Protein AF-A0A9P8IV82-F1 (afdb_monomer_lite)

InterPro domains:
  IPR000980 SH2 domain [SM00252] (577-667)
  IPR003029 S1 domain [PS50126] (457-529)
  IPR010994 RuvA domain 2-like [SSF47781] (230-328)
  IPR010994 RuvA domain 2-like [SSF47781] (337-432)
  IPR012337 Ribonuclease H-like superfamily [SSF53098] (59-225)
  IPR012340 Nucleic acid-binding, OB-fold [G3DSA:2.40.50.140] (433-534)
  IPR012340 Nucleic acid-binding, OB-fold [SSF50249] (450-535)
  IPR017072 Transcription elongation factor Spt6 [PTHR10145] (1-667)
  IPR023323 Tex-like domain superfamily [G3DSA:1.10.3500.10] (1-60)
  IPR028231 Transcription elongation factor Spt6, YqgF domain [PF14639] (56-217)
  IPR032706 Transcription elongation factor Spt6, helix-hairpin-helix motif [PF14635] (219-328)
  IPR035019 Spt6, SH2 domain, N terminus [cd09918] (576-661)
  IPR035420 Spt6, SH2 domain [PF14633] (547-667)
  IPR036860 SH2 domain superfamily [G3DSA:3.30.505.10] (563-667)
  IPR036860 SH2 domain superfamily [SSF55550] (580-663)
  IPR037027 YqgF/RNase H-like domain superfamily [G3DSA:3.30.420.140] (61-227)
  IPR041692 HHH domain 9 [PF17674] (339-377)
  IPR042066 Spt6, Death-like domain [G3DSA:1.10.10.2740] (330-430)
  IPR049540 Spt6-like, S1/OB domain [PF21710] (441-532)

Foldseek 3Di:
DVVVVVVVVVVVVVVVVVVVVVVLVVVQLVLLLLLLVLLLLLQLAWFFDFPQDATNQFFWEKEWEQAAVPQQRWIKIFTAHSLLDTPDIDTHRFLAQADVVVVGHGGPCLVVVVVVCVVRQTQAYEFEYAAPSSVVVLVSVVCSQVVVVRWHDWHADPVRDTDTHGHYYAHADQPLLVVQLPDPVLCVVCVPDHSNNSSRSLRSVCSRHVLLSCLVCQLCNLVDDSDPCSVVYDSVSSNVSNLVSSLVSLQLQFAAPLSLLVDVSSLSSQCSAFLHHPVLSVLLSVQCVVQPSDDQALVVCCCPVDVVGDRSDHPVSCQRGQLRYAHDADPVDLSHANCSLASQRPVCLVVLLVLLCVLVVHDPVRQVVQCVVRNNRRSLVCCVVVVSLVSSVVDDLVVVQVVCCVPPVDRCSVVSVRSSVCSNPGSRSPGDHHDGDDLQRSLCSNQVDHCVRDDALAWFKWFFADFDLAWTWIAGPSGFIEIEGQVQEEPQEHDPHPDPPVVDDGRDIDIWGWHDADSNRSYTYTHPYPVSVVDHDDDDDDDDPPPDDPVVVVVVVVVVVVVVCVVVPDPQQDDPDPQEDQDDPVRQLVVCLPPDALDWHKHPDPPDLQWIWIWGHNDNSDIDTWIWGAPCDPDSSGGHCWIDTPNPDIDRDDVRCSVVPRVVSSD

Organism: Aureobasidium melanogenum (NCBI:txid46634)

Secondary structure (DSSP, 8-state):
-HHHHHHHHHHHHHHHHHHHHHHHHHHHHHHHHHHHHHHHHHHS-PPP--TTSPTTPPPPEEEEE-TT--TT--EEEEEE-TTS-EEEEEEES--PPP-GGGTPPPPTTHHHHHHHHHHH--SEEEE--SSTTHHHHHHHHHHHHHHHT-B---EE-TTS-EE-PBPEEEE---HHHHHHTTSHHHHHH-TTS-HHHHHHHHHHHHHH-HHHHHHTTGGGGGGS-SSTTGGGS-HHHHHHHHHHHHHHHHHHH-EEHHHHHH-HHHHTTGGGSTT--HHHHHHHHHHHHHHTS--SSGGGGGT-S-TTSPPSS-HHHHHHHGGGEE----TT-TT--GGGGSS--TTSHHHHHHHHHHHTT--HHHHHHHHHHH-TTHHHHHHHHTT-GGGGGGS-HHHHHHHHHHHH----HHHHHHHHHHHHSTT---SPPPPPPPHHHHHHHHH---TTTS-TT-EEEEEEEEE-SSEEEEEETTS-EEEEEGGGSPTTBSTTSB-HHHH--TT-EEEEEEEEEETTTTEEEEE--HHHHHS---PPP-PPTTTS-HHHHHHHHHHHHHHHHHHTT--------TTB----HHHHHHHHHTSPTT-EEEEE-TT-TTEEEEEEEEETTEEEEEEEEEES-SSTTSPPSEEEETTTEEESSHHHHIIIIIHHHH-

Structure (mmCIF, N/CA/C/O backbone):
data_AF-A0A9P8IV82-F1
#
_entry.id   AF-A0A9P8IV82-F1
#
loop_
_atom_site.group_PDB
_atom_site.id
_atom_site.type_symbol
_atom_site.label_atom_id
_atom_site.label_alt_id
_atom_site.label_comp_id
_atom_site.label_asym_id
_atom_site.label_entity_id
_atom_site.label_seq_id
_atom_site.pdbx_PDB_ins_code
_atom_site.Cartn_x
_atom_site.Cartn_y
_atom_site.Cartn_z
_atom_site.occupancy
_atom_site.B_iso_or_equiv
_atom_site.auth_seq_id
_atom_site.auth_comp_id
_atom_site.auth_asym_id
_atom_site.auth_atom_id
_atom_site.pdbx_PDB_model_num
ATOM 1 N N . ARG A 1 1 ? -17.111 50.371 -35.876 1.00 85.12 1 ARG A N 1
ATOM 2 C CA . ARG A 1 1 ? -16.672 49.055 -36.387 1.00 85.12 1 ARG A CA 1
ATOM 3 C C . ARG A 1 1 ? -15.254 48.761 -35.920 1.00 85.12 1 ARG A C 1
ATOM 5 O O . ARG A 1 1 ? -15.137 47.950 -35.029 1.00 85.12 1 ARG A O 1
ATOM 12 N N . GLU A 1 2 ? -14.244 49.533 -36.319 1.00 91.75 2 GLU A N 1
ATOM 13 C CA . GLU A 1 2 ? -12.848 49.349 -35.859 1.00 91.75 2 GLU A CA 1
ATOM 14 C C . GLU A 1 2 ? -12.677 49.323 -34.329 1.00 91.75 2 GLU A C 1
ATOM 16 O O . GLU A 1 2 ? -12.001 48.455 -33.792 1.00 91.75 2 GLU A O 1
ATOM 21 N N . VAL A 1 3 ? -13.353 50.217 -33.596 1.00 91.62 3 VAL A N 1
ATOM 22 C CA . VAL A 1 3 ? -13.350 50.194 -32.117 1.00 91.62 3 VAL A CA 1
ATOM 23 C C . VAL A 1 3 ? -13.961 48.904 -31.560 1.00 91.62 3 VAL A C 1
ATOM 25 O O . VAL A 1 3 ? -13.479 48.380 -30.560 1.00 91.62 3 VAL A O 1
ATOM 28 N N . LEU A 1 4 ? -15.002 48.386 -32.215 1.00 92.88 4 LEU A N 1
ATOM 29 C CA . LEU A 1 4 ? -15.649 47.132 -31.836 1.00 92.88 4 LEU A CA 1
ATOM 30 C C . LEU A 1 4 ? -14.727 45.945 -32.138 1.00 92.88 4 LEU A C 1
ATOM 32 O O . LEU A 1 4 ? -14.581 45.084 -31.285 1.00 92.88 4 LEU A O 1
ATOM 36 N N . ASP A 1 5 ? -14.058 45.941 -33.292 1.00 93.44 5 ASP A N 1
ATOM 37 C CA . ASP A 1 5 ? -13.120 44.887 -33.690 1.00 93.44 5 ASP A CA 1
ATOM 38 C C . ASP A 1 5 ? -11.917 44.834 -32.730 1.00 93.44 5 ASP A C 1
ATOM 40 O O . ASP A 1 5 ? -11.575 43.768 -32.221 1.00 93.44 5 ASP A O 1
ATOM 44 N N . MET A 1 6 ? -11.350 45.990 -32.361 1.00 93.25 6 MET A N 1
ATOM 45 C CA . MET A 1 6 ? -10.286 46.074 -31.348 1.00 93.25 6 MET A CA 1
ATOM 46 C C . MET A 1 6 ? -10.752 45.633 -29.953 1.00 93.25 6 MET A C 1
ATOM 48 O O . MET A 1 6 ? -9.991 45.017 -29.202 1.00 93.25 6 MET A O 1
ATOM 52 N N . ALA A 1 7 ? -11.982 45.983 -29.564 1.00 93.31 7 ALA A N 1
ATOM 53 C CA . ALA A 1 7 ? -12.544 45.581 -28.277 1.00 93.31 7 ALA A CA 1
ATOM 54 C C . ALA A 1 7 ? -12.826 44.073 -28.237 1.00 93.31 7 ALA A C 1
ATOM 56 O O . ALA A 1 7 ? -12.497 43.423 -27.245 1.00 93.31 7 ALA A O 1
ATOM 57 N N . LEU A 1 8 ? -13.372 43.514 -29.320 1.00 94.69 8 LEU A N 1
ATOM 58 C CA . LEU A 1 8 ? -13.622 42.085 -29.474 1.00 94.69 8 LEU A CA 1
ATOM 59 C C . LEU A 1 8 ? -12.321 41.293 -29.444 1.00 94.69 8 LEU A C 1
ATOM 61 O O . LEU A 1 8 ? -12.251 40.310 -28.724 1.00 94.69 8 LEU A O 1
ATOM 65 N N . GLU A 1 9 ? -11.263 41.744 -30.117 1.00 94.06 9 GLU A N 1
ATOM 66 C CA . GLU A 1 9 ? -9.971 41.054 -30.075 1.00 94.06 9 GLU A CA 1
ATOM 67 C C . GLU A 1 9 ? -9.413 40.963 -28.641 1.00 94.06 9 GLU A C 1
ATOM 69 O O . GLU A 1 9 ? -8.973 39.900 -28.192 1.00 94.06 9 GLU A O 1
ATOM 74 N N . LYS A 1 10 ? -9.483 42.059 -27.874 1.00 93.88 10 LYS A N 1
ATOM 75 C CA . LYS A 1 10 ? -9.062 42.081 -26.462 1.00 93.88 10 LYS A CA 1
ATOM 76 C C . LYS A 1 10 ? -9.957 41.215 -25.575 1.00 93.88 10 LYS A C 1
ATOM 78 O O . LYS A 1 10 ? -9.450 40.511 -24.694 1.00 93.88 10 LYS A O 1
ATOM 83 N N . LEU A 1 11 ? -11.268 41.248 -25.812 1.00 95.25 11 LEU A N 1
ATOM 84 C CA . LEU A 1 11 ? -12.240 40.441 -25.084 1.00 95.25 11 LEU A CA 1
ATOM 85 C C . LEU A 1 11 ? -12.011 38.952 -25.355 1.00 95.25 11 LEU A C 1
ATOM 87 O O . LEU A 1 11 ? -11.892 38.184 -24.407 1.00 95.25 11 LEU A O 1
ATOM 91 N N . THR A 1 12 ? -11.841 38.555 -26.616 1.00 95.44 12 THR A N 1
ATOM 92 C CA . THR A 1 12 ? -11.540 37.178 -27.016 1.00 95.44 12 THR A CA 1
ATOM 93 C C . THR A 1 12 ? -10.263 36.681 -26.357 1.00 95.44 12 THR A C 1
ATOM 95 O O . THR A 1 12 ? -10.275 35.598 -25.785 1.00 95.44 12 THR A O 1
ATOM 98 N N . ARG A 1 13 ? -9.180 37.471 -26.330 1.00 94.81 13 ARG A N 1
ATOM 99 C CA . ARG A 1 13 ? -7.949 37.076 -25.615 1.00 94.81 13 ARG A CA 1
ATOM 100 C C . ARG A 1 13 ? -8.193 36.843 -24.121 1.00 94.81 13 ARG A C 1
ATOM 102 O O . ARG A 1 13 ? -7.666 35.887 -23.557 1.00 94.81 13 ARG A O 1
ATOM 109 N N . THR A 1 14 ? -9.002 37.692 -23.491 1.00 95.38 14 THR A N 1
ATOM 110 C CA . THR A 1 14 ? -9.356 37.555 -22.068 1.00 95.38 14 THR A CA 1
ATOM 111 C C . THR A 1 14 ? -10.207 36.312 -21.817 1.00 95.38 14 THR A C 1
ATOM 113 O O . THR A 1 14 ? -9.912 35.545 -20.904 1.00 95.38 14 THR A O 1
ATOM 116 N N . ILE A 1 15 ? -11.217 36.077 -22.659 1.00 96.00 15 ILE A N 1
ATOM 117 C CA . ILE A 1 15 ? -12.091 34.903 -22.582 1.00 96.00 15 ILE A CA 1
ATOM 118 C C . ILE A 1 15 ? -11.282 33.626 -22.803 1.00 96.00 15 ILE A C 1
ATOM 120 O O . ILE A 1 15 ? -11.375 32.712 -21.994 1.00 96.00 15 ILE A O 1
ATOM 124 N N . VAL A 1 16 ? -10.444 33.568 -23.842 1.00 96.38 16 VAL A N 1
ATOM 125 C CA . VAL A 1 16 ? -9.589 32.405 -24.132 1.00 96.38 16 VAL A CA 1
ATOM 126 C C . VAL A 1 16 ? -8.672 32.102 -22.952 1.00 96.38 16 VAL A C 1
ATOM 128 O O . VAL A 1 16 ? -8.533 30.941 -22.573 1.00 96.38 16 VAL A O 1
ATOM 131 N N . LYS A 1 17 ? -8.086 33.131 -22.326 1.00 96.25 17 LYS A N 1
ATOM 132 C CA . LYS A 1 17 ? -7.276 32.948 -21.119 1.00 96.25 17 LYS A CA 1
ATOM 133 C C . LYS A 1 17 ? -8.101 32.357 -19.969 1.00 96.25 17 LYS A C 1
ATOM 135 O O . LYS A 1 17 ? -7.672 31.365 -19.392 1.00 96.25 17 LYS A O 1
ATOM 140 N N . GLY A 1 18 ? -9.281 32.911 -19.687 1.00 97.12 18 GLY A N 1
ATOM 141 C CA . GLY A 1 18 ? -10.159 32.412 -18.623 1.00 97.12 18 GLY A CA 1
ATOM 142 C C . GLY A 1 18 ? -10.650 30.981 -18.868 1.00 97.12 18 GLY A C 1
ATOM 143 O O . GLY A 1 18 ? -10.599 30.149 -17.969 1.00 97.12 18 GLY A O 1
ATOM 144 N N . VAL A 1 19 ? -11.051 30.656 -20.100 1.00 97.12 19 VAL A N 1
ATOM 145 C CA . VAL A 1 19 ? -11.453 29.293 -20.488 1.00 97.12 19 VAL A CA 1
ATOM 146 C C . VAL A 1 19 ? -10.284 28.322 -20.333 1.00 97.12 19 VAL A C 1
ATOM 148 O O . VAL A 1 19 ? -10.466 27.244 -19.776 1.00 97.12 19 VAL A O 1
ATOM 151 N N . LYS A 1 20 ? -9.073 28.706 -20.756 1.00 96.88 20 LYS A N 1
ATOM 152 C CA . LYS A 1 20 ? -7.871 27.877 -20.604 1.00 96.88 20 LYS A CA 1
ATOM 153 C C . LYS A 1 20 ? -7.519 27.631 -19.135 1.00 96.88 20 LYS A C 1
ATOM 155 O O . LYS A 1 20 ? -7.152 26.514 -18.787 1.00 96.88 20 LYS A O 1
ATOM 160 N N . GLU A 1 21 ? -7.619 28.648 -18.280 1.00 96.12 21 GLU A N 1
ATOM 161 C CA . GLU A 1 21 ? -7.355 28.524 -16.839 1.00 96.12 21 GLU A CA 1
ATOM 162 C C . GLU A 1 21 ? -8.399 27.642 -16.139 1.00 96.12 21 GLU A C 1
ATOM 164 O O . GLU A 1 21 ? -8.030 26.775 -15.343 1.00 96.12 21 GLU A O 1
ATOM 169 N N . ASN A 1 22 ? -9.679 27.793 -16.486 1.00 96.81 22 ASN A N 1
ATOM 170 C CA . ASN A 1 22 ? -10.749 26.939 -15.968 1.00 96.81 22 ASN A CA 1
ATOM 171 C C . ASN A 1 22 ? -10.570 25.484 -16.413 1.00 96.81 22 ASN A C 1
ATOM 173 O O . ASN A 1 22 ? -10.600 24.586 -15.577 1.00 96.81 22 ASN A O 1
ATOM 177 N N . LEU A 1 23 ? -10.314 25.256 -17.707 1.00 97.00 23 LEU A N 1
ATOM 178 C CA . LEU A 1 23 ? -10.081 23.917 -18.247 1.00 97.00 23 LEU A CA 1
ATOM 179 C C . LEU A 1 23 ? -8.860 23.266 -17.594 1.00 97.00 23 LEU A C 1
ATOM 181 O O . LEU A 1 23 ? -8.934 22.122 -17.164 1.00 97.00 23 LEU A O 1
ATOM 185 N N . LYS A 1 24 ? -7.758 24.012 -17.445 1.00 95.62 24 LYS A N 1
ATOM 186 C CA . LYS A 1 24 ? -6.573 23.537 -16.726 1.00 95.62 24 LYS A CA 1
ATOM 187 C C . LYS A 1 24 ? -6.924 23.131 -15.293 1.00 95.62 24 LYS A C 1
ATOM 189 O O . LYS A 1 24 ? -6.536 22.052 -14.865 1.00 95.62 24 LYS A O 1
ATOM 194 N N . THR A 1 25 ? -7.653 23.973 -14.562 1.00 95.12 25 THR A N 1
ATOM 195 C CA . THR A 1 25 ? -8.019 23.707 -13.161 1.00 95.12 25 THR A CA 1
ATOM 196 C C . THR A 1 25 ? -8.866 22.443 -13.028 1.00 95.12 25 THR A C 1
ATOM 198 O O . THR A 1 25 ? -8.622 21.654 -12.112 1.00 95.12 25 THR A O 1
ATOM 201 N N . GLU A 1 26 ? -9.805 22.240 -13.955 1.00 96.19 26 GLU A N 1
ATOM 202 C CA . GLU A 1 26 ? -10.642 21.042 -14.033 1.00 96.19 26 GLU A CA 1
ATOM 203 C C . GLU A 1 26 ? -9.802 19.800 -14.354 1.00 96.19 26 GLU A C 1
ATOM 205 O O . GLU A 1 26 ? -9.849 18.828 -13.608 1.00 96.19 26 GLU A O 1
ATOM 210 N N . CYS A 1 27 ? -8.947 19.844 -15.383 1.00 96.19 27 CYS A N 1
ATOM 211 C CA . CYS A 1 27 ? -8.042 18.737 -15.710 1.00 96.19 27 CYS A CA 1
ATOM 212 C C . CYS A 1 27 ? -7.135 18.372 -14.526 1.00 96.19 27 CYS A C 1
ATOM 214 O O . CYS A 1 27 ? -6.974 17.199 -14.201 1.00 96.19 27 CYS A O 1
ATOM 216 N N . GLU A 1 28 ? -6.573 19.369 -13.840 1.00 95.94 28 GLU A N 1
ATOM 217 C CA . GLU A 1 28 ? -5.763 19.125 -12.650 1.00 95.94 28 GLU A CA 1
ATOM 218 C C . GLU A 1 28 ? -6.573 18.489 -11.508 1.00 95.94 28 GLU A C 1
ATOM 220 O O . GLU A 1 28 ? -6.034 17.690 -10.745 1.00 95.94 28 GLU A O 1
ATOM 225 N N . ALA A 1 29 ? -7.847 18.865 -11.348 1.00 94.62 29 ALA A N 1
ATOM 226 C CA . ALA A 1 29 ? -8.731 18.279 -10.343 1.00 94.62 29 ALA A CA 1
ATOM 227 C C . ALA A 1 29 ? -9.073 16.819 -10.676 1.00 94.62 29 ALA A C 1
ATOM 229 O O . ALA A 1 29 ? -9.069 15.982 -9.776 1.00 94.62 29 ALA A O 1
ATOM 230 N N . GLN A 1 30 ? -9.291 16.501 -11.956 1.00 96.19 30 GLN A N 1
ATOM 231 C CA . GLN A 1 30 ? -9.511 15.130 -12.423 1.00 96.19 30 GLN A CA 1
ATOM 232 C C . GLN A 1 30 ? -8.277 14.248 -12.191 1.00 96.19 30 GLN A C 1
ATOM 234 O O . GLN A 1 30 ? -8.407 13.151 -11.657 1.00 96.19 30 GLN A O 1
ATOM 239 N N . ILE A 1 31 ? -7.069 14.745 -12.490 1.00 96.62 31 ILE A N 1
ATOM 240 C CA . ILE A 1 31 ? -5.820 14.014 -12.201 1.00 96.62 31 ILE A CA 1
ATOM 241 C C . ILE A 1 31 ? -5.668 13.783 -10.691 1.00 96.62 31 ILE A C 1
ATOM 243 O O . ILE A 1 31 ? -5.391 12.666 -10.263 1.00 96.62 31 ILE A O 1
ATOM 247 N N . ALA A 1 32 ? -5.893 14.812 -9.866 1.00 96.25 32 ALA A N 1
ATOM 248 C CA . ALA A 1 32 ? -5.801 14.679 -8.412 1.00 96.25 32 ALA A CA 1
ATOM 249 C C . ALA A 1 32 ? -6.840 13.693 -7.845 1.00 96.25 32 ALA A C 1
ATOM 251 O O . ALA A 1 32 ? -6.549 12.960 -6.899 1.00 96.25 32 ALA A O 1
ATOM 252 N N . ARG A 1 33 ? -8.041 13.647 -8.435 1.00 96.31 33 ARG A N 1
ATOM 253 C CA . ARG A 1 33 ? -9.079 12.667 -8.102 1.00 96.31 33 ARG A CA 1
ATOM 254 C C . ARG A 1 33 ? -8.660 11.247 -8.477 1.00 96.31 33 ARG A C 1
ATOM 256 O O . ARG A 1 33 ? -8.795 10.369 -7.636 1.00 96.31 33 ARG A O 1
ATOM 263 N N . ALA A 1 34 ? -8.096 11.038 -9.663 1.00 97.12 34 ALA A N 1
ATOM 264 C CA . ALA A 1 34 ? -7.589 9.729 -10.070 1.00 97.12 34 ALA A CA 1
ATOM 265 C C . ALA A 1 34 ? -6.472 9.234 -9.131 1.00 97.12 34 ALA A C 1
ATOM 267 O O . ALA A 1 34 ? -6.507 8.090 -8.690 1.00 97.12 34 ALA A O 1
ATOM 268 N N . CYS A 1 35 ? -5.537 10.110 -8.730 1.00 96.94 35 CYS A N 1
ATOM 269 C CA . CYS A 1 35 ? -4.528 9.760 -7.722 1.00 96.94 35 CYS A CA 1
ATOM 270 C C . CYS A 1 35 ? -5.157 9.374 -6.375 1.00 96.94 35 CYS A C 1
ATOM 272 O O . CYS A 1 35 ? -4.689 8.446 -5.724 1.00 96.94 35 CYS A O 1
ATOM 274 N N . ARG A 1 36 ? -6.212 10.082 -5.949 1.00 96.94 36 ARG A N 1
ATOM 275 C CA . ARG A 1 36 ? -6.944 9.763 -4.717 1.00 96.94 36 ARG A CA 1
ATOM 276 C C . ARG A 1 36 ? -7.631 8.404 -4.794 1.00 96.94 36 ARG A C 1
ATOM 278 O O . ARG A 1 36 ? -7.564 7.665 -3.823 1.00 96.94 36 ARG A O 1
ATOM 285 N N . GLU A 1 37 ? -8.317 8.109 -5.894 1.00 96.81 37 GLU A N 1
ATOM 286 C CA . GLU A 1 37 ? -9.048 6.850 -6.080 1.00 96.81 37 GLU A CA 1
ATOM 287 C C . GLU A 1 37 ? -8.087 5.656 -6.074 1.00 96.81 37 GLU A C 1
ATOM 289 O O . GLU A 1 37 ? -8.311 4.692 -5.346 1.00 96.81 37 GLU A O 1
ATOM 294 N N . GLU A 1 38 ? -6.962 5.762 -6.783 1.00 96.31 38 GLU A N 1
ATOM 295 C CA . GLU A 1 38 ? -5.936 4.716 -6.780 1.00 96.31 38 GLU A CA 1
ATOM 296 C C . GLU A 1 38 ? -5.287 4.543 -5.401 1.00 96.31 38 GLU A C 1
ATOM 298 O O . GLU A 1 38 ? -5.072 3.425 -4.931 1.00 96.31 38 GLU A O 1
ATOM 303 N N . TYR A 1 39 ? -5.016 5.646 -4.700 1.00 97.00 39 TYR A N 1
ATOM 304 C CA . TYR A 1 39 ? -4.499 5.568 -3.341 1.00 97.00 39 TYR A CA 1
ATOM 305 C C . TYR A 1 39 ? -5.511 4.962 -2.365 1.00 97.00 39 TYR A C 1
ATOM 307 O O . TYR A 1 39 ? -5.132 4.144 -1.535 1.00 97.00 39 TYR A O 1
ATOM 315 N N . ALA A 1 40 ? -6.797 5.297 -2.488 1.00 96.94 40 ALA A N 1
ATOM 316 C CA . ALA A 1 40 ? -7.854 4.705 -1.674 1.00 96.94 40 ALA A CA 1
ATOM 317 C C . ALA A 1 40 ? -7.925 3.183 -1.864 1.00 96.94 40 ALA A C 1
ATOM 319 O O . ALA A 1 40 ? -8.020 2.468 -0.875 1.00 96.94 40 ALA A O 1
ATOM 320 N N . ASN A 1 41 ? -7.773 2.678 -3.095 1.00 95.62 41 ASN A N 1
ATOM 321 C CA . ASN A 1 41 ? -7.698 1.234 -3.351 1.00 95.62 41 ASN A CA 1
ATOM 322 C C . ASN A 1 41 ? -6.499 0.579 -2.646 1.00 95.62 41 ASN A C 1
ATOM 324 O O . ASN A 1 41 ? -6.612 -0.527 -2.125 1.00 95.62 41 ASN A O 1
ATOM 328 N N . LYS A 1 42 ? -5.351 1.264 -2.601 1.00 95.94 42 LYS A N 1
ATOM 329 C CA . LYS A 1 42 ? -4.160 0.786 -1.882 1.00 95.94 42 LYS A CA 1
ATOM 330 C C . LYS A 1 42 ? -4.335 0.824 -0.359 1.00 95.94 42 LYS A C 1
ATOM 332 O O . LYS A 1 42 ? -3.743 -0.006 0.326 1.00 95.94 42 LYS A O 1
ATOM 337 N N . LEU A 1 43 ? -5.118 1.761 0.170 1.00 96.50 43 LEU A N 1
ATOM 338 C CA . LEU A 1 43 ? -5.410 1.873 1.603 1.00 96.50 43 LEU A CA 1
ATOM 339 C C . LEU A 1 43 ? -6.505 0.900 2.070 1.00 96.50 43 LEU A C 1
ATOM 341 O O . LEU A 1 43 ? -6.434 0.414 3.200 1.00 96.50 43 LEU A O 1
ATOM 345 N N . ASP A 1 44 ? -7.487 0.608 1.211 1.00 95.88 44 ASP A N 1
ATOM 346 C CA . ASP A 1 44 ? -8.604 -0.321 1.440 1.00 95.88 44 ASP A CA 1
ATOM 347 C C . ASP A 1 44 ? -8.140 -1.783 1.359 1.00 95.88 44 ASP A C 1
ATOM 349 O O . ASP A 1 44 ? -8.528 -2.559 0.486 1.00 95.88 44 ASP A O 1
ATOM 353 N N . GLN A 1 45 ? -7.234 -2.131 2.268 1.00 96.12 45 GLN A N 1
ATOM 354 C CA . GLN A 1 45 ? -6.670 -3.460 2.424 1.00 96.12 45 GLN A CA 1
ATOM 355 C C . GLN A 1 45 ? -6.571 -3.802 3.910 1.00 96.12 45 GLN A C 1
ATOM 357 O O . GLN A 1 45 ? -5.912 -3.101 4.688 1.00 96.12 45 GLN A O 1
ATOM 362 N N . ALA A 1 46 ? -7.224 -4.893 4.287 1.00 96.38 46 ALA A N 1
ATOM 363 C CA . ALA A 1 46 ? -7.061 -5.568 5.561 1.00 96.38 46 ALA A CA 1
ATOM 364 C C . ALA A 1 46 ? -5.661 -6.214 5.660 1.00 96.38 46 ALA A C 1
ATOM 366 O O . ALA A 1 46 ? -5.007 -6.425 4.630 1.00 96.38 46 ALA A O 1
ATOM 367 N N . PRO A 1 47 ? -5.201 -6.565 6.875 1.00 96.19 47 PRO A N 1
ATOM 368 C CA . PRO A 1 47 ? -4.032 -7.424 7.064 1.00 96.19 47 PRO A CA 1
ATOM 369 C C . PRO A 1 47 ? -4.112 -8.694 6.204 1.00 96.19 47 PRO A C 1
ATOM 371 O O . PRO A 1 47 ? -5.206 -9.204 5.929 1.00 96.19 47 PRO A O 1
ATOM 374 N N . TYR A 1 48 ? -2.962 -9.223 5.774 1.00 95.88 48 TYR A N 1
ATOM 375 C CA . TYR A 1 48 ? -2.942 -10.498 5.059 1.00 95.88 48 TYR A CA 1
ATOM 376 C C . TYR A 1 48 ? -3.564 -11.590 5.928 1.00 95.88 48 TYR A C 1
ATOM 378 O O . TYR A 1 48 ? -3.162 -11.785 7.072 1.00 95.88 48 TYR A O 1
ATOM 386 N N . LYS A 1 49 ? -4.532 -12.309 5.356 1.00 92.69 49 LYS A N 1
ATOM 387 C CA . LYS A 1 49 ? -5.302 -13.336 6.049 1.00 92.69 49 LYS A CA 1
ATOM 388 C C . LYS A 1 49 ? -4.964 -14.720 5.486 1.00 92.69 49 LYS A C 1
ATOM 390 O O . LYS A 1 49 ? -5.496 -15.074 4.430 1.00 92.69 49 LYS A O 1
ATOM 395 N N . PRO A 1 50 ? -4.129 -15.512 6.178 1.00 88.06 50 PRO A N 1
ATOM 396 C CA . PRO A 1 50 ? -3.971 -16.932 5.889 1.00 88.06 50 PRO A CA 1
ATOM 397 C C . PRO A 1 50 ? -5.307 -17.678 5.999 1.00 88.06 50 PRO A C 1
ATOM 399 O O . PRO A 1 50 ? -6.239 -17.240 6.686 1.00 88.06 50 PRO A O 1
ATOM 402 N N . ARG A 1 51 ? -5.412 -18.833 5.339 1.00 85.62 51 ARG A N 1
ATOM 403 C CA . ARG A 1 51 ? -6.604 -19.682 5.455 1.00 85.62 51 ARG A CA 1
ATOM 404 C C . ARG A 1 51 ? -6.788 -20.136 6.910 1.00 85.62 51 ARG A C 1
ATOM 406 O O . ARG A 1 51 ? -5.824 -20.509 7.566 1.00 85.62 51 ARG A O 1
ATOM 413 N N . GLY A 1 52 ? -8.023 -20.048 7.406 1.00 81.19 52 GLY A N 1
ATOM 414 C CA . GLY A 1 52 ? -8.373 -20.386 8.790 1.00 81.19 52 GLY A CA 1
ATOM 415 C C . GLY A 1 52 ? -8.307 -19.231 9.795 1.00 81.19 52 GLY A C 1
ATOM 416 O O . GLY A 1 52 ? -8.861 -19.353 10.880 1.00 81.19 52 GLY A O 1
ATOM 417 N N . MET A 1 53 ? -7.695 -18.094 9.446 1.00 86.50 53 MET A N 1
ATOM 418 C CA . MET A 1 53 ? -7.710 -16.904 10.305 1.00 86.50 53 MET A CA 1
ATOM 419 C C . MET A 1 53 ? -8.946 -16.031 10.070 1.00 86.50 53 MET A C 1
ATOM 421 O O . MET A 1 53 ? -9.516 -15.994 8.971 1.00 86.50 53 MET A O 1
ATOM 425 N N . VAL A 1 54 ? -9.328 -15.283 11.108 1.00 88.38 54 VAL A N 1
ATOM 426 C CA . VAL A 1 54 ? -10.370 -14.254 11.036 1.00 88.38 54 VAL A CA 1
ATOM 427 C C . VAL A 1 54 ? -9.825 -13.036 10.285 1.00 88.38 54 VAL A C 1
ATOM 429 O O . VAL A 1 54 ? -8.653 -12.674 10.399 1.00 88.38 54 VAL A O 1
ATOM 432 N N . LEU A 1 55 ? -10.662 -12.419 9.450 1.00 90.75 55 LEU A N 1
ATOM 433 C CA . LEU A 1 55 ? -10.277 -11.212 8.719 1.00 90.75 55 LEU A CA 1
ATOM 434 C C . LEU A 1 55 ? -10.012 -10.076 9.719 1.00 90.75 55 LEU A C 1
ATOM 436 O O . LEU A 1 55 ? -10.822 -9.848 10.610 1.00 90.75 55 LEU A O 1
ATOM 440 N N . GLY A 1 56 ? -8.882 -9.381 9.571 1.00 88.69 56 GLY A N 1
ATOM 441 C CA . GLY A 1 56 ? -8.447 -8.334 10.504 1.00 88.69 56 GLY A CA 1
ATOM 442 C C . GLY A 1 56 ? -7.406 -8.794 11.527 1.00 88.69 56 GLY A C 1
ATOM 443 O O . GLY A 1 56 ? -6.710 -7.954 12.090 1.00 88.69 56 GLY A O 1
ATOM 444 N N . THR A 1 57 ? -7.222 -10.104 11.733 1.00 91.06 57 THR A N 1
ATOM 445 C CA . THR A 1 57 ? -6.138 -10.614 12.586 1.00 91.06 57 THR A CA 1
ATOM 446 C C . THR A 1 57 ? -4.775 -10.326 11.953 1.00 91.06 57 THR A C 1
ATOM 448 O O . THR A 1 57 ? -4.541 -10.642 10.787 1.00 91.06 57 THR A O 1
ATOM 451 N N . THR A 1 58 ? -3.858 -9.742 12.726 1.00 93.00 58 THR A N 1
ATOM 452 C CA . THR A 1 58 ? -2.500 -9.439 12.263 1.00 93.00 58 THR A CA 1
ATOM 453 C C . THR A 1 58 ? -1.658 -10.719 12.165 1.00 93.00 58 THR A C 1
ATOM 455 O O . THR A 1 58 ? -1.460 -11.383 13.183 1.00 93.00 58 THR A O 1
ATOM 458 N N . PRO A 1 59 ? -1.109 -11.071 10.986 1.00 94.88 59 PRO A N 1
ATOM 459 C CA . PRO A 1 59 ? -0.289 -12.270 10.834 1.00 94.88 59 PRO A CA 1
ATOM 460 C C . PRO A 1 59 ? 1.131 -12.074 11.386 1.00 94.88 59 PRO A C 1
ATOM 462 O O . PRO A 1 59 ? 1.697 -10.975 11.342 1.00 94.88 59 PRO A O 1
ATOM 465 N N . ARG A 1 60 ? 1.764 -13.170 11.813 1.00 95.81 60 ARG A N 1
ATOM 466 C CA . ARG A 1 60 ? 3.214 -13.241 12.049 1.00 95.81 60 ARG A CA 1
ATOM 467 C C . ARG A 1 60 ? 3.918 -13.465 10.719 1.00 95.81 60 ARG A C 1
ATOM 469 O O . ARG A 1 60 ? 3.646 -14.444 10.021 1.00 95.81 60 ARG A O 1
ATOM 476 N N . VAL A 1 61 ? 4.841 -12.580 10.361 1.00 97.38 61 VAL A N 1
ATOM 477 C CA . VAL A 1 61 ? 5.404 -12.539 9.005 1.00 97.38 61 VAL A CA 1
ATOM 478 C C . VAL A 1 61 ? 6.903 -12.799 9.030 1.00 97.38 61 VAL A C 1
ATOM 480 O O . VAL A 1 61 ? 7.659 -12.126 9.734 1.00 97.38 61 VAL A O 1
ATOM 483 N N . LEU A 1 62 ? 7.352 -13.751 8.209 1.00 97.88 62 LEU A N 1
ATOM 484 C CA . LEU A 1 62 ? 8.764 -13.932 7.881 1.00 97.88 62 LEU A CA 1
ATOM 485 C C . LEU A 1 62 ? 9.039 -13.310 6.509 1.00 97.88 62 LEU A C 1
ATOM 487 O O . LEU A 1 62 ? 8.615 -13.843 5.491 1.00 97.88 62 LEU A O 1
ATOM 491 N N . ALA A 1 63 ? 9.762 -12.196 6.464 1.00 98.12 63 ALA A N 1
ATOM 492 C CA . ALA A 1 63 ? 10.090 -11.518 5.214 1.00 98.12 63 ALA A CA 1
ATOM 493 C C . ALA A 1 63 ? 11.520 -11.814 4.760 1.00 98.12 63 ALA A C 1
ATOM 495 O O . ALA A 1 63 ? 12.442 -11.760 5.576 1.00 98.12 63 ALA A O 1
ATOM 496 N N . LEU A 1 64 ? 11.715 -12.066 3.462 1.00 97.44 64 LEU A N 1
ATOM 497 C CA . LEU A 1 64 ? 13.016 -12.317 2.841 1.00 97.44 64 LEU A CA 1
ATOM 498 C C . LEU A 1 64 ? 13.240 -11.454 1.595 1.00 97.44 64 LEU A C 1
ATOM 500 O O . LEU A 1 64 ? 12.327 -11.191 0.811 1.00 97.44 64 LEU A O 1
ATOM 504 N N . SER A 1 65 ? 14.498 -11.074 1.368 1.00 96.62 65 SER A N 1
ATOM 505 C CA . SER A 1 65 ? 14.921 -10.411 0.136 1.00 96.62 65 SER A CA 1
ATOM 506 C C . SER A 1 65 ? 16.366 -10.729 -0.234 1.00 96.62 65 SER A C 1
ATOM 508 O O . SER A 1 65 ? 17.265 -10.696 0.607 1.00 96.62 65 SER A O 1
ATOM 510 N N . ASN A 1 66 ? 16.605 -10.962 -1.526 1.00 93.88 66 ASN A N 1
ATOM 511 C CA . ASN A 1 66 ? 17.942 -11.045 -2.123 1.00 93.88 66 ASN A CA 1
ATOM 512 C C . ASN A 1 66 ? 18.428 -9.708 -2.717 1.00 93.88 66 ASN A C 1
ATOM 514 O O . ASN A 1 66 ? 19.460 -9.674 -3.388 1.00 93.88 66 ASN A O 1
ATOM 518 N N . GLY A 1 67 ? 17.699 -8.605 -2.509 1.00 91.19 67 GLY A N 1
ATOM 519 C CA . GLY A 1 67 ? 18.049 -7.294 -3.056 1.00 91.19 67 GLY A CA 1
ATOM 520 C C . GLY A 1 67 ? 18.158 -7.317 -4.583 1.00 91.19 67 GLY A C 1
ATOM 521 O O . GLY A 1 67 ? 17.201 -7.645 -5.279 1.00 91.19 67 GLY A O 1
ATOM 522 N N . ALA A 1 68 ? 19.331 -6.967 -5.119 1.00 87.81 68 ALA A N 1
ATOM 523 C CA . ALA A 1 68 ? 19.589 -6.986 -6.562 1.00 87.81 68 ALA A CA 1
ATOM 524 C C . ALA A 1 68 ? 19.882 -8.392 -7.121 1.00 87.81 68 ALA A C 1
ATOM 526 O O . ALA A 1 68 ? 20.008 -8.538 -8.335 1.00 87.81 68 ALA A O 1
ATOM 527 N N . GLY A 1 69 ? 20.022 -9.409 -6.263 1.00 83.38 69 GLY A N 1
ATOM 528 C CA . GLY A 1 69 ? 20.251 -10.793 -6.672 1.00 83.38 69 GLY A CA 1
ATOM 529 C C . GLY A 1 69 ? 21.579 -11.021 -7.395 1.00 83.38 69 GLY A C 1
ATOM 530 O O . GLY A 1 69 ? 21.667 -11.893 -8.263 1.00 83.38 69 GLY A O 1
ATOM 531 N N . LYS A 1 70 ? 22.626 -10.240 -7.091 1.00 84.69 70 LYS A N 1
ATOM 532 C CA . LYS A 1 70 ? 23.945 -10.481 -7.687 1.00 84.69 70 LYS A CA 1
ATOM 533 C C . LYS A 1 70 ? 24.545 -11.760 -7.114 1.00 84.69 70 LYS A C 1
ATOM 535 O O . LYS A 1 70 ? 24.198 -12.236 -6.035 1.00 84.69 70 LYS A O 1
ATOM 540 N N . ARG A 1 71 ? 25.496 -12.329 -7.852 1.00 74.75 71 ARG A N 1
ATOM 541 C CA . ARG A 1 71 ? 26.215 -13.526 -7.417 1.00 74.75 71 ARG A CA 1
ATOM 542 C C . ARG A 1 71 ? 26.929 -13.243 -6.087 1.00 74.75 71 ARG A C 1
ATOM 544 O O . ARG A 1 71 ? 27.766 -12.347 -6.041 1.00 74.75 71 ARG A O 1
ATOM 551 N N . ASN A 1 72 ? 26.635 -14.055 -5.069 1.00 78.75 72 ASN A N 1
ATOM 552 C CA . ASN A 1 72 ? 27.104 -13.947 -3.677 1.00 78.75 72 ASN A CA 1
ATOM 553 C C . ASN A 1 72 ? 26.418 -12.868 -2.817 1.00 78.75 72 ASN A C 1
ATOM 555 O O . ASN A 1 72 ? 26.861 -12.649 -1.688 1.00 78.75 72 ASN A O 1
ATOM 559 N N . ASP A 1 73 ? 25.365 -12.204 -3.305 1.00 86.56 73 ASP A N 1
ATOM 560 C CA . ASP A 1 73 ? 24.543 -11.363 -2.432 1.00 86.56 73 ASP A CA 1
ATOM 561 C C . ASP A 1 73 ? 23.845 -12.252 -1.397 1.00 86.56 73 ASP A C 1
ATOM 563 O O . ASP A 1 73 ? 23.233 -13.266 -1.733 1.00 86.56 73 ASP A O 1
ATOM 567 N N . ALA A 1 74 ? 23.952 -11.870 -0.126 1.00 91.31 74 ALA A N 1
ATOM 568 C CA . ALA A 1 74 ? 23.271 -12.574 0.949 1.00 91.31 74 ALA A CA 1
ATOM 569 C C . ALA A 1 74 ? 21.764 -12.286 0.911 1.00 91.31 74 ALA A C 1
ATOM 571 O O . ALA A 1 74 ? 21.338 -11.145 0.713 1.00 91.31 74 ALA A O 1
ATOM 572 N N . ILE A 1 75 ? 20.967 -13.312 1.180 1.00 95.06 75 ILE A N 1
ATOM 573 C CA . ILE A 1 75 ? 19.518 -13.218 1.324 1.00 95.06 75 ILE A CA 1
ATOM 574 C C . ILE A 1 75 ? 19.241 -12.761 2.750 1.00 95.06 75 ILE A C 1
ATOM 576 O O . ILE A 1 75 ? 19.484 -13.494 3.705 1.00 95.06 75 ILE A O 1
ATOM 580 N N . CYS A 1 76 ? 18.785 -11.527 2.915 1.00 96.56 76 CYS A N 1
ATOM 581 C CA . CYS A 1 76 ? 18.433 -11.002 4.229 1.00 96.56 76 CYS A CA 1
ATOM 582 C C . CYS A 1 76 ? 17.014 -11.428 4.595 1.00 96.56 76 CYS A C 1
ATOM 584 O O . CYS A 1 76 ? 16.163 -11.560 3.716 1.00 96.56 76 CYS A O 1
ATOM 586 N N . TRP A 1 77 ? 16.762 -11.606 5.889 1.00 97.25 77 TRP A N 1
ATOM 587 C CA . TRP A 1 77 ? 15.433 -11.923 6.392 1.00 97.25 77 TRP A CA 1
ATOM 588 C C . TRP A 1 77 ? 15.149 -11.250 7.734 1.00 97.25 77 TRP A C 1
ATOM 590 O O . TRP A 1 77 ? 16.074 -10.913 8.482 1.00 97.25 77 TRP A O 1
ATOM 600 N N . ALA A 1 78 ? 13.867 -11.054 8.034 1.00 97.81 78 ALA A N 1
ATOM 601 C CA . ALA A 1 78 ? 13.379 -10.551 9.313 1.00 97.81 78 ALA A CA 1
ATOM 602 C C . ALA A 1 78 ? 12.057 -11.233 9.684 1.00 97.81 78 ALA A C 1
ATOM 604 O O . ALA A 1 78 ? 11.184 -11.393 8.833 1.00 97.81 78 ALA A O 1
ATOM 605 N N . TYR A 1 79 ? 11.921 -11.618 10.950 1.00 97.69 79 TYR A N 1
ATOM 606 C CA . TYR A 1 79 ? 10.687 -12.145 11.521 1.00 97.69 79 TYR A CA 1
ATOM 607 C C . TYR A 1 79 ? 10.021 -11.078 12.394 1.00 97.69 79 TYR A C 1
ATOM 609 O O . TYR A 1 79 ? 10.651 -10.534 13.312 1.00 97.69 79 TYR A O 1
ATOM 617 N N . VAL A 1 80 ? 8.756 -10.795 12.091 1.00 96.69 80 VAL A N 1
ATOM 618 C CA . VAL A 1 80 ? 7.921 -9.808 12.779 1.00 96.69 80 VAL A CA 1
ATOM 619 C C . VAL A 1 80 ? 6.720 -10.523 13.396 1.00 96.69 80 VAL A C 1
ATOM 621 O O . VAL A 1 80 ? 6.032 -11.280 12.710 1.00 96.69 80 VAL A O 1
ATOM 624 N N . ASP A 1 81 ? 6.508 -10.319 14.696 1.00 94.75 81 ASP A N 1
ATOM 625 C CA . ASP A 1 81 ? 5.385 -10.907 15.441 1.00 94.75 81 ASP A CA 1
ATOM 626 C C . ASP A 1 81 ? 4.061 -10.166 15.192 1.00 94.75 81 ASP A C 1
ATOM 628 O O . ASP A 1 81 ? 4.055 -9.120 14.547 1.00 94.75 81 ASP A O 1
ATOM 632 N N . GLU A 1 82 ? 2.940 -10.670 15.722 1.00 91.62 82 GLU A N 1
ATOM 633 C CA . GLU A 1 82 ? 1.615 -10.045 15.555 1.00 91.62 82 GLU A CA 1
ATOM 634 C C . GLU A 1 82 ? 1.519 -8.591 16.065 1.00 91.62 82 GLU A C 1
ATOM 636 O O . GLU A 1 82 ? 0.643 -7.848 15.635 1.00 91.62 82 GLU A O 1
ATOM 641 N N . ASN A 1 83 ? 2.447 -8.157 16.926 1.00 89.00 83 ASN A N 1
ATOM 642 C CA . ASN A 1 83 ? 2.504 -6.802 17.482 1.00 89.00 83 ASN A CA 1
ATOM 643 C C . ASN A 1 83 ? 3.401 -5.857 16.659 1.00 89.00 83 ASN A C 1
ATOM 645 O O . ASN A 1 83 ? 3.719 -4.752 17.102 1.00 89.00 83 ASN A O 1
ATOM 649 N N . GLY A 1 84 ? 3.899 -6.299 15.500 1.00 87.62 84 GLY A N 1
ATOM 650 C CA . GLY A 1 84 ? 4.786 -5.505 14.647 1.00 87.62 84 GLY A CA 1
ATOM 651 C C . GLY A 1 84 ? 6.226 -5.383 15.164 1.00 87.62 84 GLY A C 1
ATOM 652 O O . GLY A 1 84 ? 7.009 -4.567 14.651 1.00 87.62 84 GLY A O 1
ATOM 653 N N . ARG A 1 85 ? 6.613 -6.181 16.171 1.00 90.81 85 ARG A N 1
ATOM 654 C CA . ARG A 1 85 ? 7.955 -6.172 16.764 1.00 90.81 85 ARG A CA 1
ATOM 655 C C . ARG A 1 85 ? 8.872 -7.134 16.026 1.00 90.81 85 ARG A C 1
ATOM 657 O O . ARG A 1 85 ? 8.544 -8.284 15.746 1.00 90.81 85 ARG A O 1
ATOM 664 N N . VAL A 1 86 ? 10.087 -6.666 15.758 1.00 93.69 86 VAL A N 1
ATOM 665 C CA . VAL A 1 86 ? 11.131 -7.471 15.117 1.00 93.69 86 VAL A CA 1
ATOM 666 C C . VAL A 1 86 ? 11.810 -8.324 16.184 1.00 93.69 86 VAL A C 1
ATOM 668 O O . VAL A 1 86 ? 12.640 -7.818 16.941 1.00 93.69 86 VAL A O 1
ATOM 671 N N . LEU A 1 87 ? 11.463 -9.610 16.258 1.00 93.56 87 LEU A N 1
ATOM 672 C CA . LEU A 1 87 ? 12.030 -10.516 17.265 1.00 93.56 87 LEU A CA 1
ATOM 673 C C . LEU A 1 87 ? 13.355 -11.136 16.822 1.00 93.56 87 LEU A C 1
ATOM 675 O O . LEU A 1 87 ? 14.216 -11.423 17.652 1.00 93.56 87 LEU A O 1
ATOM 679 N N . GLU A 1 88 ? 13.524 -11.366 15.520 1.00 94.88 88 GLU A N 1
ATOM 680 C CA . GLU A 1 88 ? 14.727 -11.990 14.982 1.00 94.88 88 GLU A CA 1
ATOM 681 C C . GLU A 1 88 ? 14.992 -11.539 13.545 1.00 94.88 88 GLU A C 1
ATOM 683 O O . GLU A 1 88 ? 14.067 -11.275 12.779 1.00 94.88 88 GLU A O 1
ATOM 688 N N . ASN A 1 89 ? 16.262 -11.445 13.167 1.00 96.06 89 ASN A N 1
ATOM 689 C CA . ASN A 1 89 ? 16.675 -11.181 11.798 1.00 96.06 89 ASN A CA 1
ATOM 690 C C . ASN A 1 89 ? 18.014 -11.855 11.501 1.00 96.06 89 ASN A C 1
ATOM 692 O O . ASN A 1 89 ? 18.755 -12.229 12.413 1.00 96.06 89 ASN A O 1
ATOM 696 N N . GLY A 1 90 ? 18.331 -12.000 10.219 1.00 95.12 90 GLY A N 1
ATOM 697 C CA . GLY A 1 90 ? 19.556 -12.665 9.816 1.00 95.12 90 GLY A CA 1
ATOM 698 C C . GLY A 1 90 ? 19.821 -12.598 8.323 1.00 95.12 90 GLY A C 1
ATOM 699 O O . GLY A 1 90 ? 19.255 -11.781 7.587 1.00 95.12 90 GLY A O 1
ATOM 700 N N . LYS A 1 91 ? 20.757 -13.444 7.896 1.00 95.62 91 LYS A N 1
ATOM 701 C CA . LYS A 1 91 ? 21.184 -13.576 6.508 1.00 95.62 91 LYS A CA 1
ATOM 702 C C . LYS A 1 91 ? 21.414 -15.041 6.177 1.00 95.62 91 LYS A C 1
ATOM 704 O O . LYS A 1 91 ? 21.997 -15.755 6.986 1.00 95.62 91 LYS A O 1
ATOM 709 N N . PHE A 1 92 ? 21.024 -15.430 4.977 1.00 94.19 92 PHE A N 1
ATOM 710 C CA . PHE A 1 92 ? 21.395 -16.684 4.342 1.00 94.19 92 PHE A CA 1
ATOM 711 C C . PHE A 1 92 ? 22.308 -16.403 3.148 1.00 94.19 92 PHE A C 1
ATOM 713 O O . PHE A 1 92 ? 22.312 -15.301 2.593 1.00 94.19 92 PHE A O 1
ATOM 720 N N . VAL A 1 93 ? 23.097 -17.391 2.756 1.00 88.88 93 VAL A N 1
ATOM 721 C CA . VAL A 1 93 ? 23.999 -17.344 1.604 1.00 88.88 93 VAL A CA 1
ATOM 722 C C . VAL A 1 93 ? 23.478 -18.245 0.489 1.00 88.88 93 VAL A C 1
ATOM 724 O O . VAL A 1 93 ? 23.484 -17.829 -0.668 1.00 88.88 93 VAL A O 1
ATOM 727 N N . ASP A 1 94 ? 23.009 -19.452 0.819 1.00 86.75 94 ASP A N 1
ATOM 728 C CA . ASP A 1 94 ? 22.517 -20.412 -0.172 1.00 86.75 94 ASP A CA 1
ATOM 729 C C . ASP A 1 94 ? 21.328 -21.231 0.344 1.00 86.75 94 ASP A C 1
ATOM 731 O O . ASP A 1 94 ? 21.497 -22.166 1.130 1.00 86.75 94 ASP A O 1
ATOM 735 N N . ILE A 1 95 ? 20.131 -20.893 -0.144 1.00 87.19 95 ILE A N 1
ATOM 736 C CA . ILE A 1 95 ? 18.872 -21.596 0.158 1.00 87.19 95 ILE A CA 1
ATOM 737 C C . ILE A 1 95 ? 18.314 -22.345 -1.058 1.00 87.19 95 ILE A C 1
ATOM 739 O O . ILE A 1 95 ? 17.109 -22.512 -1.200 1.00 87.19 95 ILE A O 1
ATOM 743 N N . ARG A 1 96 ? 19.175 -22.782 -1.978 1.00 86.06 96 ARG A N 1
ATOM 744 C CA . ARG A 1 96 ? 18.730 -23.575 -3.129 1.00 86.06 96 ARG A CA 1
ATOM 745 C C . ARG A 1 96 ? 18.602 -25.040 -2.743 1.00 86.06 96 ARG A C 1
ATOM 747 O O . ARG A 1 96 ? 19.516 -25.605 -2.139 1.00 86.06 96 ARG A O 1
ATOM 754 N N . MET A 1 97 ? 17.504 -25.666 -3.152 1.00 83.50 97 MET A N 1
ATOM 755 C CA . MET A 1 97 ? 17.368 -27.113 -3.041 1.00 83.50 97 MET A CA 1
ATOM 756 C C . MET A 1 97 ? 18.362 -27.810 -3.972 1.00 83.50 97 MET A C 1
ATOM 758 O O . MET A 1 97 ? 18.576 -27.415 -5.124 1.00 83.50 97 MET A O 1
ATOM 762 N N . GLY A 1 98 ? 18.997 -28.854 -3.453 1.00 79.06 98 GLY A N 1
ATOM 763 C CA . GLY A 1 98 ? 19.851 -29.736 -4.221 1.00 79.06 98 GLY A CA 1
ATOM 764 C C . GLY A 1 98 ? 19.025 -30.627 -5.140 1.00 79.06 98 GLY A C 1
ATOM 765 O O . GLY A 1 98 ? 17.803 -30.736 -5.044 1.00 79.06 98 GLY A O 1
ATOM 766 N N . ASN A 1 99 ? 19.704 -31.321 -6.048 1.00 78.56 99 ASN A N 1
ATOM 767 C CA . ASN A 1 99 ? 19.068 -32.324 -6.891 1.00 78.56 99 ASN A CA 1
ATOM 768 C C . ASN A 1 99 ? 19.665 -33.695 -6.572 1.00 78.56 99 ASN A C 1
ATOM 770 O O . ASN A 1 99 ? 20.783 -34.012 -6.989 1.00 78.56 99 ASN A O 1
ATOM 774 N N . LYS A 1 100 ? 18.885 -34.515 -5.858 1.00 74.56 100 LYS A N 1
ATOM 775 C CA . LYS A 1 100 ? 19.282 -35.862 -5.425 1.00 74.56 100 LYS A CA 1
ATOM 776 C C . LYS A 1 100 ? 19.586 -36.794 -6.602 1.00 74.56 100 LYS A C 1
ATOM 778 O O . LYS A 1 100 ? 20.518 -37.586 -6.506 1.00 74.56 100 LYS A O 1
ATOM 783 N N . GLU A 1 101 ? 18.886 -36.660 -7.731 1.00 76.12 101 GLU A N 1
ATOM 784 C CA . GLU A 1 101 ? 19.139 -37.459 -8.944 1.00 76.12 101 GLU A CA 1
ATOM 785 C C . GLU A 1 101 ? 20.473 -37.099 -9.613 1.00 76.12 101 GLU A C 1
ATOM 787 O O . GLU A 1 101 ? 21.115 -37.941 -10.239 1.00 76.12 101 GLU A O 1
ATOM 792 N N . LYS A 1 102 ? 20.914 -35.846 -9.458 1.00 77.00 102 LYS A N 1
ATOM 793 C CA . LYS A 1 102 ? 22.191 -35.338 -9.979 1.00 77.00 102 LYS A CA 1
ATOM 794 C C . LYS A 1 102 ? 23.312 -35.328 -8.933 1.00 77.00 102 LYS A C 1
ATOM 796 O O . LYS A 1 102 ? 24.369 -34.766 -9.209 1.00 77.00 102 LYS A O 1
ATOM 801 N N . PHE A 1 103 ? 23.094 -35.927 -7.757 1.00 77.50 103 PHE A N 1
ATOM 802 C CA . PHE A 1 103 ? 24.021 -35.907 -6.614 1.00 77.50 103 PHE A CA 1
ATOM 803 C C . PHE A 1 103 ? 24.457 -34.491 -6.191 1.00 77.50 103 PHE A C 1
ATOM 805 O O . PHE A 1 103 ? 25.564 -34.291 -5.692 1.00 77.50 103 PHE A O 1
ATOM 812 N N . LEU A 1 104 ? 23.592 -33.497 -6.402 1.00 79.50 104 LEU A N 1
ATOM 813 C CA . LEU A 1 104 ? 23.811 -32.123 -5.964 1.00 79.50 104 LEU A CA 1
ATOM 814 C C . LEU A 1 104 ? 23.284 -31.977 -4.528 1.00 79.50 104 LEU A C 1
ATOM 816 O O . LEU A 1 104 ? 22.093 -32.225 -4.326 1.00 79.50 104 LEU A O 1
ATOM 820 N N . PRO A 1 105 ? 24.134 -31.609 -3.550 1.00 82.94 105 PRO A N 1
ATOM 821 C CA . PRO A 1 105 ? 23.697 -31.393 -2.176 1.00 82.94 105 PRO A CA 1
ATOM 822 C C . PRO A 1 105 ? 22.810 -30.149 -2.070 1.00 82.94 105 PRO A C 1
ATOM 824 O O . PRO A 1 105 ? 22.884 -29.255 -2.917 1.00 82.94 105 PRO A O 1
ATOM 827 N N . ASP A 1 106 ? 22.002 -30.104 -1.014 1.00 86.50 106 ASP A N 1
ATOM 828 C CA . ASP A 1 106 ? 21.216 -28.923 -0.664 1.00 86.50 106 ASP A CA 1
ATOM 829 C C . ASP A 1 106 ? 22.132 -27.752 -0.278 1.00 86.50 106 ASP A C 1
ATOM 831 O O . ASP A 1 106 ? 23.271 -27.944 0.168 1.00 86.50 106 ASP A O 1
ATOM 835 N N . GLY A 1 107 ? 21.634 -26.530 -0.470 1.00 84.44 107 GLY A N 1
ATOM 836 C CA . GLY A 1 107 ? 22.302 -25.311 -0.031 1.00 84.44 107 GLY A CA 1
ATOM 837 C C . GLY A 1 107 ? 22.587 -25.331 1.472 1.00 84.44 107 GLY A C 1
ATOM 838 O O . GLY A 1 107 ? 21.857 -25.936 2.260 1.00 84.44 107 GLY A O 1
ATOM 839 N N . ALA A 1 108 ? 23.661 -24.655 1.880 1.00 87.25 108 ALA A N 1
ATOM 840 C CA . ALA A 1 108 ? 24.142 -24.686 3.261 1.00 87.25 108 ALA A CA 1
ATOM 841 C C . ALA A 1 108 ? 23.112 -24.174 4.286 1.00 87.25 108 ALA A C 1
ATOM 843 O O . ALA A 1 108 ? 23.150 -24.591 5.442 1.00 87.25 108 ALA A O 1
ATOM 844 N N . ASP A 1 109 ? 22.196 -23.297 3.867 1.00 91.25 109 ASP A N 1
ATOM 845 C CA . ASP A 1 109 ? 21.256 -22.611 4.753 1.00 91.25 109 ASP A CA 1
ATOM 846 C C . ASP A 1 109 ? 19.823 -23.165 4.685 1.00 91.25 109 ASP A C 1
ATOM 848 O O . ASP A 1 109 ? 18.946 -22.661 5.385 1.00 91.25 109 ASP A O 1
ATOM 852 N N . VAL A 1 110 ? 19.567 -24.215 3.891 1.00 91.88 110 VAL A N 1
ATOM 853 C CA . VAL A 1 110 ? 18.230 -24.837 3.794 1.00 91.88 110 VAL A CA 1
ATOM 854 C C . VAL A 1 110 ? 17.767 -25.346 5.163 1.00 91.88 110 VAL A C 1
ATOM 856 O O . VAL A 1 110 ? 16.662 -25.027 5.594 1.00 91.88 110 VAL A O 1
ATOM 859 N N . GLY A 1 111 ? 18.637 -26.057 5.890 1.00 92.06 111 GLY A N 1
ATOM 860 C CA . GLY A 1 111 ? 18.328 -26.530 7.245 1.00 92.06 111 GLY A CA 1
ATOM 861 C C . GLY A 1 111 ? 18.082 -25.382 8.229 1.00 92.06 111 GLY A C 1
ATOM 862 O O . GLY A 1 111 ? 17.130 -25.424 8.996 1.00 92.06 111 GLY A O 1
ATOM 863 N N . ALA A 1 112 ? 18.868 -24.304 8.143 1.00 94.00 112 ALA A N 1
ATOM 864 C CA . ALA A 1 112 ? 18.692 -23.135 9.005 1.00 94.00 112 ALA A CA 1
ATOM 865 C C . ALA A 1 112 ? 17.365 -22.398 8.741 1.00 94.00 112 ALA A C 1
ATOM 867 O O . ALA A 1 112 ? 16.770 -21.853 9.671 1.00 94.00 112 ALA A O 1
ATOM 868 N N . PHE A 1 113 ? 16.895 -22.377 7.489 1.00 95.06 113 PHE A N 1
ATOM 869 C CA . PHE A 1 113 ? 15.580 -21.843 7.139 1.00 95.06 113 PHE A CA 1
ATOM 870 C C . PHE A 1 113 ? 14.445 -22.714 7.695 1.00 95.06 113 PHE A C 1
ATOM 872 O O . PHE A 1 113 ? 13.517 -22.179 8.299 1.00 95.06 113 PHE A O 1
ATOM 879 N N . VAL A 1 114 ? 14.538 -24.038 7.546 1.00 95.12 114 VAL A N 1
ATOM 880 C CA . VAL A 1 114 ? 13.563 -24.994 8.102 1.00 95.12 114 VAL A CA 1
ATOM 881 C C . VAL A 1 114 ? 13.478 -24.851 9.625 1.00 95.12 114 VAL A C 1
ATOM 883 O O . VAL A 1 114 ? 12.394 -24.603 10.151 1.00 95.12 114 VAL A O 1
ATOM 886 N N . ASP A 1 115 ? 14.622 -24.860 10.317 1.00 95.00 115 ASP A N 1
ATOM 887 C CA . ASP A 1 115 ? 14.705 -24.672 11.771 1.00 95.00 115 ASP A CA 1
ATOM 888 C C . ASP A 1 115 ? 14.079 -23.338 12.220 1.00 95.00 115 ASP A C 1
ATOM 890 O O . ASP A 1 115 ? 13.442 -23.248 13.273 1.00 95.00 115 ASP A O 1
ATOM 894 N N . LEU A 1 116 ? 14.263 -22.271 11.433 1.00 94.81 116 LEU A N 1
ATOM 895 C CA . LEU A 1 116 ? 13.679 -20.959 11.709 1.00 94.81 116 LEU A CA 1
ATOM 896 C C . LEU A 1 116 ? 12.150 -20.990 11.601 1.00 94.81 116 LEU A C 1
ATOM 898 O O . LEU A 1 116 ? 11.474 -20.466 12.492 1.00 94.81 116 LEU A O 1
ATOM 902 N N . VAL A 1 117 ? 11.613 -21.590 10.534 1.00 95.00 117 VAL A N 1
ATOM 903 C CA . VAL A 1 117 ? 10.166 -21.700 10.303 1.00 95.00 117 VAL A CA 1
ATOM 904 C C . VAL A 1 117 ? 9.515 -22.556 11.387 1.00 95.00 117 VAL A C 1
ATOM 906 O O . VAL A 1 117 ? 8.524 -22.130 11.972 1.00 95.00 117 VAL A O 1
ATOM 909 N N . GLU A 1 118 ? 10.099 -23.698 11.743 1.00 93.50 118 GLU A N 1
ATOM 910 C CA . GLU A 1 118 ? 9.564 -24.566 12.799 1.00 93.50 118 GLU A CA 1
ATOM 911 C C . GLU A 1 118 ? 9.610 -23.907 14.186 1.00 93.50 118 GLU A C 1
ATOM 913 O O . GLU A 1 118 ? 8.681 -24.056 14.988 1.00 93.50 118 GLU A O 1
ATOM 918 N N . ARG A 1 119 ? 10.668 -23.135 14.473 1.00 94.31 119 ARG A N 1
ATOM 919 C CA . ARG A 1 119 ? 10.832 -22.440 15.757 1.00 94.31 119 ARG A CA 1
ATOM 920 C C . ARG A 1 119 ? 9.902 -21.241 15.906 1.00 94.31 119 ARG A C 1
ATOM 922 O O . ARG A 1 119 ? 9.382 -21.013 16.997 1.00 94.31 119 ARG A O 1
ATOM 929 N N . ARG A 1 120 ? 9.766 -20.417 14.862 1.00 93.81 120 ARG A N 1
ATOM 930 C CA . ARG A 1 120 ? 8.995 -19.162 14.918 1.00 93.81 120 ARG A CA 1
ATOM 931 C C . ARG A 1 120 ? 7.544 -19.326 14.494 1.00 93.81 120 ARG A C 1
ATOM 933 O O . ARG A 1 120 ? 6.732 -18.518 14.925 1.00 93.81 120 ARG A O 1
ATOM 940 N N . LYS A 1 121 ? 7.230 -20.369 13.720 1.00 93.62 121 LYS A N 1
ATOM 941 C CA . LYS A 1 121 ? 5.897 -20.659 13.177 1.00 93.62 121 LYS A CA 1
ATOM 942 C C . LYS A 1 121 ? 5.255 -19.415 12.545 1.00 93.62 121 LYS A C 1
ATOM 944 O O . LYS A 1 121 ? 4.225 -18.965 13.038 1.00 93.62 121 LYS A O 1
ATOM 949 N N . PRO A 1 122 ? 5.886 -18.807 11.521 1.00 95.19 122 PRO A N 1
ATOM 950 C CA . PRO A 1 122 ? 5.272 -17.691 10.812 1.00 95.19 122 PRO A CA 1
ATOM 951 C C . PRO A 1 122 ? 3.958 -18.135 10.165 1.00 95.19 122 PRO A C 1
ATOM 953 O O . PRO A 1 122 ? 3.826 -19.282 9.743 1.00 95.19 122 PRO A O 1
ATOM 956 N N . ASP A 1 123 ? 3.012 -17.211 10.051 1.00 94.62 123 ASP A N 1
ATOM 957 C CA . ASP A 1 123 ? 1.736 -17.457 9.384 1.00 94.62 123 ASP A CA 1
ATOM 958 C C . ASP A 1 123 ? 1.850 -17.289 7.863 1.00 94.62 123 ASP A C 1
ATOM 960 O O . ASP A 1 123 ? 1.103 -17.903 7.105 1.00 94.62 123 ASP A O 1
ATOM 964 N N . VAL A 1 124 ? 2.807 -16.472 7.410 1.00 95.50 124 VAL A N 1
ATOM 965 C CA . VAL A 1 124 ? 3.085 -16.229 5.991 1.00 95.50 124 VAL A CA 1
ATOM 966 C C . VAL A 1 124 ? 4.543 -15.829 5.758 1.00 95.50 124 VAL A C 1
ATOM 968 O O . VAL A 1 124 ? 5.185 -15.191 6.603 1.00 95.50 124 VAL A O 1
ATOM 971 N N . VAL A 1 125 ? 5.067 -16.184 4.583 1.00 97.31 125 VAL A N 1
ATOM 972 C CA . VAL A 1 125 ? 6.386 -15.769 4.101 1.00 97.31 125 VAL A CA 1
ATOM 973 C C . VAL A 1 125 ? 6.244 -14.669 3.046 1.00 97.31 125 VAL A C 1
ATOM 975 O O . VAL A 1 125 ? 5.691 -14.888 1.969 1.00 97.31 125 VAL A O 1
ATOM 978 N N . ALA A 1 126 ? 6.791 -13.489 3.332 1.00 97.62 126 ALA A N 1
ATOM 979 C CA . ALA A 1 126 ? 6.842 -12.361 2.405 1.00 97.62 126 ALA A CA 1
ATOM 980 C C . ALA A 1 126 ? 8.147 -12.385 1.602 1.00 97.62 126 ALA A C 1
ATOM 982 O O . ALA A 1 126 ? 9.230 -12.490 2.181 1.00 97.62 126 ALA A O 1
ATOM 983 N N . VAL A 1 127 ? 8.086 -12.224 0.282 1.00 97.19 127 VAL A N 1
ATOM 984 C CA . VAL A 1 127 ? 9.282 -12.175 -0.572 1.00 97.19 127 VAL A CA 1
ATOM 985 C C . VAL A 1 127 ? 9.200 -10.987 -1.514 1.00 97.19 127 VAL A C 1
ATOM 987 O O . VAL A 1 127 ? 8.219 -10.817 -2.225 1.00 97.19 127 VAL A O 1
ATOM 990 N N . SER A 1 128 ? 10.245 -10.168 -1.573 1.00 96.81 128 SER A N 1
ATOM 991 C CA . SER A 1 128 ? 10.366 -9.155 -2.627 1.00 96.81 128 SER A CA 1
ATOM 992 C C . SER A 1 128 ? 11.826 -8.757 -2.851 1.00 96.81 128 SER A C 1
ATOM 994 O O . SER A 1 128 ? 12.728 -9.206 -2.134 1.00 96.81 128 SER A O 1
ATOM 996 N N . GLY A 1 129 ? 12.099 -7.958 -3.877 1.00 94.38 129 GLY A N 1
ATOM 997 C CA . GLY A 1 129 ? 13.453 -7.523 -4.200 1.00 94.38 129 GLY A CA 1
ATOM 998 C C . GLY A 1 129 ? 13.524 -6.617 -5.420 1.00 94.38 129 GLY A C 1
ATOM 999 O O . GLY A 1 129 ? 12.521 -6.151 -5.949 1.00 94.38 129 GLY A O 1
ATOM 1000 N N . PHE A 1 130 ? 14.746 -6.324 -5.859 1.00 93.44 130 PHE A N 1
ATOM 1001 C CA . PHE A 1 130 ? 15.021 -5.245 -6.812 1.00 93.44 130 PHE A CA 1
ATOM 1002 C C . PHE A 1 130 ? 15.193 -5.721 -8.253 1.00 93.44 130 PHE A C 1
ATOM 1004 O O . PHE A 1 130 ? 15.529 -4.913 -9.115 1.00 93.44 130 PHE A O 1
ATOM 1011 N N . SER A 1 131 ? 15.046 -7.021 -8.512 1.00 93.50 131 SER A N 1
ATOM 1012 C CA . SER A 1 131 ? 15.283 -7.590 -9.836 1.00 93.50 131 SER A CA 1
ATOM 1013 C C . SER A 1 131 ? 14.505 -8.882 -10.063 1.00 93.50 131 SER A C 1
ATOM 1015 O O . SER A 1 131 ? 14.001 -9.511 -9.133 1.00 93.50 131 SER A O 1
ATOM 1017 N N . VAL A 1 132 ? 14.515 -9.352 -11.309 1.00 92.31 132 VAL A N 1
ATOM 1018 C CA . VAL A 1 132 ? 13.936 -10.644 -11.708 1.00 92.31 132 VAL A CA 1
ATOM 1019 C C . VAL A 1 132 ? 14.508 -11.853 -10.953 1.00 92.31 132 VAL A C 1
ATOM 1021 O O . VAL A 1 132 ? 13.864 -12.898 -10.891 1.00 92.31 132 VAL A O 1
ATOM 1024 N N . GLU A 1 133 ? 15.696 -11.740 -10.348 1.00 91.19 133 GLU A N 1
ATOM 1025 C CA . GLU A 1 133 ? 16.315 -12.821 -9.567 1.00 91.19 133 GLU A CA 1
ATOM 1026 C C . GLU A 1 133 ? 15.492 -13.168 -8.316 1.00 91.19 133 GLU A C 1
ATOM 1028 O O . GLU A 1 133 ? 15.533 -14.299 -7.833 1.00 91.19 133 GLU A O 1
ATOM 1033 N N . THR A 1 134 ? 14.675 -12.240 -7.814 1.00 93.25 134 THR A N 1
ATOM 1034 C CA . THR A 1 134 ? 13.708 -12.497 -6.736 1.00 93.25 134 THR A CA 1
ATOM 1035 C C . THR A 1 134 ? 12.686 -13.572 -7.123 1.00 93.25 134 THR A C 1
ATOM 1037 O O . THR A 1 134 ? 12.245 -14.345 -6.274 1.00 93.25 134 THR A O 1
ATOM 1040 N N . ARG A 1 135 ? 12.363 -13.724 -8.417 1.00 91.69 135 ARG A N 1
ATOM 1041 C CA . ARG A 1 135 ? 11.488 -14.810 -8.885 1.00 91.69 135 ARG A CA 1
ATOM 1042 C C . ARG A 1 135 ? 12.123 -16.188 -8.695 1.00 91.69 135 ARG A C 1
ATOM 1044 O O . ARG A 1 135 ? 11.390 -17.154 -8.493 1.00 91.69 135 ARG A O 1
ATOM 1051 N N . ARG A 1 136 ? 13.457 -16.289 -8.773 1.00 89.75 136 ARG A N 1
ATOM 1052 C CA . ARG A 1 136 ? 14.183 -17.536 -8.483 1.00 89.75 136 ARG A CA 1
ATOM 1053 C C . ARG A 1 136 ? 14.130 -17.842 -6.990 1.00 89.75 136 ARG A C 1
ATOM 1055 O O . ARG A 1 136 ? 13.690 -18.926 -6.642 1.00 89.75 136 ARG A O 1
ATOM 1062 N N . LEU A 1 137 ? 14.398 -16.843 -6.145 1.00 92.31 137 LEU A N 1
ATOM 1063 C CA . LEU A 1 137 ? 14.254 -16.954 -4.689 1.00 92.31 137 LEU A CA 1
ATOM 1064 C C . LEU A 1 137 ? 12.861 -17.459 -4.275 1.00 92.31 137 LEU A C 1
ATOM 1066 O O . LEU A 1 137 ? 12.753 -18.363 -3.456 1.00 92.31 137 LEU A O 1
ATOM 1070 N N . TYR A 1 138 ? 11.796 -16.910 -4.868 1.00 94.12 138 TYR A N 1
ATOM 1071 C CA . TYR A 1 138 ? 10.429 -17.375 -4.618 1.00 94.12 138 TYR A CA 1
ATOM 1072 C C . TYR A 1 138 ? 10.254 -18.869 -4.928 1.00 94.12 138 TYR A C 1
ATOM 1074 O O . TYR A 1 138 ? 9.624 -19.586 -4.159 1.00 94.12 138 TYR A O 1
ATOM 1082 N N . LYS A 1 139 ? 10.800 -19.343 -6.058 1.00 93.00 139 LYS A N 1
ATOM 1083 C CA . LYS A 1 139 ? 10.713 -20.759 -6.446 1.00 93.00 139 LYS A CA 1
ATOM 1084 C C . LYS A 1 139 ? 11.525 -21.649 -5.513 1.00 93.00 139 LYS A C 1
ATOM 1086 O O . LYS A 1 139 ? 11.011 -22.676 -5.097 1.00 93.00 139 LYS A O 1
ATOM 1091 N N . ASP A 1 140 ? 12.738 -21.229 -5.160 1.00 92.38 140 ASP A N 1
ATOM 1092 C CA . ASP A 1 140 ? 13.598 -21.970 -4.235 1.00 92.38 140 ASP A CA 1
ATOM 1093 C C . ASP A 1 140 ? 12.890 -22.157 -2.879 1.00 92.38 140 ASP A C 1
ATOM 1095 O O . ASP A 1 140 ? 12.824 -23.266 -2.356 1.00 92.38 140 ASP A O 1
ATOM 1099 N N . LEU A 1 141 ? 12.269 -21.097 -2.349 1.00 94.31 141 LEU A N 1
ATOM 1100 C CA . LEU A 1 141 ? 11.476 -21.162 -1.117 1.00 94.31 141 LEU A CA 1
ATOM 1101 C C . LEU A 1 141 ? 10.250 -22.072 -1.259 1.00 94.31 141 LEU A C 1
ATOM 1103 O O . LEU A 1 141 ? 9.963 -22.852 -0.353 1.00 94.31 141 LEU A O 1
ATOM 1107 N N . GLN A 1 142 ? 9.547 -22.002 -2.392 1.00 94.31 142 GLN A N 1
ATOM 1108 C CA . GLN A 1 142 ? 8.400 -22.865 -2.666 1.00 94.31 142 GLN A CA 1
ATOM 1109 C C . GLN A 1 142 ? 8.808 -24.347 -2.676 1.00 94.31 142 GLN A C 1
ATOM 1111 O O . GLN A 1 142 ? 8.148 -25.171 -2.047 1.00 94.31 142 GLN A O 1
ATOM 1116 N N . GLU A 1 143 ? 9.930 -24.682 -3.316 1.00 93.06 143 GLU A N 1
ATOM 1117 C CA . GLU A 1 143 ? 10.479 -26.042 -3.333 1.00 93.06 143 GLU A CA 1
ATOM 1118 C C . GLU A 1 143 ? 10.903 -26.515 -1.930 1.00 93.06 143 GLU A C 1
ATOM 1120 O O . GLU A 1 143 ? 10.675 -27.676 -1.577 1.00 93.06 143 GLU A O 1
ATOM 1125 N N . ILE A 1 144 ? 11.473 -25.637 -1.093 1.00 92.81 144 ILE A N 1
ATOM 1126 C CA . ILE A 1 144 ? 11.814 -25.974 0.301 1.00 92.81 144 ILE A CA 1
ATOM 1127 C C . ILE A 1 144 ? 10.551 -26.292 1.110 1.00 92.81 144 ILE A C 1
ATOM 1129 O O . ILE A 1 144 ? 10.498 -27.337 1.760 1.00 92.81 144 ILE A O 1
ATOM 1133 N N . ILE A 1 145 ? 9.532 -25.428 1.047 1.00 93.56 145 ILE A N 1
ATOM 1134 C CA . ILE A 1 145 ? 8.264 -25.618 1.769 1.00 93.56 145 ILE A CA 1
ATOM 1135 C C . ILE A 1 145 ? 7.576 -26.910 1.326 1.00 93.56 145 ILE A C 1
ATOM 1137 O O . ILE A 1 145 ? 7.099 -27.674 2.163 1.00 93.56 145 ILE A O 1
ATOM 1141 N N . GLU A 1 146 ? 7.560 -27.192 0.022 1.00 93.00 146 GLU A N 1
ATOM 1142 C CA . GLU A 1 146 ? 6.956 -28.410 -0.512 1.00 93.00 146 GLU A CA 1
ATOM 1143 C C . GLU A 1 146 ? 7.723 -29.680 -0.122 1.00 93.00 146 GLU A C 1
ATOM 1145 O O . GLU A 1 146 ? 7.093 -30.699 0.156 1.00 93.00 146 GLU A O 1
ATOM 1150 N N . SER A 1 147 ? 9.058 -29.633 -0.099 1.00 90.88 147 SER A N 1
ATOM 1151 C CA . SER A 1 147 ? 9.904 -30.798 0.198 1.00 90.88 147 SER A CA 1
ATOM 1152 C C . SER A 1 147 ? 9.990 -31.143 1.685 1.00 90.88 147 SER A C 1
ATOM 1154 O O . SER A 1 147 ? 10.127 -32.322 2.014 1.00 90.88 147 SER A O 1
ATOM 1156 N N . HIS A 1 148 ? 9.900 -30.144 2.566 1.00 90.50 148 HIS A N 1
ATOM 1157 C CA . HIS A 1 148 ? 9.946 -30.319 4.022 1.00 90.50 148 HIS A CA 1
ATOM 1158 C C . HIS A 1 148 ? 8.553 -30.321 4.672 1.00 90.50 148 HIS A C 1
ATOM 1160 O O . HIS A 1 148 ? 8.459 -30.456 5.886 1.00 90.50 148 HIS A O 1
ATOM 1166 N N . ASP A 1 149 ? 7.485 -30.195 3.874 1.00 92.12 149 ASP A N 1
ATOM 1167 C CA . ASP A 1 149 ? 6.088 -30.107 4.325 1.00 92.12 149 ASP A CA 1
ATOM 1168 C C . ASP A 1 149 ? 5.890 -29.057 5.431 1.00 92.12 149 ASP A C 1
ATOM 1170 O O . ASP A 1 149 ? 5.272 -29.313 6.462 1.00 92.12 149 ASP A O 1
ATOM 1174 N N . LEU A 1 150 ? 6.447 -27.860 5.218 1.00 91.62 150 LEU A N 1
ATOM 1175 C CA . LEU A 1 150 ? 6.298 -26.745 6.151 1.00 91.62 150 LEU A CA 1
ATOM 1176 C C . LEU A 1 150 ? 4.868 -26.207 6.077 1.00 91.62 150 LEU A C 1
ATOM 1178 O O . LEU A 1 150 ? 4.399 -25.790 5.013 1.00 91.62 150 LEU A O 1
ATOM 1182 N N . ARG A 1 151 ? 4.173 -26.210 7.213 1.00 89.69 151 ARG A N 1
ATOM 1183 C CA . ARG A 1 151 ? 2.758 -25.840 7.297 1.00 89.69 151 ARG A CA 1
ATOM 1184 C C . ARG A 1 151 ? 2.527 -24.593 8.139 1.00 89.69 151 ARG A C 1
ATOM 1186 O O . ARG A 1 151 ? 3.315 -24.285 9.034 1.00 89.69 151 ARG A O 1
ATOM 1193 N N . GLY A 1 152 ? 1.455 -23.879 7.811 1.00 84.81 152 GLY A N 1
ATOM 1194 C CA . GLY A 1 152 ? 0.984 -22.721 8.558 1.00 84.81 152 GLY A CA 1
ATOM 1195 C C . GLY A 1 152 ? 0.236 -23.111 9.833 1.00 84.81 152 GLY A C 1
ATOM 1196 O O . GLY A 1 152 ? 0.196 -24.273 10.248 1.00 84.81 152 GLY A O 1
ATOM 1197 N N . THR A 1 153 ? -0.380 -22.120 10.464 1.00 83.06 153 THR A N 1
ATOM 1198 C CA . THR A 1 153 ? -1.179 -22.318 11.678 1.00 83.06 153 THR A CA 1
ATOM 1199 C C . THR A 1 153 ? -2.375 -23.243 11.394 1.00 83.06 153 THR A C 1
ATOM 1201 O O . THR A 1 153 ? -3.050 -23.052 10.381 1.00 83.06 153 THR A O 1
ATOM 1204 N N . PRO A 1 154 ? -2.616 -24.278 12.226 1.00 84.38 154 PRO A N 1
ATOM 1205 C CA . PRO A 1 154 ? -3.762 -25.162 12.054 1.00 84.38 154 PRO A CA 1
ATOM 1206 C C . PRO A 1 154 ? -5.071 -24.408 12.304 1.00 84.38 154 PRO A C 1
ATOM 1208 O O . PRO A 1 154 ? -5.113 -23.480 13.113 1.00 84.38 154 PRO A O 1
ATOM 1211 N N . TYR A 1 155 ? -6.128 -24.828 11.621 1.00 84.62 155 TYR A N 1
ATOM 1212 C CA . TYR A 1 155 ? -7.482 -24.319 11.787 1.00 84.62 155 TYR A CA 1
ATOM 1213 C C . TYR A 1 155 ? -8.488 -25.471 11.779 1.00 84.62 155 TYR A C 1
ATOM 1215 O O . TYR A 1 155 ? -8.225 -26.534 11.214 1.00 84.62 155 TYR A O 1
ATOM 1223 N N . GLU A 1 156 ? -9.636 -25.255 12.414 1.00 83.75 156 GLU A N 1
ATOM 1224 C CA . GLU A 1 156 ? -10.747 -26.209 12.422 1.00 83.75 156 GLU A CA 1
ATOM 1225 C C . GLU A 1 156 ? -11.660 -25.953 11.213 1.00 83.75 156 GLU A C 1
ATOM 1227 O O . GLU A 1 156 ? -12.044 -24.811 10.948 1.00 83.75 156 GLU A O 1
ATOM 1232 N N . GLU A 1 157 ? -11.985 -27.000 10.451 1.00 82.00 157 GLU A N 1
ATOM 1233 C CA . GLU A 1 157 ? -13.031 -26.932 9.421 1.00 82.00 157 GLU A CA 1
ATOM 1234 C C . GLU A 1 157 ? -14.437 -27.084 10.037 1.00 82.00 157 GLU A C 1
ATOM 1236 O O . GLU A 1 157 ? -14.598 -27.417 11.211 1.00 82.00 157 GLU A O 1
ATOM 1241 N N . GLU A 1 158 ? -15.487 -26.849 9.239 1.00 79.06 158 GLU A N 1
ATOM 1242 C CA . GLU A 1 158 ? -16.893 -26.928 9.682 1.00 79.06 158 GLU A CA 1
ATOM 1243 C C . GLU A 1 158 ? -17.285 -28.306 10.255 1.00 79.06 158 GLU A C 1
ATOM 1245 O O . GLU A 1 158 ? -18.264 -28.420 10.991 1.00 79.06 158 GLU A O 1
ATOM 1250 N N . ASP A 1 159 ? -16.532 -29.359 9.926 1.00 82.69 159 ASP A N 1
ATOM 1251 C CA . ASP A 1 159 ? -16.732 -30.719 10.429 1.00 82.69 159 ASP A CA 1
ATOM 1252 C C . ASP A 1 159 ? -15.991 -31.017 11.750 1.00 82.69 159 ASP A C 1
ATOM 1254 O O . ASP A 1 159 ? -16.113 -32.123 12.287 1.00 82.69 159 ASP A O 1
ATOM 1258 N N . GLY A 1 160 ? -15.254 -30.038 12.287 1.00 79.31 160 GLY A N 1
ATOM 1259 C CA . GLY A 1 160 ? -14.461 -30.148 13.512 1.00 79.31 160 GLY A CA 1
ATOM 1260 C C . GLY A 1 160 ? -13.111 -30.848 13.334 1.00 79.31 160 GLY A C 1
ATOM 1261 O O . GLY A 1 160 ? -12.484 -31.218 14.328 1.00 79.31 160 GLY A O 1
ATOM 1262 N N . SER A 1 161 ? -12.658 -31.082 12.097 1.00 85.06 161 SER A N 1
ATOM 1263 C CA . SER A 1 161 ? -11.319 -31.613 11.835 1.00 85.06 161 SER A CA 1
ATOM 1264 C C . SER A 1 161 ? -10.258 -30.505 11.835 1.00 85.06 161 SER A C 1
ATOM 1266 O O . SER A 1 161 ? -10.452 -29.434 11.263 1.00 85.06 161 SER A O 1
ATOM 1268 N N . GLU A 1 162 ? -9.115 -30.763 12.481 1.00 85.25 162 GLU A N 1
ATOM 1269 C CA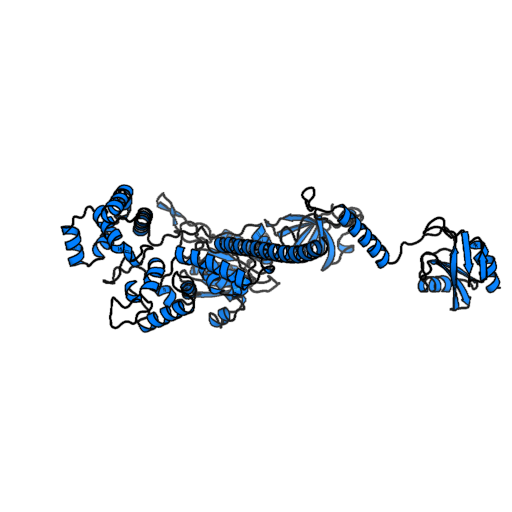 . GLU A 1 162 ? -7.953 -29.872 12.413 1.00 85.25 162 GLU A CA 1
ATOM 1270 C C . GLU A 1 162 ? -7.206 -30.092 11.092 1.00 85.25 162 GLU A C 1
ATOM 1272 O O . GLU A 1 162 ? -6.623 -31.157 10.850 1.00 85.25 162 GLU A O 1
ATOM 1277 N N . GLN A 1 163 ? -7.177 -29.060 10.253 1.00 86.00 163 GLN A N 1
ATOM 1278 C CA . GLN A 1 163 ? -6.381 -29.020 9.036 1.00 86.00 163 GLN A CA 1
ATOM 1279 C C . GLN A 1 163 ? -5.295 -27.950 9.152 1.00 86.00 163 GLN A C 1
ATOM 1281 O O . GLN A 1 163 ? -5.436 -26.925 9.809 1.00 86.00 163 GLN A O 1
ATOM 1286 N N . SER A 1 164 ? -4.164 -28.193 8.499 1.00 85.94 164 SER A N 1
ATOM 1287 C CA . SER A 1 164 ? -3.082 -27.223 8.392 1.00 85.94 164 SER A CA 1
ATOM 1288 C C . SER A 1 164 ? -2.593 -27.221 6.954 1.00 85.94 164 SER A C 1
ATOM 1290 O O . SER A 1 164 ? -2.148 -28.250 6.438 1.00 85.94 164 SER A O 1
ATOM 1292 N N . ASP A 1 165 ? -2.728 -26.081 6.286 1.00 88.62 165 ASP A N 1
ATOM 1293 C CA . ASP A 1 165 ? -2.279 -25.918 4.908 1.00 88.62 165 ASP A CA 1
ATOM 1294 C C . ASP A 1 165 ? -0.774 -25.631 4.856 1.00 88.62 165 ASP A C 1
ATOM 1296 O O . ASP A 1 165 ? -0.141 -25.266 5.850 1.00 88.62 165 ASP A O 1
ATOM 1300 N N . LYS A 1 166 ? -0.176 -25.826 3.677 1.00 92.25 166 LYS A N 1
ATOM 1301 C CA . LYS A 1 166 ? 1.227 -25.462 3.456 1.00 92.25 166 LYS A CA 1
ATOM 1302 C C . LYS A 1 166 ? 1.414 -23.968 3.692 1.00 92.25 166 LYS A C 1
ATOM 1304 O O . LYS A 1 166 ? 0.527 -23.177 3.393 1.00 92.25 166 LYS A O 1
ATOM 1309 N N . LEU A 1 167 ? 2.576 -23.602 4.218 1.00 93.75 167 LEU A N 1
ATOM 1310 C CA . LEU A 1 167 ? 2.894 -22.213 4.513 1.00 93.75 167 LEU A CA 1
ATOM 1311 C C . LEU A 1 167 ? 2.892 -21.367 3.229 1.00 93.75 167 LEU A C 1
ATOM 1313 O O . LEU A 1 167 ? 3.592 -21.682 2.264 1.00 93.75 167 LEU A O 1
ATOM 1317 N N . ASP A 1 168 ? 2.118 -20.284 3.239 1.00 93.88 168 ASP A N 1
ATOM 1318 C CA . ASP A 1 168 ? 1.976 -19.395 2.090 1.00 93.88 168 ASP A CA 1
ATOM 1319 C C . ASP A 1 168 ? 3.257 -18.590 1.834 1.00 93.88 168 ASP A C 1
ATOM 1321 O O . ASP A 1 168 ? 3.869 -18.044 2.757 1.00 93.88 168 ASP A O 1
ATOM 1325 N N . ILE A 1 169 ? 3.621 -18.451 0.555 1.00 95.38 169 ILE A N 1
ATOM 1326 C CA . ILE A 1 169 ? 4.658 -17.520 0.097 1.00 95.38 169 ILE A CA 1
ATOM 1327 C C . ILE A 1 169 ? 4.020 -16.493 -0.828 1.00 95.38 169 ILE A C 1
ATOM 1329 O O . ILE A 1 169 ? 3.479 -16.835 -1.886 1.00 95.38 169 ILE A O 1
ATOM 1333 N N . VAL A 1 170 ? 4.160 -15.221 -0.469 1.00 96.25 170 VAL A N 1
ATOM 1334 C CA . VAL A 1 170 ? 3.571 -14.095 -1.193 1.00 96.25 170 VAL A CA 1
ATOM 1335 C C . VAL A 1 170 ? 4.665 -13.163 -1.697 1.00 96.25 170 VAL A C 1
ATOM 1337 O O . VAL A 1 170 ? 5.577 -12.795 -0.957 1.00 96.25 170 VAL A O 1
ATOM 1340 N N . ILE A 1 171 ? 4.565 -12.762 -2.970 1.00 96.56 171 ILE A N 1
ATOM 1341 C CA . ILE A 1 171 ? 5.361 -11.645 -3.482 1.00 96.56 171 ILE A CA 1
ATOM 1342 C C . ILE A 1 171 ? 4.662 -10.345 -3.095 1.00 96.56 171 ILE A C 1
ATOM 1344 O O . ILE A 1 171 ? 3.596 -10.032 -3.625 1.00 96.56 171 ILE A O 1
ATOM 1348 N N . THR A 1 172 ? 5.257 -9.607 -2.164 1.00 96.00 172 THR A N 1
ATOM 1349 C CA . THR A 1 172 ? 4.639 -8.419 -1.558 1.00 96.00 172 THR A CA 1
ATOM 1350 C C . THR A 1 172 ? 5.022 -7.149 -2.317 1.00 96.00 172 THR A C 1
ATOM 1352 O O . THR A 1 172 ? 6.165 -7.003 -2.763 1.00 96.00 172 THR A O 1
ATOM 1355 N N . ASN A 1 173 ? 4.072 -6.213 -2.428 1.00 95.81 173 ASN A N 1
ATOM 1356 C CA . ASN A 1 173 ? 4.319 -4.867 -2.945 1.00 95.81 173 ASN A CA 1
ATOM 1357 C C . ASN A 1 173 ? 5.381 -4.156 -2.095 1.00 95.81 173 ASN A C 1
ATOM 1359 O O . ASN A 1 173 ? 5.245 -4.045 -0.877 1.00 95.81 173 ASN A O 1
ATOM 1363 N N . ASP A 1 174 ? 6.442 -3.683 -2.742 1.00 95.75 174 ASP A N 1
ATOM 1364 C CA . ASP A 1 174 ? 7.614 -3.136 -2.072 1.00 95.75 174 ASP A CA 1
ATOM 1365 C C . ASP A 1 174 ? 7.789 -1.622 -2.225 1.00 95.75 174 ASP A C 1
ATOM 1367 O O . ASP A 1 174 ? 8.808 -1.083 -1.794 1.00 95.75 174 ASP A O 1
ATOM 1371 N N . GLU A 1 175 ? 6.807 -0.915 -2.790 1.00 95.25 175 GLU A N 1
ATOM 1372 C CA . GLU A 1 175 ? 6.913 0.525 -3.058 1.00 95.25 175 GLU A CA 1
ATOM 1373 C C . GLU A 1 175 ? 7.195 1.345 -1.787 1.00 95.25 175 GLU A C 1
ATOM 1375 O O . GLU A 1 175 ? 8.047 2.236 -1.796 1.00 95.25 175 GLU A O 1
ATOM 1380 N N . VAL A 1 176 ? 6.561 0.990 -0.661 1.00 95.56 176 VAL A N 1
ATOM 1381 C CA . VAL A 1 176 ? 6.815 1.629 0.640 1.00 95.56 176 VAL A CA 1
ATOM 1382 C C . VAL A 1 176 ? 8.172 1.202 1.198 1.00 95.56 176 VAL A C 1
ATOM 1384 O O . VAL A 1 176 ? 8.957 2.036 1.657 1.00 95.56 176 VAL A O 1
ATOM 1387 N N . ALA A 1 177 ? 8.500 -0.088 1.092 1.00 96.25 177 ALA A N 1
ATOM 1388 C CA . ALA A 1 177 ? 9.758 -0.639 1.583 1.00 96.25 177 ALA A CA 1
ATOM 1389 C C . ALA A 1 177 ? 10.978 -0.009 0.887 1.00 96.25 177 ALA A C 1
ATOM 1391 O O . ALA A 1 177 ? 11.995 0.244 1.540 1.00 96.25 177 ALA A O 1
ATOM 1392 N N . ARG A 1 178 ? 10.867 0.313 -0.411 1.00 95.25 178 ARG A N 1
ATOM 1393 C CA . ARG A 1 178 ? 11.888 1.026 -1.201 1.00 95.25 178 ARG A CA 1
ATOM 1394 C C . ARG A 1 178 ? 12.144 2.450 -0.717 1.00 95.25 178 ARG A C 1
ATOM 1396 O O . ARG A 1 178 ? 13.274 2.916 -0.819 1.00 95.25 178 ARG A O 1
ATOM 1403 N N . LEU A 1 179 ? 11.139 3.133 -0.180 1.00 95.44 179 LEU A N 1
ATOM 1404 C CA . LEU A 1 179 ? 11.318 4.459 0.418 1.00 95.44 179 LEU A CA 1
ATOM 1405 C C . LEU A 1 179 ? 11.839 4.354 1.858 1.00 95.44 179 LEU A C 1
ATOM 1407 O O . LEU A 1 179 ? 12.677 5.149 2.281 1.00 95.44 179 LEU A O 1
ATOM 1411 N N . TYR A 1 180 ? 11.399 3.336 2.599 1.00 95.25 180 TYR A N 1
ATOM 1412 C CA . TYR A 1 180 ? 11.755 3.159 4.002 1.00 95.25 180 TYR A CA 1
ATOM 1413 C C . TYR A 1 180 ? 13.218 2.748 4.213 1.00 95.25 180 TYR A C 1
ATOM 1415 O O . TYR A 1 180 ? 13.897 3.346 5.044 1.00 95.25 180 TYR A O 1
ATOM 1423 N N . TYR A 1 181 ? 13.739 1.749 3.494 1.00 94.38 181 TYR A N 1
ATOM 1424 C CA . TYR A 1 181 ? 14.945 1.016 3.920 1.00 94.38 181 TYR A CA 1
ATOM 1425 C C . TYR A 1 181 ? 16.241 1.846 4.051 1.00 94.38 181 TYR A C 1
ATOM 1427 O O . TYR A 1 181 ? 17.121 1.497 4.846 1.00 94.38 181 TYR A O 1
ATOM 1435 N N . THR A 1 182 ? 16.354 2.952 3.309 1.00 93.56 182 THR A N 1
ATOM 1436 C CA . THR A 1 182 ? 17.465 3.925 3.381 1.00 93.56 182 THR A CA 1
ATOM 1437 C C . THR A 1 182 ? 17.091 5.242 4.056 1.00 93.56 182 THR A C 1
ATOM 1439 O O . THR A 1 182 ? 17.919 6.147 4.105 1.00 93.56 182 THR A O 1
ATOM 1442 N N . SER A 1 183 ? 15.865 5.374 4.559 1.00 94.56 183 SER A N 1
ATOM 1443 C CA . SER A 1 183 ? 15.394 6.599 5.203 1.00 94.56 183 SER A CA 1
ATOM 1444 C C . SER A 1 183 ? 16.065 6.845 6.560 1.00 94.56 183 SER A C 1
ATOM 1446 O O . SER A 1 183 ? 16.503 5.921 7.262 1.00 94.56 183 SER A O 1
ATOM 1448 N N . ASP A 1 184 ? 16.077 8.112 6.974 1.00 93.50 184 ASP A N 1
ATOM 1449 C CA . ASP A 1 184 ? 16.509 8.510 8.317 1.00 93.50 184 ASP A CA 1
ATOM 1450 C C . ASP A 1 184 ? 15.619 7.877 9.393 1.00 93.50 184 ASP A C 1
ATOM 1452 O O . ASP A 1 184 ? 16.116 7.436 10.430 1.00 93.50 184 ASP A O 1
ATOM 1456 N N . ARG A 1 185 ? 14.316 7.739 9.112 1.00 92.00 185 ARG A N 1
ATOM 1457 C CA . ARG A 1 185 ? 13.350 7.062 9.986 1.00 92.00 185 ARG A CA 1
ATOM 1458 C C . ARG A 1 1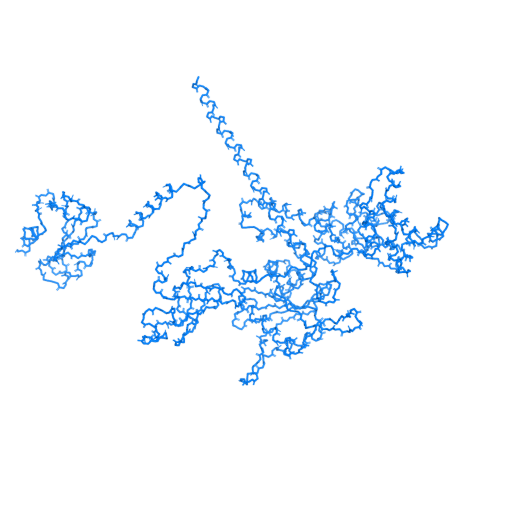85 ? 13.746 5.609 10.241 1.00 92.00 185 ARG A C 1
ATOM 1460 O O . ARG A 1 185 ? 13.835 5.202 11.394 1.00 92.00 185 ARG A O 1
ATOM 1467 N N . ALA A 1 186 ? 14.048 4.843 9.196 1.00 93.00 186 ALA A N 1
ATOM 1468 C CA . ALA A 1 186 ? 14.468 3.451 9.348 1.00 93.00 186 ALA A CA 1
ATOM 1469 C C . ALA A 1 186 ? 15.802 3.327 10.100 1.00 93.00 186 ALA A C 1
ATOM 1471 O O . ALA A 1 186 ? 16.025 2.370 10.843 1.00 93.00 186 ALA A O 1
ATOM 1472 N N . THR A 1 187 ? 16.687 4.315 9.943 1.00 94.56 187 THR A N 1
ATOM 1473 C CA . THR A 1 187 ? 17.939 4.399 10.706 1.00 94.56 187 THR A CA 1
ATOM 1474 C C . THR A 1 187 ? 17.707 4.725 12.177 1.00 94.56 187 THR A C 1
ATOM 1476 O O . THR A 1 187 ? 18.413 4.178 13.019 1.00 94.56 187 THR A O 1
ATOM 1479 N N . ALA A 1 188 ? 16.720 5.559 12.500 1.00 93.12 188 ALA A N 1
ATOM 1480 C CA . ALA A 1 188 ? 16.348 5.873 13.874 1.00 93.12 188 ALA A CA 1
ATOM 1481 C C . ALA A 1 188 ? 15.631 4.701 14.570 1.00 93.12 188 ALA A C 1
ATOM 1483 O O . ALA A 1 188 ? 15.949 4.397 15.716 1.00 93.12 188 ALA A O 1
ATOM 1484 N N . GLU A 1 189 ? 14.709 4.023 13.876 1.00 90.88 189 GLU A N 1
ATOM 1485 C CA . GLU A 1 189 ? 13.961 2.874 14.410 1.00 90.88 189 GLU A CA 1
ATOM 1486 C C . GLU A 1 189 ? 14.853 1.637 14.597 1.00 90.88 189 GLU A C 1
ATOM 1488 O O . GLU A 1 189 ? 14.769 0.951 15.616 1.00 90.88 189 GLU A O 1
ATOM 1493 N N . HIS A 1 190 ? 15.744 1.360 13.637 1.00 92.62 190 HIS A N 1
ATOM 1494 C CA . HIS A 1 190 ? 16.598 0.171 13.654 1.00 92.62 190 HIS A CA 1
ATOM 1495 C C . HIS A 1 190 ? 18.079 0.493 13.361 1.00 92.62 190 HIS A C 1
ATOM 1497 O O . HIS A 1 190 ? 18.619 0.059 12.332 1.00 92.62 190 HIS A O 1
ATOM 1503 N N . PRO A 1 191 ? 18.793 1.196 14.267 1.00 92.94 191 PRO A N 1
ATOM 1504 C CA . PRO A 1 191 ? 20.144 1.707 14.004 1.00 92.94 191 PRO A CA 1
ATOM 1505 C C . PRO A 1 191 ? 21.174 0.629 13.654 1.00 92.94 191 PRO A C 1
ATOM 1507 O O . PRO A 1 191 ? 22.028 0.842 12.797 1.00 92.94 191 PRO A O 1
ATOM 1510 N N . THR A 1 192 ? 21.081 -0.542 14.285 1.00 93.56 192 THR A N 1
ATOM 1511 C CA . THR A 1 192 ? 22.038 -1.651 14.136 1.00 93.56 192 THR A CA 1
ATOM 1512 C C . THR A 1 192 ? 21.698 -2.611 12.995 1.00 93.56 192 THR A C 1
ATOM 1514 O O . THR A 1 192 ? 22.508 -3.474 12.655 1.00 93.56 192 THR A O 1
ATOM 1517 N N . VAL A 1 193 ? 20.515 -2.475 12.392 1.00 94.56 193 VAL A N 1
ATOM 1518 C CA . VAL A 1 193 ? 20.018 -3.384 11.354 1.00 94.56 193 VAL A CA 1
ATOM 1519 C C . VAL A 1 193 ? 20.482 -2.906 9.970 1.00 94.56 193 VAL A C 1
ATOM 1521 O O . VAL A 1 193 ? 20.316 -1.726 9.659 1.00 94.56 193 VAL A O 1
ATOM 1524 N N . PRO A 1 194 ? 21.040 -3.779 9.108 1.00 94.25 194 PRO A N 1
ATOM 1525 C CA . PRO A 1 194 ? 21.455 -3.403 7.756 1.00 94.25 194 PRO A CA 1
ATOM 1526 C C . PRO A 1 194 ? 20.284 -2.950 6.864 1.00 94.25 194 PRO A C 1
ATOM 1528 O O . PRO A 1 194 ? 19.172 -3.455 7.034 1.00 94.25 194 PRO A O 1
ATOM 1531 N N . PRO A 1 195 ? 20.519 -2.103 5.839 1.00 95.56 195 PRO A N 1
ATOM 1532 C CA . PRO A 1 195 ? 19.451 -1.571 4.987 1.00 95.56 195 PRO A CA 1
ATOM 1533 C C . PRO A 1 195 ? 18.551 -2.642 4.353 1.00 95.56 195 PRO A C 1
ATOM 1535 O O . PRO A 1 195 ? 17.335 -2.532 4.420 1.00 95.56 195 PRO A O 1
ATOM 1538 N N . LEU A 1 196 ? 19.113 -3.723 3.800 1.00 95.56 196 LEU A N 1
ATOM 1539 C CA . LEU A 1 196 ? 18.301 -4.776 3.170 1.00 95.56 196 LEU A CA 1
ATOM 1540 C C . LEU A 1 196 ? 17.446 -5.563 4.185 1.00 95.56 196 LEU A C 1
ATOM 1542 O O . LEU A 1 196 ? 16.357 -6.024 3.863 1.00 95.56 196 LEU A O 1
ATOM 1546 N N . THR A 1 197 ? 17.892 -5.675 5.436 1.00 96.56 197 THR A N 1
ATOM 1547 C CA . THR A 1 197 ? 17.077 -6.259 6.509 1.00 96.56 197 THR A CA 1
ATOM 1548 C C . THR A 1 197 ? 15.966 -5.294 6.942 1.00 96.56 197 THR A C 1
ATOM 1550 O O . THR A 1 197 ? 14.853 -5.739 7.198 1.00 96.56 197 THR A O 1
ATOM 1553 N N . ARG A 1 198 ? 16.208 -3.972 6.943 1.00 96.75 198 ARG A N 1
ATOM 1554 C CA . ARG A 1 198 ? 15.149 -2.958 7.148 1.00 96.75 198 ARG A CA 1
ATOM 1555 C C . ARG A 1 198 ? 14.097 -2.988 6.044 1.00 96.75 198 ARG A C 1
ATOM 1557 O O . ARG A 1 198 ? 12.918 -2.824 6.330 1.00 96.75 198 ARG A O 1
ATOM 1564 N N . TYR A 1 199 ? 14.513 -3.254 4.807 1.00 97.62 199 TYR A N 1
ATOM 1565 C CA . TYR A 1 199 ? 13.593 -3.513 3.702 1.00 97.62 199 TYR A CA 1
ATOM 1566 C C . TYR A 1 199 ? 12.690 -4.723 4.000 1.00 97.62 199 TYR A C 1
ATOM 1568 O O . TYR A 1 199 ? 11.477 -4.616 3.861 1.00 97.62 199 TYR A O 1
ATOM 1576 N N . CYS A 1 200 ? 13.243 -5.829 4.515 1.00 97.81 200 CYS A N 1
ATOM 1577 C CA . CYS A 1 200 ? 12.444 -6.993 4.925 1.00 97.81 200 CYS A CA 1
ATOM 1578 C C . CYS A 1 200 ? 11.455 -6.651 6.057 1.00 97.81 200 CYS A C 1
ATOM 1580 O O . CYS A 1 200 ? 10.305 -7.072 6.006 1.00 97.81 200 CYS A O 1
ATOM 1582 N N . ILE A 1 201 ? 11.869 -5.847 7.045 1.00 97.00 201 ILE A N 1
ATOM 1583 C CA . ILE A 1 201 ? 10.976 -5.379 8.122 1.00 97.00 201 ILE A CA 1
ATOM 1584 C C . ILE A 1 201 ? 9.785 -4.599 7.543 1.00 97.00 201 ILE A C 1
ATOM 1586 O O . ILE A 1 201 ? 8.651 -4.838 7.947 1.00 97.00 201 ILE A O 1
ATOM 1590 N N . ALA A 1 202 ? 10.020 -3.711 6.572 1.00 96.69 202 ALA A N 1
ATOM 1591 C CA . ALA A 1 202 ? 8.945 -2.962 5.921 1.00 96.69 202 ALA A CA 1
ATOM 1592 C C . ALA A 1 202 ? 8.007 -3.857 5.095 1.00 96.69 202 ALA A C 1
ATOM 1594 O O . ALA A 1 202 ? 6.799 -3.651 5.130 1.00 96.69 202 ALA A O 1
ATOM 1595 N N . LEU A 1 203 ? 8.522 -4.886 4.409 1.00 97.56 203 LEU A N 1
ATOM 1596 C CA . LEU A 1 203 ? 7.669 -5.870 3.724 1.00 97.56 203 LEU A CA 1
ATOM 1597 C C . LEU A 1 203 ? 6.755 -6.611 4.705 1.00 97.56 203 LEU A C 1
ATOM 1599 O O . LEU A 1 203 ? 5.569 -6.785 4.434 1.00 97.56 203 LEU A O 1
ATOM 1603 N N . ALA A 1 204 ? 7.306 -7.028 5.847 1.00 97.50 204 ALA A N 1
ATOM 1604 C CA . ALA A 1 204 ? 6.539 -7.696 6.888 1.00 97.50 204 ALA A CA 1
ATOM 1605 C C . ALA A 1 204 ? 5.446 -6.781 7.457 1.00 97.50 204 ALA A C 1
ATOM 1607 O O . ALA A 1 204 ? 4.283 -7.174 7.504 1.00 97.50 204 ALA A O 1
ATOM 1608 N N . ARG A 1 205 ? 5.790 -5.533 7.801 1.00 95.94 205 ARG A N 1
ATOM 1609 C CA . ARG A 1 205 ? 4.819 -4.541 8.284 1.00 95.94 205 ARG A CA 1
ATOM 1610 C C . ARG A 1 205 ? 3.758 -4.192 7.244 1.00 95.94 205 ARG A C 1
ATOM 1612 O O . ARG A 1 205 ? 2.604 -4.023 7.612 1.00 95.94 205 ARG A O 1
ATOM 1619 N N . TYR A 1 206 ? 4.105 -4.156 5.955 1.00 97.38 206 TYR A N 1
ATOM 1620 C CA . TYR A 1 206 ? 3.125 -3.945 4.887 1.00 97.38 206 TYR A CA 1
ATOM 1621 C C . TYR A 1 206 ? 2.091 -5.073 4.843 1.00 97.38 206 TYR A C 1
ATOM 1623 O O . TYR A 1 206 ? 0.907 -4.800 4.697 1.00 97.38 206 TYR A O 1
ATOM 1631 N N . MET A 1 207 ? 2.504 -6.333 5.025 1.00 96.31 207 MET A N 1
ATOM 1632 C CA . MET A 1 207 ? 1.560 -7.457 5.113 1.00 96.31 207 MET A CA 1
ATOM 1633 C C . MET A 1 207 ? 0.674 -7.402 6.360 1.00 96.31 207 MET A C 1
ATOM 1635 O O . MET A 1 207 ? -0.461 -7.872 6.321 1.00 96.31 207 MET A O 1
ATOM 1639 N N . GLN A 1 208 ? 1.176 -6.824 7.451 1.00 95.81 208 GLN A N 1
ATOM 1640 C CA . GLN A 1 208 ? 0.412 -6.626 8.682 1.00 95.81 208 GLN A CA 1
ATOM 1641 C C . GLN A 1 208 ? -0.576 -5.467 8.574 1.00 95.81 208 GLN A C 1
ATOM 1643 O O . GLN A 1 208 ? -1.711 -5.590 9.010 1.00 95.81 208 GLN A O 1
ATOM 1648 N N . SER A 1 209 ? -0.167 -4.334 8.005 1.00 95.88 209 SER A N 1
ATOM 1649 C CA . SER A 1 209 ? -1.045 -3.185 7.802 1.00 95.88 209 SER A CA 1
ATOM 1650 C C . SER A 1 209 ? -0.505 -2.259 6.709 1.00 95.88 209 SER A C 1
ATOM 1652 O O . SER A 1 209 ? 0.326 -1.387 6.991 1.00 95.88 209 SER A O 1
ATOM 1654 N N . PRO A 1 210 ? -1.029 -2.357 5.470 1.00 96.19 210 PRO A N 1
ATOM 1655 C CA . PRO A 1 210 ? -0.704 -1.401 4.412 1.00 96.19 210 PRO A CA 1
ATOM 1656 C C . PRO A 1 210 ? -1.014 0.040 4.836 1.00 96.19 210 PRO A C 1
ATOM 1658 O O . PRO A 1 210 ? -0.229 0.953 4.586 1.00 96.19 210 PRO A O 1
ATOM 1661 N N . LEU A 1 211 ? -2.130 0.239 5.549 1.00 96.31 211 LEU A N 1
ATOM 1662 C CA . LEU A 1 211 ? -2.582 1.541 6.040 1.00 96.31 211 LEU A CA 1
ATOM 1663 C C . LEU A 1 211 ? -1.529 2.238 6.912 1.00 96.31 211 LEU A C 1
ATOM 1665 O O . LEU A 1 211 ? -1.185 3.394 6.651 1.00 96.31 211 LEU A O 1
ATOM 1669 N N . LYS A 1 212 ? -1.008 1.544 7.935 1.00 95.38 212 LYS A N 1
ATOM 1670 C CA . LYS A 1 212 ? 0.008 2.116 8.827 1.00 95.38 212 LYS A CA 1
ATOM 1671 C C . LYS A 1 212 ? 1.312 2.400 8.051 1.00 95.38 212 LYS A C 1
ATOM 1673 O O . LYS A 1 212 ? 1.934 3.440 8.280 1.00 95.38 212 LYS A O 1
ATOM 1678 N N . GLU A 1 213 ? 1.678 1.562 7.074 1.00 95.38 213 GLU A N 1
ATOM 1679 C CA . GLU A 1 213 ? 2.891 1.736 6.256 1.00 95.38 213 GLU A CA 1
ATOM 1680 C C . GLU A 1 213 ? 2.802 3.003 5.394 1.00 95.38 213 GLU A C 1
ATOM 1682 O O . GLU A 1 213 ? 3.712 3.838 5.417 1.00 95.38 213 GLU A O 1
ATOM 1687 N N . TYR A 1 214 ? 1.679 3.206 4.697 1.00 96.88 214 TYR A N 1
ATOM 1688 C CA . TYR A 1 214 ? 1.457 4.413 3.900 1.00 96.88 214 TYR A CA 1
ATOM 1689 C C . TYR A 1 214 ? 1.365 5.678 4.761 1.00 96.88 214 TYR A C 1
ATOM 1691 O O . TYR A 1 214 ? 1.952 6.704 4.409 1.00 96.88 214 TYR A O 1
ATOM 1699 N N . ALA A 1 215 ? 0.677 5.624 5.907 1.00 96.19 215 ALA A N 1
ATOM 1700 C CA . ALA A 1 215 ? 0.569 6.766 6.817 1.00 96.19 215 ALA A CA 1
ATOM 1701 C C . ALA A 1 215 ? 1.940 7.230 7.327 1.00 96.19 215 ALA A C 1
ATOM 1703 O O . ALA A 1 215 ? 2.190 8.426 7.500 1.00 96.19 215 ALA A O 1
ATOM 1704 N N . ALA A 1 216 ? 2.852 6.286 7.529 1.00 94.31 216 ALA A N 1
ATOM 1705 C CA . ALA A 1 216 ? 4.158 6.555 8.093 1.00 94.31 216 ALA A CA 1
ATOM 1706 C C . ALA A 1 216 ? 5.186 7.090 7.062 1.00 94.31 216 ALA A C 1
ATOM 1708 O O . ALA A 1 216 ? 6.283 7.498 7.456 1.00 94.31 216 ALA A O 1
ATOM 1709 N N . LEU A 1 217 ? 4.845 7.144 5.764 1.00 93.44 217 LEU A N 1
ATOM 1710 C CA . LEU A 1 217 ? 5.614 7.873 4.737 1.00 93.44 217 LEU A CA 1
ATOM 1711 C C . LEU A 1 217 ? 5.423 9.396 4.819 1.00 93.44 217 LEU A C 1
ATOM 1713 O O . LEU A 1 217 ? 6.274 10.162 4.363 1.00 93.44 217 LEU A O 1
ATOM 1717 N N . GLY A 1 218 ? 4.302 9.867 5.370 1.00 90.69 218 GLY A N 1
ATOM 1718 C CA . GLY A 1 218 ? 3.996 11.293 5.445 1.00 90.69 218 GLY A CA 1
ATOM 1719 C C . GLY A 1 218 ? 4.018 11.968 4.068 1.00 90.69 218 GLY A C 1
ATOM 1720 O O . GLY A 1 218 ? 3.212 11.654 3.200 1.00 90.69 218 GLY A O 1
ATOM 1721 N N . ARG A 1 219 ? 4.937 12.921 3.853 1.00 90.69 219 ARG A N 1
ATOM 1722 C CA . ARG A 1 219 ? 5.043 13.676 2.585 1.00 90.69 219 ARG A CA 1
ATOM 1723 C C . ARG A 1 219 ? 5.682 12.880 1.449 1.00 90.69 219 ARG A C 1
ATOM 1725 O O . ARG A 1 219 ? 5.411 13.172 0.280 1.00 90.69 219 ARG A O 1
ATOM 1732 N N . ASP A 1 220 ? 6.472 11.865 1.789 1.00 92.81 220 ASP A N 1
ATOM 1733 C CA . ASP A 1 220 ? 7.180 11.041 0.811 1.00 92.81 220 ASP A CA 1
ATOM 1734 C C . ASP A 1 220 ? 6.216 10.172 -0.007 1.00 92.81 220 ASP A C 1
ATOM 1736 O O . ASP A 1 220 ? 6.597 9.675 -1.064 1.00 92.81 220 ASP A O 1
ATOM 1740 N N . ILE A 1 221 ? 4.939 10.093 0.399 1.00 94.44 221 ILE A N 1
ATOM 1741 C CA . ILE A 1 221 ? 3.855 9.460 -0.361 1.00 94.44 221 ILE A CA 1
ATOM 1742 C C . ILE A 1 221 ? 3.729 10.004 -1.789 1.00 94.44 221 ILE A C 1
ATOM 1744 O O . ILE A 1 221 ? 3.377 9.273 -2.707 1.00 94.44 221 ILE A O 1
ATOM 1748 N N . THR A 1 222 ? 4.072 11.277 -2.006 1.00 93.69 222 THR A N 1
ATOM 1749 C CA . THR A 1 222 ? 4.042 11.906 -3.338 1.00 93.69 222 THR A CA 1
ATOM 1750 C C . THR A 1 222 ? 5.126 11.388 -4.288 1.00 93.69 222 THR A C 1
ATOM 1752 O O . THR A 1 222 ? 5.044 11.644 -5.491 1.00 93.69 222 THR A O 1
ATOM 1755 N N . SER A 1 223 ? 6.113 10.652 -3.765 1.00 92.88 223 SER A N 1
ATOM 1756 C CA . SER A 1 223 ? 7.142 9.961 -4.551 1.00 92.88 223 SER A CA 1
ATOM 1757 C C . SER A 1 223 ? 6.619 8.669 -5.179 1.00 92.88 223 SER A C 1
ATOM 1759 O O . SER A 1 223 ? 7.190 8.199 -6.160 1.00 92.88 223 SER A O 1
ATOM 1761 N N . ILE A 1 224 ? 5.534 8.104 -4.638 1.00 93.69 224 ILE A N 1
ATOM 1762 C CA . ILE A 1 224 ? 4.821 6.988 -5.258 1.00 93.69 224 ILE A CA 1
ATOM 1763 C C . ILE A 1 224 ? 3.962 7.556 -6.392 1.00 93.69 224 ILE A C 1
ATOM 1765 O O . ILE A 1 224 ? 3.256 8.555 -6.229 1.00 93.69 224 ILE A O 1
ATOM 1769 N N . SER A 1 225 ? 4.059 6.938 -7.570 1.00 91.19 225 SER A N 1
ATOM 1770 C CA . SER A 1 225 ? 3.261 7.312 -8.736 1.00 91.19 225 SER A CA 1
ATOM 1771 C C . SER A 1 225 ? 1.959 6.518 -8.728 1.00 91.19 225 SER A C 1
ATOM 1773 O O . SER A 1 225 ? 1.966 5.310 -8.936 1.00 91.19 225 SER A O 1
ATOM 1775 N N . PHE A 1 226 ? 0.846 7.209 -8.485 1.00 93.75 226 PHE A N 1
ATOM 1776 C CA . PHE A 1 226 ? -0.501 6.629 -8.550 1.00 93.75 226 PHE A CA 1
ATOM 1777 C C . PHE A 1 226 ? -1.076 6.704 -9.964 1.00 93.75 226 PHE A C 1
ATOM 1779 O O . PHE A 1 226 ? -1.847 5.852 -10.384 1.00 93.75 226 PHE A O 1
ATOM 1786 N N . THR A 1 227 ? -0.694 7.736 -10.719 1.00 92.19 227 THR A N 1
ATOM 1787 C CA . THR A 1 227 ? -1.067 7.876 -12.127 1.00 92.19 227 THR A CA 1
ATOM 1788 C C . THR A 1 227 ? 0.125 8.359 -12.955 1.00 92.19 227 THR A C 1
ATOM 1790 O O . THR A 1 227 ? 0.947 9.131 -12.443 1.00 92.19 227 THR A O 1
ATOM 1793 N N . PRO A 1 228 ? 0.208 8.000 -14.254 1.00 89.56 228 PRO A N 1
ATOM 1794 C CA . PRO A 1 228 ? 1.282 8.470 -15.137 1.00 89.56 228 PRO A CA 1
ATOM 1795 C C . PRO A 1 228 ? 1.366 10.002 -15.234 1.00 89.56 228 PRO A C 1
ATOM 1797 O O . PRO A 1 228 ? 2.441 10.574 -15.389 1.00 89.56 228 PRO A O 1
ATOM 1800 N N . ASN A 1 229 ? 0.221 10.676 -15.094 1.00 92.62 229 ASN A N 1
ATOM 1801 C CA . ASN A 1 229 ? 0.079 12.122 -15.266 1.00 92.62 229 ASN A CA 1
ATOM 1802 C C . ASN A 1 229 ? 0.207 12.918 -13.956 1.00 92.62 229 ASN A C 1
ATOM 1804 O O . ASN A 1 229 ? 0.037 14.137 -13.961 1.00 92.62 229 ASN A O 1
ATOM 1808 N N . GLN A 1 230 ? 0.523 12.265 -12.834 1.00 93.75 230 GLN A N 1
ATOM 1809 C CA . GLN A 1 230 ? 0.658 12.904 -11.520 1.00 93.75 230 GLN A CA 1
ATOM 1810 C C . GLN A 1 230 ? 1.651 14.077 -11.521 1.00 93.75 230 GLN A C 1
ATOM 1812 O O . GLN A 1 230 ? 1.437 15.073 -10.834 1.00 93.75 230 GLN A O 1
ATOM 1817 N N . THR A 1 231 ? 2.720 13.990 -12.315 1.00 93.88 231 THR A N 1
ATOM 1818 C CA . THR A 1 231 ? 3.762 15.027 -12.414 1.00 93.88 231 THR A CA 1
ATOM 1819 C C . THR A 1 231 ? 3.298 16.296 -13.132 1.00 93.88 231 THR A C 1
ATOM 1821 O O . THR A 1 231 ? 3.964 17.327 -13.039 1.00 93.88 231 THR A O 1
ATOM 1824 N N . LEU A 1 232 ? 2.150 16.256 -13.819 1.00 94.62 232 LEU A N 1
ATOM 1825 C CA . LEU A 1 232 ? 1.579 17.408 -14.520 1.00 94.62 232 LEU A CA 1
ATOM 1826 C C . LEU A 1 232 ? 0.904 18.410 -13.572 1.00 94.62 232 LEU A C 1
ATOM 1828 O O . LEU A 1 232 ? 0.561 19.514 -14.004 1.00 94.62 232 LEU A O 1
ATOM 1832 N N . ILE A 1 233 ? 0.699 18.044 -12.302 1.00 94.75 233 ILE A N 1
ATOM 1833 C CA . ILE A 1 233 ? -0.000 18.869 -11.312 1.00 94.75 233 ILE A CA 1
ATOM 1834 C C . ILE A 1 233 ? 0.891 19.192 -10.100 1.00 94.75 233 ILE A C 1
ATOM 1836 O O . ILE A 1 233 ? 1.813 18.436 -9.790 1.00 94.75 233 ILE A O 1
ATOM 1840 N N . PRO A 1 234 ? 0.647 20.307 -9.381 1.00 94.62 234 PRO A N 1
ATOM 1841 C CA . PRO A 1 234 ? 1.435 20.651 -8.198 1.00 94.62 234 PRO A CA 1
ATOM 1842 C C . PRO A 1 234 ? 1.339 19.583 -7.097 1.00 94.62 234 PRO A C 1
ATOM 1844 O O . PRO A 1 234 ? 0.239 19.146 -6.752 1.00 94.62 234 PRO A O 1
ATOM 1847 N N . GLN A 1 235 ? 2.473 19.234 -6.477 1.00 93.94 235 GLN A N 1
ATOM 1848 C CA . GLN A 1 235 ? 2.540 18.208 -5.422 1.00 93.94 235 GLN A CA 1
ATOM 1849 C C . GLN A 1 235 ? 1.623 18.503 -4.227 1.00 93.94 235 GLN A C 1
ATOM 1851 O O . GLN A 1 235 ? 1.023 17.585 -3.681 1.00 93.94 235 GLN A O 1
ATOM 1856 N N . GLU A 1 236 ? 1.446 19.772 -3.847 1.00 94.38 236 GLU A N 1
ATOM 1857 C CA . GLU A 1 236 ? 0.536 20.153 -2.755 1.00 94.38 236 GLU A CA 1
ATOM 1858 C C . GLU A 1 236 ? -0.926 19.789 -3.054 1.00 94.38 236 GLU A C 1
ATOM 1860 O O . GLU A 1 236 ? -1.671 19.395 -2.156 1.00 94.38 236 GLU A O 1
ATOM 1865 N N . LYS A 1 237 ? -1.338 19.884 -4.326 1.00 94.19 237 LYS A N 1
ATOM 1866 C CA . LYS A 1 237 ? -2.689 19.512 -4.762 1.00 94.19 237 LYS A CA 1
ATOM 1867 C C . LYS A 1 237 ? -2.868 17.997 -4.706 1.00 94.19 237 LYS A C 1
ATOM 1869 O O . LYS A 1 237 ? -3.902 17.544 -4.229 1.00 94.19 237 LYS A O 1
ATOM 1874 N N . VAL A 1 238 ? -1.852 17.229 -5.112 1.00 95.81 238 VAL A N 1
ATOM 1875 C CA . VAL A 1 238 ? -1.832 15.764 -4.952 1.00 95.81 238 VAL A CA 1
ATOM 1876 C C . VAL A 1 238 ? -1.943 15.401 -3.474 1.00 95.81 238 VAL A C 1
ATOM 1878 O O . VAL A 1 238 ? -2.876 14.705 -3.092 1.00 95.81 238 VAL A O 1
ATOM 1881 N N . LEU A 1 239 ? -1.047 15.931 -2.636 1.00 95.75 239 LEU A N 1
ATOM 1882 C CA . LEU A 1 239 ? -0.976 15.613 -1.211 1.00 95.75 239 LEU A CA 1
ATOM 1883 C C . LEU A 1 239 ? -2.315 15.849 -0.510 1.00 95.75 239 LEU A C 1
ATOM 1885 O O . LEU A 1 239 ? -2.793 14.961 0.183 1.00 95.75 239 LEU A O 1
ATOM 1889 N N . LYS A 1 240 ? -2.970 16.988 -0.761 1.00 95.19 240 LYS A N 1
ATOM 1890 C CA . LYS A 1 240 ? -4.289 17.284 -0.186 1.00 95.19 240 LYS A CA 1
ATOM 1891 C C . LYS A 1 240 ? -5.335 16.221 -0.538 1.00 95.19 240 LYS A C 1
ATOM 1893 O O . LYS A 1 240 ? -6.148 15.855 0.302 1.00 95.19 240 LYS A O 1
ATOM 1898 N N . HIS A 1 241 ? -5.343 15.744 -1.780 1.00 95.75 241 HIS A N 1
ATOM 1899 C CA . HIS A 1 241 ? -6.276 14.710 -2.226 1.00 95.75 241 HIS A CA 1
ATOM 1900 C C . HIS A 1 241 ? -5.939 13.330 -1.637 1.00 95.75 241 HIS A C 1
ATOM 1902 O O . HIS A 1 241 ? -6.855 12.596 -1.273 1.00 95.75 241 HIS A O 1
ATOM 1908 N N . LEU A 1 242 ? -4.652 13.005 -1.485 1.00 97.00 242 LEU A N 1
ATOM 1909 C CA . LEU A 1 242 ? -4.201 11.780 -0.817 1.00 97.00 242 LEU A CA 1
ATOM 1910 C C . LEU A 1 242 ? -4.544 11.790 0.683 1.00 97.00 242 LEU A C 1
ATOM 1912 O O . LEU A 1 242 ? -5.021 10.789 1.211 1.00 97.00 242 LEU A O 1
ATOM 1916 N N . GLU A 1 243 ? -4.378 12.932 1.358 1.00 96.06 243 GLU A N 1
ATOM 1917 C CA . GLU A 1 243 ? -4.779 13.120 2.759 1.00 96.06 243 GLU A CA 1
ATOM 1918 C C . GLU A 1 243 ? -6.276 12.849 2.958 1.00 96.06 243 GLU A C 1
ATOM 1920 O O . GLU A 1 243 ? -6.648 12.242 3.956 1.00 96.06 243 GLU A O 1
ATOM 1925 N N . MET A 1 244 ? -7.138 13.226 2.004 1.00 95.88 244 MET A N 1
ATOM 1926 C CA . MET A 1 244 ? -8.574 12.920 2.083 1.00 95.88 244 MET A CA 1
ATOM 1927 C C . MET A 1 244 ? -8.853 11.410 2.086 1.00 95.88 244 MET A C 1
ATOM 1929 O O . MET A 1 244 ? -9.652 10.960 2.901 1.00 95.88 244 MET A O 1
ATOM 1933 N N . ALA A 1 245 ? -8.185 10.627 1.229 1.00 97.31 245 ALA A N 1
ATOM 1934 C CA . ALA A 1 245 ? -8.338 9.165 1.222 1.00 97.31 245 ALA A CA 1
ATOM 1935 C C . ALA A 1 245 ? -7.786 8.513 2.502 1.00 97.31 245 ALA A C 1
ATOM 1937 O O . ALA A 1 245 ? -8.390 7.581 3.035 1.00 97.31 245 ALA A O 1
ATOM 1938 N N . MET A 1 246 ? -6.671 9.032 3.027 1.00 97.19 246 MET A N 1
ATOM 1939 C CA . MET A 1 246 ? -6.113 8.580 4.303 1.00 97.19 246 MET A CA 1
ATOM 1940 C C . MET A 1 246 ? -7.081 8.847 5.461 1.00 97.19 246 MET A C 1
ATOM 1942 O O . MET A 1 246 ? -7.325 7.954 6.262 1.00 97.19 246 MET A O 1
ATOM 1946 N N . ILE A 1 247 ? -7.682 10.040 5.524 1.00 97.06 247 ILE A N 1
ATOM 1947 C CA . ILE A 1 247 ? -8.705 10.372 6.526 1.00 97.06 247 ILE A CA 1
ATOM 1948 C C . ILE A 1 247 ? -9.881 9.397 6.412 1.00 97.06 247 ILE A C 1
ATOM 1950 O O . ILE A 1 247 ? -10.254 8.787 7.407 1.00 97.06 247 ILE A O 1
ATOM 1954 N N . GLU A 1 248 ? -10.443 9.193 5.221 1.00 96.38 248 GLU A N 1
ATOM 1955 C CA . GLU A 1 248 ? -11.580 8.278 5.034 1.00 96.38 248 GLU A CA 1
ATOM 1956 C C . GLU A 1 248 ? -11.269 6.859 5.529 1.00 96.38 248 GLU A C 1
ATOM 1958 O O . GLU A 1 248 ? -12.050 6.291 6.290 1.00 96.38 248 GLU A O 1
ATOM 1963 N N . THR A 1 249 ? -10.094 6.328 5.188 1.00 96.94 249 THR A N 1
ATOM 1964 C CA . THR A 1 249 ? -9.712 4.962 5.576 1.00 96.94 249 THR A CA 1
ATOM 1965 C C . THR A 1 249 ? -9.378 4.848 7.067 1.00 96.94 249 THR A C 1
ATOM 1967 O O . THR A 1 249 ? -9.814 3.906 7.720 1.00 96.94 249 THR A O 1
ATOM 1970 N N . VAL A 1 250 ? -8.655 5.814 7.649 1.00 97.38 250 VAL A N 1
ATOM 1971 C CA . VAL A 1 250 ? -8.318 5.797 9.086 1.00 97.38 250 VAL A CA 1
ATOM 1972 C C . VAL A 1 250 ? -9.570 5.884 9.954 1.00 97.38 250 VAL A C 1
ATOM 1974 O O . VAL A 1 250 ? -9.650 5.205 10.970 1.00 97.38 250 VAL A O 1
ATOM 1977 N N . ASN A 1 251 ? -10.563 6.684 9.559 1.00 96.56 251 ASN A N 1
ATOM 1978 C CA . ASN A 1 251 ? -11.815 6.785 10.312 1.00 96.56 251 ASN A CA 1
ATOM 1979 C C . ASN A 1 251 ? -12.728 5.560 10.100 1.00 96.56 251 ASN A C 1
ATOM 1981 O O . ASN A 1 251 ? -13.535 5.265 10.973 1.00 96.56 251 ASN A O 1
ATOM 1985 N N . LEU A 1 252 ? -12.593 4.823 8.992 1.00 95.06 252 LEU A N 1
ATOM 1986 C CA . LEU A 1 252 ? -13.269 3.531 8.808 1.00 95.06 252 LEU A CA 1
ATOM 1987 C C . LEU A 1 252 ? -12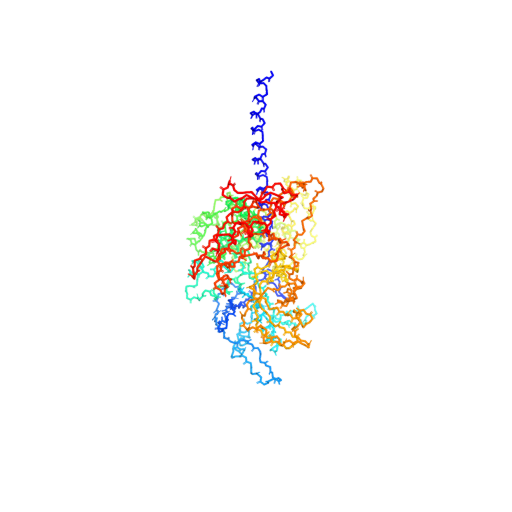.703 2.457 9.753 1.00 95.06 252 LEU A C 1
ATOM 1989 O O . LEU A 1 252 ? -13.456 1.737 10.410 1.00 95.06 252 LEU A O 1
ATOM 1993 N N . VAL A 1 253 ? -11.372 2.358 9.819 1.00 95.31 253 VAL A N 1
ATOM 1994 C CA . VAL A 1 253 ? -10.670 1.347 10.627 1.00 95.31 253 VAL A CA 1
ATOM 1995 C C . VAL A 1 253 ? -10.724 1.679 12.117 1.00 95.31 253 VAL A C 1
ATOM 1997 O O . VAL A 1 253 ? -10.944 0.787 12.924 1.00 95.31 253 VAL A O 1
ATOM 2000 N N . GLY A 1 254 ? -10.577 2.955 12.475 1.00 95.75 254 GLY A N 1
ATOM 2001 C CA . GLY A 1 254 ? -10.390 3.397 13.853 1.00 95.75 254 GLY A CA 1
ATOM 2002 C C . GLY A 1 254 ? -8.938 3.295 14.314 1.00 95.75 254 GLY A C 1
ATOM 2003 O O . GLY A 1 254 ? -8.076 2.730 13.638 1.00 95.75 254 GLY A O 1
ATOM 2004 N N . VAL A 1 255 ? -8.651 3.898 15.465 1.00 96.88 255 VAL A N 1
ATOM 2005 C CA . VAL A 1 255 ? -7.321 3.888 16.082 1.00 96.88 255 VAL A CA 1
ATOM 2006 C C . VAL A 1 255 ? -7.446 3.538 17.558 1.00 96.88 255 VAL A C 1
ATOM 2008 O O . VAL A 1 255 ? -8.141 4.238 18.298 1.00 96.88 255 VAL A O 1
ATOM 2011 N N . ASP A 1 256 ? -6.721 2.506 17.984 1.00 95.50 256 ASP A N 1
ATOM 2012 C CA . ASP A 1 256 ? -6.514 2.206 19.398 1.00 95.50 256 ASP A CA 1
ATOM 2013 C C . ASP A 1 256 ? -5.634 3.299 20.013 1.00 95.50 256 ASP A C 1
ATOM 2015 O O . ASP A 1 256 ? -4.488 3.523 19.600 1.00 95.50 256 ASP A O 1
ATOM 2019 N N . VAL A 1 257 ? -6.182 4.024 20.987 1.00 94.19 257 VAL A N 1
ATOM 2020 C CA . VAL A 1 257 ? -5.478 5.153 21.602 1.00 94.19 257 VAL A CA 1
ATOM 2021 C C . VAL A 1 257 ? -4.294 4.689 22.446 1.00 94.19 257 VAL A C 1
ATOM 2023 O O . VAL A 1 257 ? -3.257 5.354 22.430 1.00 94.19 257 VAL A O 1
ATOM 2026 N N . ASN A 1 258 ? -4.419 3.568 23.155 1.00 93.88 258 ASN A N 1
ATOM 2027 C CA . ASN A 1 258 ? -3.364 3.050 24.027 1.00 93.88 258 ASN A CA 1
ATOM 2028 C C . ASN A 1 258 ? -2.235 2.427 23.185 1.00 93.88 258 ASN A C 1
ATOM 2030 O O . ASN A 1 258 ? -1.049 2.667 23.449 1.00 93.88 258 ASN A O 1
ATOM 2034 N N . GLU A 1 259 ? -2.578 1.732 22.090 1.00 92.81 259 GLU A N 1
ATOM 2035 C CA . GLU A 1 259 ? -1.585 1.298 21.095 1.00 92.81 259 GLU A CA 1
ATOM 2036 C C . GLU A 1 259 ? -0.861 2.516 20.503 1.00 92.81 259 GLU A C 1
ATOM 2038 O O . GLU A 1 259 ? 0.365 2.556 20.487 1.00 92.81 259 GLU A O 1
ATOM 2043 N N . ALA A 1 260 ? -1.580 3.570 20.106 1.00 94.44 260 ALA A N 1
ATOM 2044 C CA . ALA A 1 260 ? -0.971 4.775 19.543 1.00 94.44 260 ALA A CA 1
ATOM 2045 C C . ALA A 1 260 ? -0.048 5.534 20.519 1.00 94.44 260 ALA A C 1
ATOM 2047 O O . ALA A 1 260 ? 0.830 6.279 20.080 1.00 94.44 260 ALA A O 1
ATOM 2048 N N . VAL A 1 261 ? -0.234 5.386 21.834 1.00 92.25 261 VAL A N 1
ATOM 2049 C CA . VAL A 1 261 ? 0.647 5.992 22.848 1.00 92.25 261 VAL A CA 1
ATOM 2050 C C . VAL A 1 261 ? 1.964 5.230 22.980 1.00 92.25 261 VAL A C 1
ATOM 2052 O O . VAL A 1 261 ? 3.015 5.859 23.143 1.00 92.25 261 VAL A O 1
ATOM 2055 N N . SER A 1 262 ? 1.917 3.901 22.896 1.00 89.88 262 SER A N 1
ATOM 2056 C CA . SER A 1 262 ? 3.079 3.024 23.076 1.00 89.88 262 SER A CA 1
ATOM 2057 C C . SER A 1 262 ? 3.836 2.738 21.773 1.00 89.88 262 SER A C 1
ATOM 2059 O O . SER A 1 262 ? 5.063 2.608 21.785 1.00 89.88 262 SER A O 1
ATOM 2061 N N . ASP A 1 263 ? 3.128 2.695 20.647 1.00 89.50 263 ASP A N 1
ATOM 2062 C CA . ASP A 1 263 ? 3.656 2.425 19.319 1.00 89.50 263 ASP A CA 1
ATOM 2063 C C . ASP A 1 263 ? 3.639 3.680 18.430 1.00 89.50 263 ASP A C 1
ATOM 2065 O O . ASP A 1 263 ? 2.607 4.172 17.966 1.00 89.50 263 ASP A O 1
ATOM 2069 N N . SER A 1 264 ? 4.846 4.160 18.119 1.00 87.50 264 SER A N 1
ATOM 2070 C CA . SER A 1 264 ? 5.088 5.296 17.221 1.00 87.50 264 SER A CA 1
ATOM 2071 C C . SER A 1 264 ? 4.517 5.073 15.818 1.00 87.50 264 SER A C 1
ATOM 2073 O O . SER A 1 264 ? 4.250 6.034 15.097 1.00 87.50 264 SER A O 1
ATOM 2075 N N . TYR A 1 265 ? 4.367 3.822 15.392 1.00 88.00 265 TYR A N 1
ATOM 2076 C CA . TYR A 1 265 ? 3.862 3.504 14.069 1.00 88.00 265 TYR A CA 1
ATOM 2077 C C . TYR A 1 265 ? 2.347 3.727 13.978 1.00 88.00 265 TYR A C 1
ATOM 2079 O O . TYR A 1 265 ? 1.896 4.468 13.100 1.00 88.00 265 TYR A O 1
ATOM 2087 N N . THR A 1 266 ? 1.591 3.226 14.954 1.00 92.94 266 THR A N 1
ATOM 2088 C CA . THR A 1 266 ? 0.156 3.499 15.136 1.00 92.94 266 THR A CA 1
ATOM 2089 C C . THR A 1 266 ? -0.118 4.978 15.423 1.00 92.94 266 THR A C 1
ATOM 2091 O O . THR A 1 266 ? -1.068 5.554 14.886 1.00 92.94 266 THR A O 1
ATOM 2094 N N . ALA A 1 267 ? 0.774 5.655 16.153 1.00 94.44 267 ALA A N 1
ATOM 2095 C CA . ALA A 1 267 ? 0.692 7.094 16.409 1.00 94.44 267 ALA A CA 1
ATOM 2096 C C . ALA A 1 267 ? 0.590 7.953 15.130 1.00 94.44 267 ALA A C 1
ATOM 2098 O O . ALA A 1 267 ? -0.036 9.018 15.148 1.00 94.44 267 ALA A O 1
ATOM 2099 N N . ASN A 1 268 ? 1.164 7.499 14.004 1.00 94.88 268 ASN A N 1
ATOM 2100 C CA . ASN A 1 268 ? 1.108 8.222 12.726 1.00 94.88 268 ASN A CA 1
ATOM 2101 C C . ASN A 1 268 ? -0.313 8.330 12.157 1.00 94.88 268 ASN A C 1
ATOM 2103 O O . ASN A 1 268 ? -0.572 9.245 11.369 1.00 94.88 268 ASN A O 1
ATOM 2107 N N . LEU A 1 269 ? -1.230 7.446 12.568 1.00 96.94 269 LEU A N 1
ATOM 2108 C CA . LEU A 1 269 ? -2.632 7.468 12.149 1.00 96.94 269 LEU A CA 1
ATOM 2109 C C . LEU A 1 269 ? -3.418 8.609 12.806 1.00 96.94 269 LEU A C 1
ATOM 2111 O O . LEU A 1 269 ? -4.305 9.187 12.180 1.00 96.94 269 LEU A O 1
ATOM 2115 N N . LEU A 1 270 ? -3.068 8.996 14.040 1.00 97.06 270 LEU A N 1
ATOM 2116 C CA . LEU A 1 270 ? -3.840 9.956 14.842 1.00 97.06 270 LEU A CA 1
ATOM 2117 C C . LEU A 1 270 ? -4.027 11.317 14.163 1.00 97.06 270 LEU A C 1
ATOM 2119 O O . LEU A 1 270 ? -5.018 12.004 14.402 1.00 97.06 270 LEU A O 1
ATOM 2123 N N . GLN A 1 271 ? -3.090 11.743 13.316 1.00 96.50 271 GLN A N 1
ATOM 2124 C CA . GLN A 1 271 ? -3.220 13.017 12.602 1.00 96.50 271 GLN A CA 1
ATOM 2125 C C . GLN A 1 271 ? -4.347 13.019 11.556 1.00 96.50 271 GLN A C 1
ATOM 2127 O O . GLN A 1 271 ? -4.783 14.101 11.167 1.00 96.50 271 GLN A O 1
ATOM 2132 N N . TYR A 1 272 ? -4.799 11.841 11.120 1.00 97.38 272 TYR A N 1
ATOM 2133 C CA . TYR A 1 272 ? -5.837 11.647 10.106 1.00 97.38 272 TYR A CA 1
ATOM 2134 C C . TYR A 1 272 ? -7.217 11.339 10.710 1.00 97.38 272 TYR A C 1
ATOM 2136 O O . TYR A 1 272 ? -8.209 11.261 9.986 1.00 97.38 272 TYR A O 1
ATOM 2144 N N . VAL A 1 273 ? -7.313 11.212 12.035 1.00 97.56 273 VAL A N 1
ATOM 2145 C CA . VAL A 1 273 ? -8.594 11.066 12.737 1.00 97.56 273 VAL A CA 1
ATOM 2146 C C . VAL A 1 273 ? -9.391 12.371 12.657 1.00 97.56 273 VAL A C 1
ATOM 2148 O O . VAL A 1 273 ? -8.845 13.471 12.801 1.00 97.56 273 VAL A O 1
ATOM 2151 N N . SER A 1 274 ? -10.701 12.259 12.445 1.00 95.88 274 SER A N 1
ATOM 2152 C CA . SER A 1 274 ? -11.612 13.398 12.315 1.00 95.88 274 SER A CA 1
ATOM 2153 C C . SER A 1 274 ? -11.496 14.363 13.497 1.00 95.88 274 SER A C 1
ATOM 2155 O O . SER A 1 274 ? -11.510 13.979 14.659 1.00 95.88 274 SER A O 1
ATOM 2157 N N . GLY A 1 275 ? -11.337 15.658 13.213 1.00 93.69 275 GLY A N 1
ATOM 2158 C CA . GLY A 1 275 ? -11.148 16.695 14.238 1.00 93.69 275 GLY A CA 1
ATOM 2159 C C . GLY A 1 275 ? -9.712 16.836 14.766 1.00 93.69 275 GLY A C 1
ATOM 2160 O O . GLY A 1 275 ? -9.370 17.903 15.308 1.00 93.69 275 GLY A O 1
ATOM 2161 N N . LEU A 1 276 ? -8.857 15.832 14.555 1.00 95.00 276 LEU A N 1
ATOM 2162 C CA . LEU A 1 276 ? -7.422 15.900 14.811 1.00 95.00 276 LEU A CA 1
ATOM 2163 C C . LEU A 1 276 ? -6.670 16.473 13.597 1.00 95.00 276 LEU A C 1
ATOM 2165 O O . LEU A 1 276 ? -7.232 17.042 12.665 1.00 95.00 276 LEU A O 1
ATOM 2169 N N . GLY A 1 277 ? -5.355 16.500 13.726 1.00 95.00 277 GLY A N 1
ATOM 2170 C CA . GLY A 1 277 ? -4.394 17.061 12.788 1.00 95.00 277 GLY A CA 1
ATOM 2171 C C . GLY A 1 277 ? -3.015 16.996 13.442 1.00 95.00 277 GLY A C 1
ATOM 2172 O O . GLY A 1 277 ? -2.950 16.796 14.660 1.00 95.00 277 GLY A O 1
ATOM 2173 N N . PRO A 1 278 ? -1.911 17.235 12.719 1.00 94.94 278 PRO A N 1
ATOM 2174 C CA . PRO A 1 278 ? -0.563 16.923 13.212 1.00 94.94 278 PRO A CA 1
ATOM 2175 C C . PRO A 1 278 ? -0.254 17.527 14.591 1.00 94.94 278 PRO A C 1
ATOM 2177 O O . PRO A 1 278 ? 0.232 1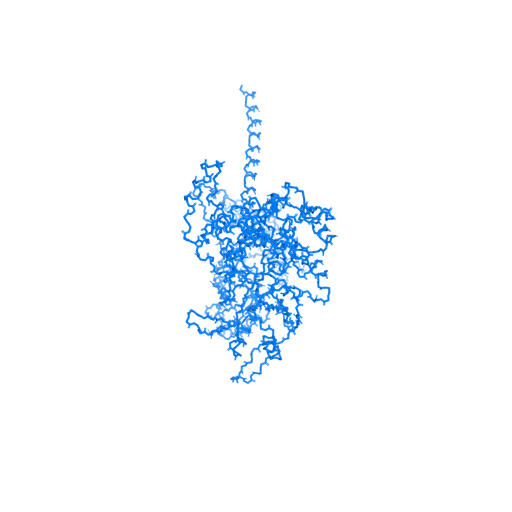6.858 15.499 1.00 94.94 278 PRO A O 1
ATOM 2180 N N . ARG A 1 279 ? -0.635 18.797 14.798 1.00 95.75 279 ARG A N 1
ATOM 2181 C CA . ARG A 1 279 ? -0.446 19.499 16.080 1.00 95.75 279 ARG A CA 1
ATOM 2182 C C . ARG A 1 279 ? -1.310 18.940 17.214 1.00 95.75 279 ARG A C 1
ATOM 2184 O O . ARG A 1 279 ? -0.855 18.898 18.351 1.00 95.75 279 ARG A O 1
ATOM 2191 N N . LYS A 1 280 ? -2.558 18.562 16.923 1.00 95.81 280 LYS A N 1
ATOM 2192 C CA . LYS A 1 280 ? -3.502 18.059 17.932 1.00 95.81 280 LYS A CA 1
ATOM 2193 C C . LYS A 1 280 ? -3.199 16.611 18.304 1.00 95.81 280 LYS A C 1
ATOM 2195 O O . LYS A 1 280 ? -3.259 16.295 19.481 1.00 95.81 280 LYS A O 1
ATOM 2200 N N . ALA A 1 281 ? -2.812 15.782 17.336 1.00 96.19 281 ALA A N 1
ATOM 2201 C CA . ALA A 1 281 ? -2.368 14.410 17.571 1.00 96.19 281 ALA A CA 1
ATOM 2202 C C . ALA A 1 281 ? -1.138 14.377 18.493 1.00 96.19 281 ALA A C 1
ATOM 2204 O O . ALA A 1 281 ? -1.158 13.721 19.530 1.00 96.19 281 ALA A O 1
ATOM 2205 N N . ALA A 1 282 ? -0.118 15.194 18.202 1.00 95.50 282 ALA A N 1
ATOM 2206 C CA . ALA A 1 282 ? 1.054 15.318 19.070 1.00 95.50 282 ALA A CA 1
ATOM 2207 C C . ALA A 1 282 ? 0.704 15.834 20.481 1.00 95.50 282 ALA A C 1
ATOM 2209 O O . ALA A 1 282 ? 1.289 15.400 21.474 1.00 95.50 282 ALA A O 1
ATOM 2210 N N . HIS A 1 283 ? -0.256 16.762 20.587 1.00 95.12 283 HIS A N 1
ATOM 2211 C CA . HIS A 1 283 ? -0.742 17.243 21.881 1.00 95.12 283 HIS A CA 1
ATOM 2212 C C . HIS A 1 283 ? -1.470 16.148 22.669 1.00 95.12 283 HIS A C 1
ATOM 2214 O O . HIS A 1 283 ? -1.202 15.999 23.858 1.00 95.12 283 HIS A O 1
ATOM 2220 N N . LEU A 1 284 ? -2.343 15.377 22.012 1.00 94.56 284 LEU A N 1
ATOM 2221 C CA . LEU A 1 284 ? -3.069 14.256 22.608 1.00 94.56 284 LEU A CA 1
ATOM 2222 C C . LEU A 1 284 ? -2.081 13.263 23.222 1.00 94.56 284 LEU A C 1
ATOM 2224 O O . LEU A 1 284 ? -2.121 13.052 24.430 1.00 94.56 284 LEU A O 1
ATOM 2228 N N . LEU A 1 285 ? -1.123 12.767 22.434 1.00 95.00 285 LEU A N 1
ATOM 2229 C CA . LEU A 1 285 ? -0.100 11.824 22.902 1.00 95.00 285 LEU A CA 1
ATOM 2230 C C . LEU A 1 285 ? 0.690 12.367 24.096 1.00 95.00 285 LEU A C 1
ATOM 2232 O O . LEU A 1 285 ? 0.943 11.657 25.067 1.00 95.00 285 LEU A O 1
ATOM 2236 N N . LYS A 1 286 ? 1.070 13.648 24.057 1.00 94.69 286 LYS A N 1
ATOM 2237 C CA . LYS A 1 286 ? 1.804 14.290 25.153 1.00 94.69 286 LYS A CA 1
ATOM 2238 C C . LYS A 1 286 ? 0.980 14.360 26.440 1.00 94.69 286 LYS A C 1
ATOM 2240 O O . LYS A 1 286 ? 1.532 14.159 27.524 1.00 94.69 286 LYS A O 1
ATOM 2245 N N . VAL A 1 287 ? -0.304 14.702 26.343 1.00 92.75 287 VAL A N 1
ATOM 2246 C CA . VAL A 1 287 ? -1.182 14.820 27.513 1.00 92.75 287 VAL A CA 1
ATOM 2247 C C . VAL A 1 287 ? -1.507 13.449 28.089 1.00 92.75 287 VAL A C 1
ATOM 2249 O O . VAL A 1 287 ? -1.391 13.294 29.300 1.00 92.75 287 VAL A O 1
ATOM 2252 N N . VAL A 1 288 ? -1.813 12.453 27.254 1.00 92.31 288 VAL A N 1
ATOM 2253 C CA . VAL A 1 288 ? -2.086 11.081 27.711 1.00 92.31 288 VAL A CA 1
ATOM 2254 C C . VAL A 1 288 ? -0.865 10.494 28.425 1.00 92.31 288 VAL A C 1
ATOM 2256 O O . VAL A 1 288 ? -0.981 10.059 29.568 1.00 92.31 288 VAL A O 1
ATOM 2259 N N . ASN A 1 289 ? 0.336 10.643 27.853 1.00 92.25 289 ASN A N 1
ATOM 2260 C CA . ASN A 1 289 ? 1.587 10.268 28.527 1.00 92.25 289 ASN A CA 1
ATOM 2261 C C . ASN A 1 289 ? 1.805 11.005 29.861 1.00 92.25 289 ASN A C 1
ATOM 2263 O O . ASN A 1 289 ? 2.348 10.443 30.805 1.00 92.25 289 ASN A O 1
ATOM 2267 N N . SER A 1 290 ? 1.381 12.269 29.966 1.00 90.69 290 SER A N 1
ATOM 2268 C CA . SER A 1 290 ? 1.482 13.031 31.223 1.00 90.69 290 SER A CA 1
ATOM 2269 C C . SER A 1 290 ? 0.449 12.601 32.271 1.00 90.69 290 SER A C 1
ATOM 2271 O O . SER A 1 290 ? 0.647 12.880 33.452 1.00 90.69 290 SER A O 1
ATOM 2273 N N . ASN A 1 291 ? -0.648 11.973 31.845 1.00 88.44 291 ASN A N 1
ATOM 2274 C CA . ASN A 1 291 ? -1.754 11.538 32.695 1.00 88.44 291 ASN A CA 1
ATOM 2275 C C . ASN A 1 291 ? -1.629 10.071 33.150 1.00 88.44 291 ASN A C 1
ATOM 2277 O O . ASN A 1 291 ? -2.471 9.630 33.924 1.00 88.44 291 ASN A O 1
ATOM 2281 N N . GLY A 1 292 ? -0.605 9.335 32.705 1.00 84.81 292 GLY A N 1
ATOM 2282 C CA . GLY A 1 292 ? -0.374 7.942 33.110 1.00 84.81 292 GLY A CA 1
ATOM 2283 C C . GLY A 1 292 ? -0.038 6.991 31.963 1.00 84.81 292 GLY A C 1
ATOM 2284 O O . GLY A 1 292 ? 0.494 5.922 32.228 1.00 84.81 292 GLY A O 1
ATOM 2285 N N . GLY A 1 293 ? -0.270 7.391 30.709 1.00 84.75 293 GLY A N 1
ATOM 2286 C CA . GLY A 1 293 ? 0.056 6.591 29.521 1.00 84.75 293 GLY A CA 1
ATOM 2287 C C . GLY A 1 293 ? -1.049 5.638 29.062 1.00 84.75 293 GLY A C 1
ATOM 2288 O O . GLY A 1 293 ? -1.105 5.374 27.869 1.00 84.75 293 GLY A O 1
ATOM 2289 N N . ASP A 1 294 ? -1.955 5.233 29.952 1.00 87.69 294 ASP A N 1
ATOM 2290 C CA . ASP A 1 294 ? -3.108 4.383 29.629 1.00 87.69 294 ASP A CA 1
ATOM 2291 C C . ASP A 1 294 ? -4.435 5.107 29.867 1.00 87.69 294 ASP A C 1
ATOM 2293 O O . ASP A 1 294 ? -4.564 5.931 30.783 1.00 87.69 294 ASP A O 1
ATOM 2297 N N . LEU A 1 295 ? -5.412 4.794 29.017 1.00 90.00 295 LEU A N 1
ATOM 2298 C CA . LEU A 1 295 ? -6.792 5.250 29.118 1.00 90.00 295 LEU A CA 1
ATOM 2299 C C . LEU A 1 295 ? -7.735 4.064 29.318 1.00 90.00 295 LEU A C 1
ATOM 2301 O O . LEU A 1 295 ? -7.656 3.097 28.563 1.00 90.00 295 LEU A O 1
ATOM 2305 N N . ASN A 1 296 ? -8.670 4.189 30.262 1.00 89.44 296 ASN A N 1
ATOM 2306 C CA . ASN A 1 296 ? -9.691 3.163 30.527 1.00 89.44 296 ASN A CA 1
ATOM 2307 C C . ASN A 1 296 ? -11.036 3.484 29.863 1.00 89.44 296 ASN A C 1
ATOM 2309 O O . ASN A 1 296 ? -11.816 2.583 29.566 1.00 89.44 296 ASN A O 1
ATOM 2313 N N . THR A 1 297 ? -11.315 4.770 29.625 1.00 91.06 297 THR A N 1
ATOM 2314 C CA . THR A 1 297 ? -12.542 5.220 28.959 1.00 91.06 297 THR A CA 1
ATOM 2315 C C . THR A 1 297 ? -12.313 6.448 28.085 1.00 91.06 297 THR A C 1
ATOM 2317 O O . THR A 1 297 ? -11.479 7.309 28.385 1.00 91.06 297 THR A O 1
ATOM 2320 N N . ARG A 1 298 ? -13.111 6.599 27.019 1.00 93.00 298 ARG A N 1
ATOM 2321 C CA . ARG A 1 298 ? -13.064 7.767 26.121 1.00 93.00 298 ARG A CA 1
ATOM 2322 C C . ARG A 1 298 ? -13.277 9.086 26.863 1.00 93.00 298 ARG A C 1
ATOM 2324 O O . ARG A 1 298 ? -12.681 10.098 26.490 1.00 93.00 298 ARG A O 1
ATOM 2331 N N . TYR A 1 299 ? -14.071 9.105 27.936 1.00 90.62 299 TYR A N 1
ATOM 2332 C CA . TYR A 1 299 ? -14.330 10.326 28.713 1.00 90.62 299 TYR A CA 1
ATOM 2333 C C . TYR A 1 299 ? -13.084 10.883 29.429 1.00 90.62 299 TYR A C 1
ATOM 2335 O O . TYR A 1 299 ? -13.048 12.069 29.783 1.00 90.62 299 TYR A O 1
ATOM 2343 N N . GLU A 1 300 ? -12.022 10.088 29.583 1.00 90.56 300 GLU A N 1
ATOM 2344 C CA . GLU A 1 300 ? -10.734 10.562 30.101 1.00 90.56 300 GLU A CA 1
ATOM 2345 C C . GLU A 1 300 ? -10.047 11.547 29.148 1.00 90.56 300 GLU A C 1
ATOM 2347 O O . GLU A 1 300 ? -9.324 12.440 29.597 1.00 90.56 300 GLU A O 1
ATOM 2352 N N . LEU A 1 301 ? -10.341 11.479 27.843 1.00 90.44 301 LEU A N 1
ATOM 2353 C CA . LEU A 1 301 ? -9.793 12.399 26.842 1.00 90.44 301 LEU A CA 1
ATOM 2354 C C . LEU A 1 301 ? -10.216 13.856 27.087 1.00 90.44 301 LEU A C 1
ATOM 2356 O O . LEU A 1 301 ? -9.468 14.782 26.758 1.00 90.44 301 LEU A O 1
ATOM 2360 N N . ILE A 1 302 ? -11.387 14.073 27.690 1.00 90.69 302 ILE A N 1
ATOM 2361 C CA . ILE A 1 302 ? -11.909 15.400 28.051 1.00 90.69 302 ILE A CA 1
ATOM 2362 C C . ILE A 1 302 ? -11.686 15.754 29.530 1.00 90.69 302 ILE A C 1
ATOM 2364 O O . ILE A 1 302 ? -12.082 16.839 29.956 1.00 90.69 302 ILE A O 1
ATOM 2368 N N . GLY A 1 303 ? -11.033 14.881 30.307 1.00 81.00 303 GLY A N 1
ATOM 2369 C CA . GLY A 1 303 ? -10.756 15.099 31.732 1.00 81.00 303 GLY A CA 1
ATOM 2370 C C . GLY A 1 303 ? -12.014 15.197 32.603 1.00 81.00 303 GLY A C 1
ATOM 2371 O O . GLY A 1 303 ? -11.995 15.869 33.632 1.00 81.00 303 GLY A O 1
ATOM 2372 N N . VAL A 1 304 ? -13.128 14.592 32.169 1.00 70.38 304 VAL A N 1
ATOM 2373 C CA . VAL A 1 304 ? -14.408 14.636 32.903 1.00 70.38 304 VAL A CA 1
ATOM 2374 C C . VAL A 1 304 ? -14.457 13.591 34.015 1.00 70.38 304 VAL A C 1
ATOM 2376 O O . VAL A 1 304 ? -15.024 13.869 35.071 1.00 70.38 304 VAL A O 1
ATOM 2379 N N . SER A 1 305 ? -13.841 12.428 33.802 1.00 64.56 305 SER A N 1
ATOM 2380 C CA . SER A 1 305 ? -13.793 11.329 34.772 1.00 64.56 305 SER A CA 1
ATOM 2381 C C . SER A 1 305 ? -12.971 11.670 36.019 1.00 64.56 305 SER A C 1
ATOM 2383 O O . SER A 1 305 ? -13.373 11.332 37.128 1.00 64.56 305 SER A O 1
ATOM 2385 N N . ASP A 1 306 ? -11.868 12.410 35.867 1.00 69.00 306 ASP A N 1
ATOM 2386 C CA . ASP A 1 306 ? -11.014 12.828 36.980 1.00 69.00 306 ASP A CA 1
ATOM 2387 C C . ASP A 1 306 ? -10.531 14.276 36.811 1.00 69.00 306 ASP A C 1
ATOM 2389 O O . ASP A 1 306 ? -9.773 14.604 35.897 1.00 69.00 306 ASP A O 1
ATOM 2393 N N . ARG A 1 307 ? -10.915 15.147 37.756 1.00 66.25 307 ARG A N 1
ATOM 2394 C CA . ARG A 1 307 ? -10.507 16.565 37.793 1.00 66.25 307 ARG A CA 1
ATOM 2395 C C . ARG A 1 307 ? -8.999 16.762 37.983 1.00 66.25 307 ARG A C 1
ATOM 2397 O O . ARG A 1 307 ? -8.516 17.879 37.798 1.00 66.25 307 ARG A O 1
ATOM 2404 N N . SER A 1 308 ? -8.272 15.726 38.399 1.00 72.00 308 SER A N 1
ATOM 2405 C CA . SER A 1 308 ? -6.815 15.737 38.515 1.00 72.00 308 SER A CA 1
ATOM 2406 C C . SER A 1 308 ? -6.117 15.581 37.155 1.00 72.00 308 SER A C 1
ATOM 2408 O O . SER A 1 308 ? -4.988 16.053 36.982 1.00 72.00 308 SER A O 1
ATOM 2410 N N . ARG A 1 309 ? -6.803 14.990 36.165 1.00 78.62 309 ARG A N 1
ATOM 2411 C CA . ARG A 1 309 ? -6.270 14.738 34.824 1.00 78.62 309 ARG A CA 1
ATOM 2412 C C . ARG A 1 309 ? -6.456 15.946 33.915 1.00 78.62 309 ARG A C 1
ATOM 2414 O O . ARG A 1 309 ? -7.442 16.679 33.970 1.00 78.62 309 ARG A O 1
ATOM 2421 N N . ARG A 1 310 ? -5.477 16.171 33.039 1.00 83.25 310 ARG A N 1
ATOM 2422 C CA . ARG A 1 310 ? -5.547 17.245 32.039 1.00 83.25 310 ARG A CA 1
ATOM 2423 C C . ARG A 1 310 ? -6.361 16.778 30.840 1.00 83.25 310 ARG A C 1
ATOM 2425 O O . ARG A 1 310 ? -6.100 15.697 30.323 1.00 83.25 310 ARG A O 1
ATOM 2432 N N . ALA A 1 311 ? -7.270 17.617 30.351 1.00 88.56 311 ALA A N 1
ATOM 2433 C CA . ALA A 1 311 ? -7.997 17.345 29.115 1.00 88.56 311 ALA A CA 1
ATOM 2434 C C . ALA A 1 311 ? -7.027 17.264 27.922 1.00 88.56 311 ALA A C 1
ATOM 2436 O O . ALA A 1 311 ? -6.304 18.223 27.625 1.00 88.56 311 ALA A O 1
ATOM 2437 N N . ALA A 1 312 ? -7.010 16.120 27.239 1.00 88.19 312 ALA A N 1
ATOM 2438 C CA . ALA A 1 312 ? -6.202 15.895 26.044 1.00 88.19 312 ALA A CA 1
ATOM 2439 C C . ALA A 1 312 ? -6.809 16.590 24.816 1.00 88.19 312 ALA A C 1
ATOM 2441 O O . ALA A 1 312 ? -6.077 17.128 23.975 1.00 88.19 312 ALA A O 1
ATOM 2442 N N . VAL A 1 313 ? -8.144 16.633 24.746 1.00 92.38 313 VAL A N 1
ATOM 2443 C CA . VAL A 1 313 ? -8.921 17.266 23.673 1.00 92.38 313 VAL A CA 1
ATOM 2444 C C . VAL A 1 313 ? -10.039 18.149 24.235 1.00 92.38 313 VAL A C 1
ATOM 2446 O O . VAL A 1 313 ? -10.515 17.961 25.351 1.00 92.38 313 VAL A O 1
ATOM 2449 N N . GLY A 1 314 ? -10.465 19.147 23.456 1.00 92.19 314 GLY A N 1
ATOM 2450 C CA . GLY A 1 314 ? -11.619 19.984 23.806 1.00 92.19 314 GLY A CA 1
ATOM 2451 C C . GLY A 1 314 ? -12.957 19.328 23.425 1.00 92.19 314 GLY A C 1
ATOM 2452 O O . GLY A 1 314 ? -12.966 18.475 22.539 1.00 92.19 314 GLY A O 1
ATOM 2453 N N . PRO A 1 315 ? -14.101 19.779 23.979 1.00 91.81 315 PRO A N 1
ATOM 2454 C CA . PRO A 1 315 ? -15.407 19.139 23.771 1.00 91.81 315 PRO A CA 1
ATOM 2455 C C . PRO A 1 315 ? -15.814 18.977 22.300 1.00 91.81 315 PRO A C 1
ATOM 2457 O O . PRO A 1 315 ? -16.243 17.907 21.891 1.00 91.81 315 PRO A O 1
ATOM 2460 N N . LYS A 1 316 ? -15.605 20.007 21.465 1.00 93.75 316 LYS A N 1
ATOM 2461 C CA . LYS A 1 316 ? -15.945 19.920 20.033 1.00 93.75 316 LYS A CA 1
ATOM 2462 C C . LYS A 1 316 ? -14.988 19.031 19.237 1.00 93.75 316 LYS A C 1
ATOM 2464 O O . LYS A 1 316 ? -15.340 18.541 18.175 1.00 93.75 316 LYS A O 1
ATOM 2469 N N . ILE A 1 317 ? -13.753 18.864 19.711 1.00 95.12 317 ILE A N 1
ATOM 2470 C CA . ILE A 1 317 ? -12.814 17.914 19.105 1.00 95.12 317 ILE A CA 1
ATOM 2471 C C . ILE A 1 317 ? -13.246 16.498 19.463 1.00 95.12 317 ILE A C 1
ATOM 2473 O O . ILE A 1 317 ? -13.325 15.673 18.566 1.00 95.12 317 ILE A O 1
ATOM 2477 N N . PHE A 1 318 ? -13.583 16.271 20.735 1.00 95.69 318 PHE A N 1
ATOM 2478 C CA . PHE A 1 318 ? -14.092 14.999 21.232 1.00 95.69 318 PHE A CA 1
ATOM 2479 C C . PHE A 1 318 ? -15.315 14.527 20.443 1.00 95.69 318 PHE A C 1
ATOM 2481 O O . PHE A 1 318 ? -15.289 13.429 19.915 1.00 95.69 318 PHE A O 1
ATOM 2488 N N . GLU A 1 319 ? -16.311 15.392 20.242 1.00 95.06 319 GLU A N 1
ATOM 2489 C CA . GLU A 1 319 ? -17.498 15.085 19.424 1.00 95.06 319 GLU A CA 1
ATOM 2490 C C . GLU A 1 319 ? -17.158 14.664 17.980 1.00 95.06 319 GLU A C 1
ATOM 2492 O O . GLU A 1 319 ? -17.887 13.899 17.370 1.00 95.06 319 GLU A O 1
ATOM 2497 N N . ASN A 1 320 ? -16.050 15.150 17.410 1.00 95.69 320 ASN A N 1
ATOM 2498 C CA . ASN A 1 320 ? -15.645 14.755 16.059 1.00 95.69 320 ASN A CA 1
ATOM 2499 C C . ASN A 1 320 ? -14.795 13.476 16.030 1.00 95.69 320 ASN A C 1
ATOM 2501 O O . ASN A 1 320 ? -14.742 12.838 14.985 1.00 95.69 320 ASN A O 1
ATOM 2505 N N . CYS A 1 321 ? -14.066 13.152 17.106 1.00 95.81 321 CYS A N 1
ATOM 2506 C CA . CYS A 1 321 ? -13.077 12.068 17.105 1.00 95.81 321 CYS A CA 1
ATOM 2507 C C . CYS A 1 321 ? -13.478 10.838 17.925 1.00 95.81 321 CYS A C 1
ATOM 2509 O O . CYS A 1 321 ? -12.874 9.787 17.741 1.00 95.81 321 CYS A O 1
ATOM 2511 N N . ALA A 1 322 ? -14.440 10.951 18.845 1.00 94.75 322 ALA A N 1
ATOM 2512 C CA . ALA A 1 322 ? -14.672 9.939 19.873 1.00 94.75 322 ALA A CA 1
ATOM 2513 C C . ALA A 1 322 ? -15.060 8.567 19.309 1.00 94.75 322 ALA A C 1
ATOM 2515 O O . ALA A 1 322 ? -14.586 7.566 19.823 1.00 94.75 322 ALA A O 1
ATOM 2516 N N . SER A 1 323 ? -15.853 8.507 18.236 1.00 92.62 323 SER A N 1
ATOM 2517 C CA . SER A 1 323 ? -16.248 7.238 17.601 1.00 92.62 323 SER A CA 1
ATOM 2518 C C . SER A 1 323 ? -15.123 6.543 16.836 1.00 92.62 323 SER A C 1
ATOM 2520 O O . SER A 1 323 ? -15.275 5.382 16.488 1.00 92.62 323 SER A O 1
ATOM 2522 N N . PHE A 1 324 ? -14.024 7.244 16.542 1.00 96.56 324 PHE A N 1
ATOM 2523 C CA . PHE A 1 324 ? -12.900 6.734 15.744 1.00 96.56 324 PHE A CA 1
ATOM 2524 C C . PHE A 1 324 ? -11.679 6.379 16.599 1.00 96.56 324 PHE A C 1
ATOM 2526 O O . PHE A 1 324 ? -10.690 5.858 16.087 1.00 96.56 324 PHE A O 1
ATOM 2533 N N . LEU A 1 325 ? -11.728 6.720 17.886 1.00 96.31 325 LEU A N 1
ATOM 2534 C CA . LEU A 1 325 ? -10.708 6.421 18.876 1.00 96.31 325 LEU A CA 1
ATOM 2535 C C . LEU A 1 325 ? -11.275 5.372 19.822 1.00 96.31 325 LEU A C 1
ATOM 2537 O O . LEU A 1 325 ? -12.190 5.679 20.586 1.00 96.31 325 LEU A O 1
ATOM 2541 N N . TYR A 1 326 ? -10.750 4.157 19.787 1.00 95.69 326 TYR A N 1
ATOM 2542 C CA . TYR A 1 326 ? -11.241 3.080 20.638 1.00 95.69 326 TYR A CA 1
ATOM 2543 C C . TYR A 1 326 ? -10.230 2.679 21.699 1.00 95.69 326 TYR A C 1
ATOM 2545 O O . TYR A 1 326 ? -9.047 3.021 21.633 1.00 95.69 326 TYR A O 1
ATOM 2553 N N . ILE A 1 327 ? -10.757 2.024 22.724 1.00 94.75 327 ILE A N 1
ATOM 2554 C CA . ILE A 1 327 ? -10.014 1.498 23.860 1.00 94.75 327 ILE A CA 1
ATOM 2555 C C . ILE A 1 327 ? -10.494 0.062 24.026 1.00 94.75 327 ILE A C 1
ATOM 2557 O O . ILE A 1 327 ? -11.703 -0.168 24.093 1.00 94.75 327 ILE A O 1
ATOM 2561 N N . ASN A 1 328 ? -9.564 -0.892 24.056 1.00 92.31 328 ASN A N 1
ATOM 2562 C CA . ASN A 1 328 ? -9.918 -2.297 24.238 1.00 92.31 328 ASN A CA 1
ATOM 2563 C C . ASN A 1 328 ? -10.622 -2.489 25.584 1.00 92.31 328 ASN A C 1
ATOM 2565 O O . ASN A 1 328 ? -10.191 -1.949 26.604 1.00 92.31 328 ASN A O 1
ATOM 2569 N N . TYR A 1 329 ? -11.705 -3.263 25.572 1.00 90.75 329 TYR A N 1
ATOM 2570 C CA . TYR A 1 329 ? -12.462 -3.560 26.781 1.00 90.75 329 TYR A CA 1
ATOM 2571 C C . TYR A 1 329 ? -11.663 -4.481 27.710 1.00 90.75 329 TYR A C 1
ATOM 2573 O O . TYR A 1 329 ? -11.145 -5.509 27.270 1.00 90.75 329 TYR A O 1
ATOM 2581 N N . ASP A 1 330 ? -11.617 -4.134 28.996 1.00 88.25 330 ASP A N 1
ATOM 2582 C CA . ASP A 1 330 ? -11.013 -4.951 30.046 1.00 88.25 330 ASP A CA 1
ATOM 2583 C C . ASP A 1 330 ? -12.045 -5.203 31.152 1.00 88.25 330 ASP A C 1
ATOM 2585 O O . ASP A 1 330 ? -12.425 -4.295 31.889 1.00 88.25 330 ASP A O 1
ATOM 2589 N N . ASP A 1 331 ? -12.498 -6.454 31.270 1.00 83.31 331 ASP A N 1
ATOM 2590 C CA . ASP A 1 331 ? -13.499 -6.864 32.264 1.00 83.31 331 ASP A CA 1
ATOM 2591 C C . ASP A 1 331 ? -12.984 -6.768 33.709 1.00 83.31 331 ASP A C 1
ATOM 2593 O O . ASP A 1 331 ? -13.771 -6.691 34.655 1.00 83.31 331 ASP A O 1
ATOM 2597 N N . SER A 1 332 ? -11.660 -6.757 33.895 1.00 84.31 332 SER A N 1
ATOM 2598 C CA . SER A 1 332 ? -11.047 -6.612 35.214 1.00 84.31 332 SER A CA 1
ATOM 2599 C C . SER A 1 332 ? -11.090 -5.173 35.735 1.00 84.31 332 SER A C 1
ATOM 2601 O O . SER A 1 332 ? -11.060 -4.965 36.952 1.00 84.31 332 SER A O 1
ATOM 2603 N N . GLU A 1 333 ? -11.234 -4.194 34.838 1.00 82.38 333 GLU A N 1
ATOM 2604 C CA . GLU A 1 333 ? -11.290 -2.775 35.166 1.00 82.38 333 GLU A CA 1
ATOM 2605 C C . GLU A 1 333 ? -12.752 -2.316 35.342 1.00 82.38 333 GLU A C 1
ATOM 2607 O O . GLU A 1 333 ? -13.539 -2.300 34.387 1.00 82.38 333 GLU A O 1
ATOM 2612 N N . PRO A 1 334 ? -13.163 -1.886 36.553 1.00 77.56 334 PRO A N 1
ATOM 2613 C CA . PRO A 1 334 ? -14.550 -1.502 36.823 1.00 77.56 334 PRO A CA 1
ATOM 2614 C C . PRO A 1 334 ? -15.045 -0.367 35.924 1.00 77.56 334 PRO A C 1
ATOM 2616 O O . PRO A 1 334 ? -16.203 -0.376 35.514 1.00 77.56 334 PRO A O 1
ATOM 2619 N N . ASP A 1 335 ? -14.153 0.562 35.577 1.00 81.50 335 ASP A N 1
ATOM 2620 C CA . ASP A 1 335 ? -14.464 1.761 34.798 1.00 81.50 335 ASP A CA 1
ATOM 2621 C C . ASP A 1 335 ? -14.415 1.536 33.272 1.00 81.50 335 ASP A C 1
ATOM 2623 O O . ASP A 1 335 ? -14.742 2.452 32.516 1.00 81.50 335 ASP A O 1
ATOM 2627 N N . SER A 1 336 ? -14.036 0.338 32.800 1.00 86.88 336 SER A N 1
ATOM 2628 C CA . SER A 1 336 ? -14.004 0.022 31.366 1.00 86.88 336 SER A CA 1
ATOM 2629 C C . SER A 1 336 ? -15.425 -0.071 30.792 1.00 86.88 336 SER A C 1
ATOM 2631 O O . SER A 1 336 ? -16.291 -0.780 31.321 1.00 86.88 336 SER A O 1
ATOM 2633 N N . ASP A 1 337 ? -15.701 0.654 29.709 1.00 89.69 337 ASP A N 1
ATOM 2634 C CA . ASP A 1 337 ? -16.978 0.582 28.992 1.00 89.69 337 ASP A CA 1
ATOM 2635 C C . ASP A 1 337 ? -16.817 -0.278 27.738 1.00 89.69 337 ASP A C 1
ATOM 2637 O O . ASP A 1 337 ? -15.995 0.022 26.876 1.00 89.69 337 ASP A O 1
ATOM 2641 N N . TYR A 1 338 ? -17.627 -1.331 27.607 1.00 90.88 338 TYR A N 1
ATOM 2642 C CA . TYR A 1 338 ? -17.602 -2.201 26.428 1.00 90.88 338 TYR A CA 1
ATOM 2643 C C . TYR A 1 338 ? -17.866 -1.414 25.136 1.00 90.88 338 TYR A C 1
ATOM 2645 O O . TYR A 1 338 ? -17.293 -1.712 24.091 1.00 90.88 338 TYR A O 1
ATOM 2653 N N . LEU A 1 339 ? -18.679 -0.352 25.208 1.00 94.19 339 LEU A N 1
ATOM 2654 C CA . LEU A 1 339 ? -18.977 0.502 24.059 1.00 94.19 339 LEU A CA 1
ATOM 2655 C C . LEU A 1 339 ? -17.765 1.337 23.606 1.00 94.19 339 LEU A C 1
ATOM 2657 O O . LEU A 1 339 ? -17.711 1.738 22.442 1.00 94.19 339 LEU A O 1
ATOM 2661 N N . ASP A 1 340 ? -16.762 1.562 24.464 1.00 94.62 340 ASP A N 1
ATOM 2662 C CA . ASP A 1 340 ? -15.522 2.248 24.070 1.00 94.62 340 ASP A CA 1
ATOM 2663 C C . ASP A 1 340 ? -14.666 1.400 23.108 1.00 94.62 340 ASP A C 1
ATOM 2665 O O . ASP A 1 340 ? -13.871 1.960 22.343 1.00 94.62 340 ASP A O 1
ATOM 2669 N N . ASN A 1 341 ? -14.914 0.086 23.059 1.00 94.38 341 ASN A N 1
ATOM 2670 C CA . ASN A 1 341 ? -14.357 -0.856 22.090 1.00 94.38 341 ASN A CA 1
ATOM 2671 C C . ASN A 1 341 ? -15.229 -1.009 20.826 1.00 94.38 341 ASN A C 1
ATOM 2673 O O . ASN A 1 341 ? -15.111 -2.000 20.123 1.00 94.38 341 ASN A O 1
ATOM 2677 N N . THR A 1 342 ? -16.134 -0.069 20.531 1.00 95.50 342 THR A N 1
ATOM 2678 C CA . THR A 1 342 ? -17.024 -0.123 19.350 1.00 95.50 342 THR A CA 1
ATOM 2679 C C . THR A 1 342 ? -17.007 1.177 18.550 1.00 95.50 342 THR A C 1
ATOM 2681 O O . THR A 1 342 ? -16.626 2.227 19.071 1.00 95.50 342 THR A O 1
ATOM 2684 N N . ARG A 1 343 ? -17.484 1.180 17.304 1.00 95.81 343 ARG A N 1
ATOM 2685 C CA . ARG A 1 343 ? -17.681 2.421 16.520 1.00 95.81 343 ARG A CA 1
ATOM 2686 C C . ARG A 1 343 ? -18.872 3.267 16.986 1.00 95.81 343 ARG A C 1
ATOM 2688 O O . ARG A 1 343 ? -19.126 4.332 16.419 1.00 95.81 343 ARG A O 1
ATOM 2695 N N . VAL A 1 344 ? -19.608 2.834 18.013 1.00 96.12 344 VAL A N 1
ATOM 2696 C CA . VAL A 1 344 ? -20.722 3.603 18.578 1.00 96.12 344 VAL A CA 1
ATOM 2697 C C . VAL A 1 344 ? -20.180 4.899 19.176 1.00 96.12 344 VAL A C 1
ATOM 2699 O O . VAL A 1 344 ? -19.208 4.904 19.931 1.00 96.12 344 VAL A O 1
ATOM 2702 N N . HIS A 1 345 ? -20.795 6.027 18.828 1.00 95.75 345 HIS A N 1
ATOM 2703 C CA . HIS A 1 345 ? -20.400 7.322 19.369 1.00 95.75 345 HIS A CA 1
ATOM 2704 C C . HIS A 1 345 ? -20.928 7.489 20.813 1.00 95.75 345 HIS A C 1
ATOM 2706 O O . HIS A 1 345 ? -22.064 7.091 21.080 1.00 95.75 345 HIS A O 1
ATOM 2712 N N . PRO A 1 346 ? -20.188 8.136 21.743 1.00 93.75 346 PRO A N 1
ATOM 2713 C CA . PRO A 1 346 ? -20.643 8.352 23.126 1.00 93.75 346 PRO A CA 1
ATOM 2714 C C . PRO A 1 346 ? -21.992 9.068 23.290 1.00 93.75 346 PRO A C 1
ATOM 2716 O O . PRO A 1 346 ? -22.615 8.970 24.344 1.00 93.75 346 PRO A O 1
ATOM 2719 N N . GLU A 1 347 ? -22.468 9.787 22.268 1.00 92.56 347 GLU A N 1
ATOM 2720 C CA . GLU A 1 347 ? -23.814 10.387 22.272 1.00 92.56 347 GLU A CA 1
ATOM 2721 C C . GLU A 1 347 ? -24.947 9.351 22.187 1.00 92.56 347 GLU A C 1
ATOM 2723 O O . GLU A 1 347 ? -26.082 9.636 22.569 1.00 92.56 347 GLU A O 1
ATOM 2728 N N . ASP A 1 348 ? -24.637 8.151 21.694 1.00 93.94 348 ASP A N 1
ATOM 2729 C CA . ASP A 1 348 ? -25.580 7.068 21.438 1.00 93.94 348 ASP A CA 1
ATOM 2730 C C . ASP A 1 348 ? -25.472 5.920 22.450 1.00 93.94 348 ASP A C 1
ATOM 2732 O O . ASP A 1 348 ? -26.248 4.970 22.366 1.00 93.94 348 ASP A O 1
ATOM 2736 N N . TYR A 1 349 ? -24.591 6.015 23.453 1.00 93.62 349 TYR A N 1
ATOM 2737 C CA . TYR A 1 349 ? -24.398 4.953 24.455 1.00 93.62 349 TYR A CA 1
ATOM 2738 C C . TYR A 1 349 ? -25.682 4.608 25.204 1.00 93.62 349 TYR A C 1
ATOM 2740 O O . TYR A 1 349 ? -25.988 3.440 25.422 1.00 93.62 349 TYR A O 1
ATOM 2748 N N . GLU A 1 350 ? -26.485 5.613 25.554 1.00 90.94 350 GLU A N 1
ATOM 2749 C CA . GLU A 1 350 ? -27.773 5.375 26.206 1.00 90.94 350 GLU A CA 1
ATOM 2750 C C . GLU A 1 350 ? -28.767 4.659 25.276 1.00 90.94 350 GLU A C 1
ATOM 2752 O O . GLU A 1 350 ? -29.572 3.854 25.734 1.00 90.94 350 GLU A O 1
ATOM 2757 N N . THR A 1 351 ? -28.691 4.914 23.966 1.00 90.56 351 THR A N 1
ATOM 2758 C CA . THR A 1 351 ? -29.519 4.215 22.970 1.00 90.56 351 THR A CA 1
ATOM 2759 C C . THR A 1 351 ? -29.069 2.762 22.839 1.00 90.56 351 THR A C 1
ATOM 2761 O O . THR A 1 351 ? -29.907 1.869 22.870 1.00 90.56 351 THR A O 1
ATOM 2764 N N . ALA A 1 352 ? -27.757 2.514 22.775 1.00 92.81 352 ALA A N 1
ATOM 2765 C CA . ALA A 1 352 ? -27.207 1.163 22.734 1.00 92.81 352 ALA A CA 1
ATOM 2766 C C . ALA A 1 352 ? -27.601 0.349 23.974 1.00 92.81 352 ALA A C 1
ATOM 2768 O O . ALA A 1 352 ? -28.112 -0.757 23.840 1.00 92.81 352 ALA A O 1
ATOM 2769 N N . ARG A 1 353 ? -27.473 0.922 25.177 1.00 91.88 353 ARG A N 1
ATOM 2770 C CA . ARG A 1 353 ? -27.882 0.261 26.430 1.00 91.88 353 ARG A CA 1
ATOM 2771 C C . ARG A 1 353 ? -29.373 -0.098 26.452 1.00 91.88 353 ARG A C 1
ATOM 2773 O O . ARG A 1 353 ? -29.716 -1.163 26.950 1.00 91.88 353 ARG A O 1
ATOM 2780 N N . LYS A 1 354 ? -30.247 0.748 25.888 1.00 89.19 354 LYS A N 1
ATOM 2781 C CA . LYS A 1 354 ? -31.688 0.454 25.760 1.00 89.19 354 LYS A CA 1
ATOM 2782 C C . LYS A 1 354 ? -31.960 -0.702 24.802 1.00 89.19 354 LYS A C 1
ATOM 2784 O O . LYS A 1 354 ? -32.703 -1.599 25.165 1.00 89.19 354 LYS A O 1
ATOM 2789 N N . ILE A 1 355 ? -31.304 -0.725 23.638 1.00 90.00 355 ILE A N 1
ATOM 2790 C CA . ILE A 1 355 ? -31.414 -1.846 22.687 1.00 90.00 355 ILE A CA 1
ATOM 2791 C C . ILE A 1 355 ? -31.019 -3.161 23.362 1.00 90.00 355 ILE A C 1
ATOM 2793 O O . ILE A 1 355 ? -31.699 -4.169 23.188 1.00 90.00 355 ILE A O 1
ATOM 2797 N N . VAL A 1 356 ? -29.942 -3.153 24.153 1.00 91.06 356 VAL A N 1
ATOM 2798 C CA . VAL A 1 356 ? -29.507 -4.348 24.885 1.00 91.06 356 VAL A CA 1
ATOM 2799 C C . VAL A 1 356 ? -30.523 -4.764 25.950 1.00 91.06 356 VAL A C 1
ATOM 2801 O O . VAL A 1 356 ? -30.844 -5.945 26.030 1.00 91.06 356 VAL A O 1
ATOM 2804 N N . ALA A 1 357 ? -31.057 -3.821 26.733 1.00 90.44 357 ALA A N 1
ATOM 2805 C CA . ALA A 1 357 ? -32.089 -4.115 27.729 1.00 90.44 357 ALA A CA 1
ATOM 2806 C C . ALA A 1 357 ? -33.338 -4.749 27.092 1.00 90.44 357 ALA A C 1
ATOM 2808 O O . ALA A 1 357 ? -33.797 -5.789 27.561 1.00 90.44 357 ALA A O 1
ATOM 2809 N N . ASP A 1 358 ? -33.814 -4.176 25.982 1.00 89.44 358 ASP A N 1
ATOM 2810 C CA . ASP A 1 358 ? -34.957 -4.694 25.225 1.00 89.44 358 ASP A CA 1
ATOM 2811 C C . ASP A 1 358 ? -34.663 -6.094 24.652 1.00 89.44 358 ASP A C 1
ATOM 2813 O O . ASP A 1 358 ? -35.526 -6.965 24.660 1.00 89.44 358 ASP A O 1
ATOM 2817 N N . THR A 1 359 ? -33.428 -6.346 24.203 1.00 88.06 359 THR A N 1
ATOM 2818 C CA . THR A 1 359 ? -32.994 -7.656 23.671 1.00 88.06 359 THR A CA 1
ATOM 2819 C C . THR A 1 359 ? -32.923 -8.744 24.747 1.00 88.06 359 THR A C 1
ATOM 2821 O O . THR A 1 359 ? -33.077 -9.931 24.457 1.00 88.06 359 THR A O 1
ATOM 2824 N N . LEU A 1 360 ? -32.665 -8.355 25.995 1.00 88.38 360 LEU A N 1
ATOM 2825 C CA . LEU A 1 360 ? -32.615 -9.261 27.142 1.00 88.38 360 LEU A CA 1
ATOM 2826 C C . LEU A 1 360 ? -33.973 -9.400 27.849 1.00 88.38 360 LEU A C 1
ATOM 2828 O O . LEU A 1 360 ? -34.029 -10.054 28.890 1.00 88.38 360 LEU A O 1
ATOM 2832 N N . ASP A 1 361 ? -35.039 -8.803 27.300 1.00 88.12 361 ASP A N 1
ATOM 2833 C CA . ASP A 1 361 ? -36.376 -8.733 27.903 1.00 88.12 361 ASP A CA 1
ATOM 2834 C C . ASP A 1 361 ? -36.353 -8.188 29.348 1.00 88.12 361 ASP A C 1
ATOM 2836 O O . ASP A 1 361 ? -37.138 -8.610 30.199 1.00 88.12 361 ASP A O 1
ATOM 2840 N N . MET A 1 362 ? -35.430 -7.265 29.642 1.00 86.25 362 MET A N 1
ATOM 2841 C CA . MET A 1 362 ? -35.292 -6.659 30.968 1.00 86.25 362 MET A CA 1
ATOM 2842 C C . MET A 1 362 ? -36.302 -5.528 31.144 1.00 86.25 362 MET A C 1
ATOM 2844 O O . MET A 1 362 ? -36.425 -4.656 30.281 1.00 86.25 362 MET A O 1
ATOM 2848 N N . ASP A 1 363 ? -36.993 -5.496 32.282 1.00 87.44 363 ASP A N 1
ATOM 2849 C CA . ASP A 1 363 ? -37.853 -4.366 32.621 1.00 87.44 363 ASP A CA 1
ATOM 2850 C C . ASP A 1 363 ? -37.064 -3.199 33.259 1.00 87.44 363 ASP A C 1
ATOM 2852 O O . ASP A 1 363 ? -35.856 -3.269 33.501 1.00 87.44 363 ASP A O 1
ATOM 2856 N N . GLU A 1 364 ? -37.732 -2.066 33.503 1.00 84.44 364 GLU A N 1
ATOM 2857 C CA . GLU A 1 364 ? -37.076 -0.887 34.091 1.00 84.44 364 GLU A CA 1
ATOM 2858 C C . GLU A 1 364 ? -36.538 -1.146 35.511 1.00 84.44 364 GLU A C 1
ATOM 2860 O O . GLU A 1 364 ? -35.583 -0.483 35.930 1.00 84.44 364 GLU A O 1
ATOM 2865 N N . GLU A 1 365 ? -37.136 -2.080 36.261 1.00 85.25 365 GLU A N 1
ATOM 2866 C CA . GLU A 1 365 ? -36.688 -2.437 37.609 1.00 85.25 365 GLU A CA 1
ATOM 2867 C C . GLU A 1 365 ? -35.418 -3.295 37.544 1.00 85.25 365 GLU A C 1
ATOM 2869 O O . GLU A 1 365 ? -34.457 -2.997 38.259 1.00 85.25 365 GLU A O 1
ATOM 2874 N N . ASP A 1 366 ? -35.372 -4.268 36.633 1.00 84.75 366 ASP A N 1
ATOM 2875 C CA . ASP A 1 366 ? -34.215 -5.118 36.354 1.00 84.75 366 ASP A CA 1
ATOM 2876 C C . ASP A 1 366 ? -33.017 -4.290 35.876 1.00 84.75 366 ASP A C 1
ATOM 2878 O O . ASP A 1 366 ? -31.911 -4.415 36.404 1.00 84.75 366 ASP A O 1
ATOM 2882 N N . VAL A 1 367 ? -33.231 -3.383 34.915 1.00 82.62 367 VAL A N 1
ATOM 2883 C CA . VAL A 1 367 ? -32.177 -2.485 34.413 1.00 82.62 367 VAL A CA 1
ATOM 2884 C C . VAL A 1 367 ? -31.617 -1.629 35.542 1.00 82.62 367 VAL A C 1
ATOM 2886 O O . VAL A 1 367 ? -30.403 -1.449 35.651 1.00 82.62 367 VAL A O 1
ATOM 2889 N N . LYS A 1 368 ? -32.488 -1.092 36.397 1.00 82.56 368 LYS A N 1
ATOM 2890 C CA . LYS A 1 368 ? -32.061 -0.247 37.507 1.00 82.56 368 LYS A CA 1
ATOM 2891 C C . LYS A 1 368 ? -31.295 -1.036 38.567 1.00 82.56 368 LYS A C 1
ATOM 2893 O O . LYS A 1 368 ? -30.288 -0.533 39.054 1.00 82.56 368 LYS A O 1
ATOM 2898 N N . ALA A 1 369 ? -31.738 -2.248 38.897 1.00 84.50 369 ALA A N 1
ATOM 2899 C CA . ALA A 1 369 ? -31.042 -3.118 39.841 1.00 84.50 369 ALA A CA 1
ATOM 2900 C C . ALA A 1 369 ? -29.615 -3.435 39.366 1.00 84.50 369 ALA A C 1
ATOM 2902 O O . ALA A 1 369 ? -28.665 -3.286 40.132 1.00 84.50 369 ALA A O 1
ATOM 2903 N N . GLU A 1 370 ? -29.456 -3.774 38.086 1.00 82.81 370 GLU A N 1
ATOM 2904 C CA . GLU A 1 370 ? -28.152 -4.069 37.480 1.00 82.81 370 GLU A CA 1
ATOM 2905 C C . GLU A 1 370 ? -27.241 -2.829 37.443 1.00 82.81 370 GLU A C 1
ATOM 2907 O O . GLU A 1 370 ? -26.051 -2.915 37.753 1.00 82.81 370 GLU A O 1
ATOM 2912 N N . ILE A 1 371 ? -27.792 -1.651 37.122 1.00 82.75 371 ILE A N 1
ATOM 2913 C CA . ILE A 1 371 ? -27.034 -0.389 37.133 1.00 82.75 371 ILE A CA 1
ATOM 2914 C C . ILE A 1 371 ? -26.600 -0.000 38.551 1.00 82.75 371 ILE A C 1
ATOM 2916 O O . ILE A 1 371 ? -25.484 0.489 38.733 1.00 82.75 371 ILE A O 1
ATOM 2920 N N . ASP A 1 372 ? -27.459 -0.196 39.552 1.00 81.50 372 ASP A N 1
ATOM 2921 C CA . ASP A 1 372 ? -27.150 0.131 40.945 1.00 81.50 372 ASP A CA 1
ATOM 2922 C C . ASP A 1 372 ? -26.078 -0.817 41.531 1.00 81.50 372 ASP A C 1
ATOM 2924 O O . ASP A 1 372 ? -25.300 -0.399 42.391 1.00 81.50 372 ASP A O 1
ATOM 2928 N N . GLU A 1 373 ? -26.003 -2.068 41.058 1.00 78.06 373 GLU A N 1
ATOM 2929 C CA . GLU A 1 373 ? -25.022 -3.067 41.509 1.00 78.06 373 GLU A CA 1
ATOM 2930 C C . GLU A 1 373 ? -23.667 -2.960 40.787 1.00 78.06 373 GLU A C 1
ATOM 2932 O O . GLU A 1 373 ? -22.621 -2.953 41.440 1.00 78.06 373 GLU A O 1
ATOM 2937 N N . ALA A 1 374 ? -23.672 -2.864 39.454 1.00 73.94 374 ALA A N 1
ATOM 2938 C CA . ALA A 1 374 ? -22.472 -2.979 38.616 1.00 73.94 374 ALA A CA 1
ATOM 2939 C C . ALA A 1 374 ? -22.224 -1.760 37.703 1.00 73.94 374 ALA A C 1
ATOM 2941 O O . ALA A 1 374 ? -21.333 -1.776 36.850 1.00 73.94 374 ALA A O 1
ATOM 2942 N N . GLY A 1 375 ? -22.973 -0.674 37.905 1.00 79.69 375 GLY A N 1
ATOM 2943 C CA . GLY A 1 375 ? -22.806 0.591 37.199 1.00 79.69 375 GLY A CA 1
ATOM 2944 C C . GLY A 1 375 ? -23.488 0.645 35.824 1.00 79.69 375 GLY A C 1
ATOM 2945 O O . GLY A 1 375 ? -24.088 -0.322 35.360 1.00 79.69 375 GLY A O 1
ATOM 2946 N N . PRO A 1 376 ? -23.380 1.783 35.110 1.00 71.94 376 PRO A N 1
ATOM 2947 C CA . PRO A 1 376 ? -24.087 2.019 33.843 1.00 71.94 376 PRO A CA 1
ATOM 2948 C C . PRO A 1 376 ? -23.779 1.013 32.722 1.00 71.94 376 PRO A C 1
ATOM 2950 O O . PRO A 1 376 ? -24.549 0.905 31.769 1.00 71.94 376 PRO A O 1
ATOM 2953 N N . ASN A 1 377 ? -22.658 0.294 32.825 1.00 78.31 377 ASN A N 1
ATOM 2954 C CA . ASN A 1 377 ? -22.174 -0.644 31.811 1.00 78.31 377 ASN A CA 1
ATOM 2955 C C . ASN A 1 377 ? -22.654 -2.083 32.057 1.00 78.31 377 ASN A C 1
ATOM 2957 O O . ASN A 1 377 ? -22.464 -2.937 31.193 1.00 78.31 377 ASN A O 1
ATOM 2961 N N . ALA A 1 378 ? -23.306 -2.349 33.196 1.00 83.00 378 ALA A N 1
ATOM 2962 C CA . ALA A 1 378 ? -23.740 -3.680 33.617 1.00 83.00 378 ALA A CA 1
ATOM 2963 C C . ALA A 1 378 ? -24.594 -4.399 32.563 1.00 83.00 378 ALA A C 1
ATOM 2965 O O . ALA A 1 378 ? -24.353 -5.560 32.248 1.00 83.00 378 ALA A O 1
ATOM 2966 N N . VAL A 1 379 ? -25.538 -3.677 31.953 1.00 86.12 379 VAL A N 1
ATOM 2967 C CA . VAL A 1 379 ? -26.481 -4.229 30.967 1.00 86.12 379 VAL A CA 1
ATOM 2968 C C . VAL A 1 379 ? -25.756 -4.772 29.732 1.00 86.12 379 VAL A C 1
ATOM 2970 O O . VAL A 1 379 ? -26.029 -5.883 29.284 1.00 86.12 379 VAL A O 1
ATOM 2973 N N . VAL A 1 380 ? -24.786 -4.019 29.203 1.00 87.31 380 VAL A N 1
ATOM 2974 C CA . VAL A 1 380 ? -23.999 -4.450 28.035 1.00 87.31 380 VAL A CA 1
ATOM 2975 C C . VAL A 1 380 ? -23.069 -5.596 28.419 1.00 87.31 380 VAL A C 1
ATOM 2977 O O . VAL A 1 380 ? -22.979 -6.575 27.687 1.00 87.31 380 VAL A O 1
ATOM 2980 N N . ARG A 1 381 ? -22.440 -5.537 29.599 1.00 86.50 381 ARG A N 1
ATOM 2981 C CA . ARG A 1 381 ? -21.599 -6.635 30.105 1.00 86.50 381 ARG A CA 1
ATOM 2982 C C . ARG A 1 381 ? -22.378 -7.943 30.233 1.00 86.50 381 ARG A C 1
ATOM 2984 O O . ARG A 1 381 ? -21.845 -8.998 29.903 1.00 86.50 381 ARG A O 1
ATOM 2991 N N . LYS A 1 382 ? -23.638 -7.876 30.668 1.00 87.12 382 LYS A N 1
ATOM 2992 C CA . LYS A 1 382 ? -24.526 -9.038 30.788 1.00 87.12 382 LYS A CA 1
ATOM 2993 C C . LYS A 1 382 ? -24.799 -9.693 29.436 1.00 87.12 382 LYS A C 1
ATOM 2995 O O . LYS A 1 382 ? -24.643 -10.901 29.331 1.00 87.12 382 LYS A O 1
ATOM 3000 N N . LEU A 1 383 ? -25.095 -8.910 28.395 1.00 89.19 383 LEU A N 1
ATOM 3001 C CA . LEU A 1 383 ? -25.282 -9.430 27.032 1.00 89.19 383 LEU A CA 1
ATOM 3002 C C . LEU A 1 383 ? -24.079 -10.250 26.549 1.00 89.19 383 LEU A C 1
ATOM 3004 O O . LEU A 1 383 ? -24.259 -11.332 25.996 1.00 89.19 383 LEU A O 1
ATOM 3008 N N . ILE A 1 384 ? -22.870 -9.727 26.766 1.00 88.00 384 ILE A N 1
ATOM 3009 C CA . ILE A 1 384 ? -21.621 -10.375 26.345 1.00 88.00 384 ILE A CA 1
ATOM 3010 C C . ILE A 1 384 ? -21.338 -11.620 27.186 1.00 88.00 384 ILE A C 1
ATOM 3012 O O . ILE A 1 384 ? -20.938 -12.652 26.659 1.00 88.00 384 ILE A O 1
ATOM 3016 N N . LYS A 1 385 ? -21.576 -11.549 28.498 1.00 87.06 385 LYS A N 1
ATOM 3017 C CA . LYS A 1 385 ? -21.360 -12.672 29.415 1.00 87.06 385 LYS A CA 1
ATOM 3018 C C . LYS A 1 385 ? -22.340 -13.826 29.186 1.00 87.06 385 LYS A C 1
ATOM 3020 O O . LYS A 1 385 ? -21.957 -14.981 29.358 1.00 87.06 385 LYS A O 1
ATOM 3025 N N . ASP A 1 386 ? -23.574 -13.506 28.813 1.00 88.81 386 ASP A N 1
ATOM 3026 C CA . ASP A 1 386 ? -24.634 -14.478 28.541 1.00 88.81 386 ASP A CA 1
ATOM 3027 C C . ASP A 1 386 ? -24.569 -15.038 27.104 1.00 88.81 386 ASP A C 1
ATOM 3029 O O . ASP A 1 386 ? -25.424 -15.847 26.744 1.00 88.81 386 ASP A O 1
ATOM 3033 N N . ASP A 1 387 ? -23.586 -14.614 26.293 1.00 86.44 387 ASP A N 1
ATOM 3034 C CA . ASP A 1 387 ? -23.412 -14.995 24.878 1.00 86.44 387 ASP A CA 1
ATOM 3035 C C . ASP A 1 387 ? -24.708 -14.810 24.061 1.00 86.44 387 ASP A C 1
ATOM 3037 O O . ASP A 1 387 ? -25.085 -15.595 23.194 1.00 86.44 387 ASP A O 1
ATOM 3041 N N . ALA A 1 388 ? -25.463 -13.761 24.400 1.00 89.06 388 ALA A N 1
ATOM 3042 C CA . ALA A 1 388 ? -26.807 -13.516 23.885 1.00 89.06 388 ALA A CA 1
ATOM 3043 C C . ALA A 1 388 ? -26.817 -12.547 22.688 1.00 89.06 388 ALA A C 1
ATOM 3045 O O . ALA A 1 388 ? -27.866 -12.005 22.335 1.00 89.06 388 ALA A O 1
ATOM 3046 N N . GLN A 1 389 ? -25.662 -12.327 22.054 1.00 88.50 389 GLN A N 1
ATOM 3047 C CA . GLN A 1 389 ? -25.482 -11.372 20.953 1.00 88.50 389 GLN A CA 1
ATOM 3048 C C . GLN A 1 389 ? -26.319 -11.738 19.717 1.00 88.50 389 GLN A C 1
ATOM 3050 O O . GLN A 1 389 ? -26.811 -10.850 19.021 1.00 88.50 389 GLN A O 1
ATOM 3055 N N . ASP A 1 390 ? -26.573 -13.026 19.481 1.00 88.44 390 ASP A N 1
ATOM 3056 C CA . ASP A 1 390 ? -27.409 -13.486 18.366 1.00 88.44 390 ASP A CA 1
ATOM 3057 C C . ASP A 1 390 ? -28.865 -13.009 18.465 1.00 88.44 390 ASP A C 1
ATOM 3059 O O . ASP A 1 390 ? -29.500 -12.760 17.436 1.00 88.44 390 ASP A O 1
ATOM 3063 N N . LYS A 1 391 ? -29.376 -12.797 19.688 1.00 89.12 391 LYS A N 1
ATOM 3064 C CA . LYS A 1 391 ? -30.742 -12.295 19.928 1.00 89.12 391 LYS A CA 1
ATOM 3065 C C . LYS A 1 391 ? -30.947 -10.872 19.414 1.00 89.12 391 LYS A C 1
ATOM 3067 O O . LYS A 1 391 ? -32.077 -10.465 19.170 1.00 89.12 391 LYS A O 1
ATOM 3072 N N . LEU A 1 392 ? -29.869 -10.116 19.185 1.00 87.56 392 LEU A N 1
ATOM 3073 C CA . LEU A 1 392 ? -29.950 -8.782 18.584 1.00 87.56 392 LEU A CA 1
ATOM 3074 C C . LEU A 1 392 ? -30.583 -8.808 17.181 1.00 87.56 392 LEU A C 1
ATOM 3076 O O . LEU A 1 392 ? -31.102 -7.788 16.726 1.00 87.56 392 LEU A O 1
ATOM 3080 N N . ASN A 1 393 ? -30.553 -9.955 16.490 1.00 89.00 393 ASN A N 1
ATOM 3081 C CA . ASN A 1 393 ? -31.192 -10.129 15.184 1.00 89.00 393 ASN A CA 1
ATOM 3082 C C . ASN A 1 393 ? -32.723 -10.229 15.265 1.00 89.00 393 ASN A C 1
ATOM 3084 O O . ASN A 1 393 ? -33.394 -9.966 14.266 1.00 89.00 393 ASN A O 1
ATOM 3088 N N . ASP A 1 394 ? -33.273 -10.576 16.431 1.00 88.00 394 ASP A N 1
ATOM 3089 C CA . ASP A 1 394 ? -34.720 -10.700 16.634 1.00 88.00 394 ASP A CA 1
ATOM 3090 C C . ASP A 1 394 ? -35.399 -9.325 16.762 1.00 88.00 394 ASP A C 1
ATOM 3092 O O . ASP A 1 394 ? -36.621 -9.200 16.630 1.00 88.00 394 ASP A O 1
ATOM 3096 N N . LEU A 1 395 ? -34.611 -8.269 16.988 1.00 86.56 395 LEU A N 1
ATOM 3097 C CA . LEU A 1 395 ? -35.111 -6.922 17.208 1.00 86.56 395 LEU A CA 1
ATOM 3098 C C . LEU A 1 395 ? -35.468 -6.222 15.886 1.00 86.56 395 LEU A C 1
ATOM 3100 O O . LEU A 1 395 ? -34.638 -6.023 14.994 1.00 86.56 395 LEU A O 1
ATOM 3104 N N . VAL A 1 396 ? -36.720 -5.773 15.775 1.00 89.00 396 VAL A N 1
ATOM 3105 C CA . VAL A 1 396 ? -37.222 -5.045 14.600 1.00 89.00 396 VAL A CA 1
ATOM 3106 C C . VAL A 1 396 ? -36.821 -3.567 14.690 1.00 89.00 396 VAL A C 1
ATOM 3108 O O . VAL A 1 396 ? -37.559 -2.722 15.197 1.00 89.00 396 VAL A O 1
ATOM 3111 N N . LEU A 1 397 ? -35.631 -3.234 14.176 1.00 88.25 397 LEU A N 1
ATOM 3112 C CA . LEU A 1 397 ? -35.066 -1.875 14.257 1.00 88.25 397 LEU A CA 1
ATOM 3113 C C . LEU A 1 397 ? -35.897 -0.803 13.530 1.00 88.25 397 LEU A C 1
ATOM 3115 O O . LEU A 1 397 ? -35.790 0.378 13.864 1.00 88.25 397 LEU A O 1
ATOM 3119 N N . ASP A 1 398 ? -36.718 -1.186 12.549 1.00 90.12 398 ASP A N 1
ATOM 3120 C CA . ASP A 1 398 ? -37.583 -0.253 11.816 1.00 90.12 398 ASP A CA 1
ATOM 3121 C C . ASP A 1 398 ? -38.639 0.388 12.722 1.00 90.12 398 ASP A C 1
ATOM 3123 O O . ASP A 1 398 ? -38.776 1.616 12.734 1.00 90.12 398 ASP A O 1
ATOM 3127 N N . ASP A 1 399 ? -39.309 -0.417 13.545 1.00 89.06 399 ASP A N 1
ATOM 3128 C CA . ASP A 1 399 ? -40.313 0.069 14.494 1.00 89.06 399 ASP A CA 1
ATOM 3129 C C . ASP A 1 399 ? -39.655 0.951 15.566 1.00 89.06 399 ASP A C 1
ATOM 3131 O O . ASP A 1 399 ? -40.142 2.042 15.883 1.00 89.06 399 ASP A O 1
ATOM 3135 N N . TYR A 1 400 ? -38.478 0.542 16.050 1.00 86.62 400 TYR A N 1
ATOM 3136 C CA . TYR A 1 400 ? -37.689 1.317 17.010 1.00 86.62 400 TYR A CA 1
ATOM 3137 C C . TYR A 1 400 ? -37.265 2.684 16.444 1.00 86.62 400 TYR A C 1
ATOM 3139 O O . TYR A 1 400 ? -37.367 3.723 17.107 1.00 86.62 400 TYR A O 1
ATOM 3147 N N . ALA A 1 401 ? -36.836 2.716 15.179 1.00 90.38 401 ALA A N 1
ATOM 3148 C CA . ALA A 1 401 ? -36.475 3.947 14.487 1.00 90.38 401 ALA A CA 1
ATOM 3149 C C . ALA A 1 401 ? -37.679 4.884 14.310 1.00 90.38 401 ALA A C 1
ATOM 3151 O O . ALA A 1 401 ? -37.536 6.103 14.465 1.00 90.38 401 ALA A O 1
ATOM 3152 N N . GLU A 1 402 ? -38.862 4.342 14.001 1.00 92.50 402 GLU A N 1
ATOM 3153 C CA . GLU A 1 402 ? -40.096 5.123 13.927 1.00 92.50 402 GLU A CA 1
ATOM 3154 C C . GLU A 1 402 ? -40.474 5.731 15.280 1.00 92.50 402 GLU A C 1
ATOM 3156 O O . GLU A 1 402 ? -40.881 6.896 15.334 1.00 92.50 402 GLU A O 1
ATOM 3161 N N . GLU A 1 403 ? -40.316 4.992 16.378 1.00 88.88 403 GLU A N 1
ATOM 3162 C CA . GLU A 1 403 ? -40.566 5.521 17.717 1.00 88.88 403 GLU A CA 1
ATOM 3163 C C . GLU A 1 403 ? -39.634 6.680 18.077 1.00 88.88 403 GLU A C 1
ATOM 3165 O O . GLU A 1 403 ? -40.103 7.720 18.552 1.00 88.88 403 GLU A O 1
ATOM 3170 N N . ILE A 1 404 ? -38.330 6.540 17.815 1.00 88.31 404 ILE A N 1
ATOM 3171 C CA . ILE A 1 404 ? -37.348 7.614 18.031 1.00 88.31 404 ILE A CA 1
ATOM 3172 C C . ILE A 1 404 ? -37.709 8.841 17.190 1.00 88.31 404 ILE A C 1
ATOM 3174 O O . ILE A 1 404 ? -37.668 9.973 17.684 1.00 88.31 404 ILE A O 1
ATOM 3178 N N . LEU A 1 405 ? -38.121 8.633 15.938 1.00 91.88 405 LEU A N 1
ATOM 3179 C CA . LEU A 1 405 ? -38.550 9.715 15.061 1.00 91.88 405 LEU A CA 1
ATOM 3180 C C . LEU A 1 405 ? -39.803 10.420 15.601 1.00 91.88 405 LEU A C 1
ATOM 3182 O O . LEU A 1 405 ? -39.873 11.646 15.550 1.00 91.88 405 LEU A O 1
ATOM 3186 N N . ARG A 1 406 ? -40.771 9.679 16.152 1.00 93.00 406 ARG A N 1
ATOM 3187 C CA . ARG A 1 406 ? -41.996 10.248 16.742 1.00 93.00 406 ARG A CA 1
ATOM 3188 C C . ARG A 1 406 ? -41.727 10.998 18.051 1.00 93.00 406 ARG A C 1
ATOM 3190 O O . ARG A 1 406 ? -42.313 12.056 18.259 1.00 93.00 406 ARG A O 1
ATOM 3197 N N . LYS A 1 407 ? -40.868 10.463 18.927 1.00 91.06 407 LYS A N 1
ATOM 3198 C CA . LYS A 1 407 ? -40.584 11.022 20.265 1.00 91.06 407 LYS A CA 1
ATOM 3199 C C . LYS A 1 407 ? -39.586 12.186 20.225 1.00 91.06 407 LYS A C 1
ATOM 3201 O O . LYS A 1 407 ? -39.799 13.193 20.892 1.00 91.06 407 LYS A O 1
ATOM 3206 N N . ILE A 1 408 ? -38.501 12.042 19.463 1.00 89.25 408 ILE A N 1
ATOM 3207 C CA . ILE A 1 408 ? -37.330 12.940 19.494 1.00 89.25 408 ILE A CA 1
ATOM 3208 C C . ILE A 1 408 ? -37.190 13.738 18.183 1.00 89.25 408 ILE A C 1
ATOM 3210 O O . ILE A 1 408 ? -36.545 14.783 18.158 1.00 89.25 408 ILE A O 1
ATOM 3214 N N . GLY A 1 409 ? -37.810 13.290 17.084 1.00 90.94 409 GLY A N 1
ATOM 3215 C CA . GLY A 1 409 ? -37.727 13.969 15.783 1.00 90.94 409 GLY A CA 1
ATOM 3216 C C . GLY A 1 409 ? -36.439 13.685 15.003 1.00 90.94 409 GLY A C 1
ATOM 3217 O O . GLY A 1 409 ? -36.163 14.361 14.012 1.00 90.94 409 GLY A O 1
ATOM 3218 N N . LEU A 1 410 ? -35.646 12.697 15.429 1.00 89.94 410 LEU A N 1
ATOM 3219 C CA . LEU A 1 410 ? -34.374 12.328 14.804 1.00 89.94 410 LEU A CA 1
ATOM 3220 C C . LEU A 1 410 ? -34.506 11.042 13.985 1.00 89.94 410 LEU A C 1
ATOM 3222 O O . LEU A 1 410 ? -35.173 10.095 14.390 1.00 89.94 410 LEU A O 1
ATOM 3226 N N . LYS A 1 411 ? -33.828 10.991 12.836 1.00 92.69 411 LYS A N 1
ATOM 3227 C CA . LYS A 1 411 ? -33.749 9.792 11.991 1.00 92.69 411 LYS A CA 1
ATOM 3228 C C . LYS A 1 411 ? -32.493 9.003 12.350 1.00 92.69 411 LYS A C 1
ATOM 3230 O O . LYS A 1 411 ? -31.411 9.384 11.920 1.00 92.69 411 LYS A O 1
ATOM 3235 N N . LYS A 1 412 ? -32.640 7.916 13.114 1.00 91.88 412 LYS A N 1
ATOM 3236 C CA . LYS A 1 412 ? -31.511 7.108 13.615 1.00 91.88 412 LYS A CA 1
ATOM 3237 C C . LYS A 1 412 ? -31.424 5.681 13.061 1.00 91.88 412 LYS A C 1
ATOM 3239 O O . LYS A 1 412 ? -30.608 4.916 13.545 1.00 91.88 412 LYS A O 1
ATOM 3244 N N . LYS A 1 413 ? -32.185 5.313 12.021 1.00 92.38 413 LYS A N 1
ATOM 3245 C CA . LYS A 1 413 ? -32.171 3.939 11.469 1.00 92.38 413 LYS A CA 1
ATOM 3246 C C . LYS A 1 413 ? -30.754 3.409 11.185 1.00 92.38 413 LYS A C 1
ATOM 3248 O O . LYS A 1 413 ? -30.396 2.358 11.687 1.00 92.38 413 LYS A O 1
ATOM 3253 N N . ALA A 1 414 ? -29.934 4.155 10.440 1.00 93.56 414 ALA A N 1
ATOM 3254 C CA . ALA A 1 414 ? -28.560 3.737 10.138 1.00 93.56 414 ALA A CA 1
ATOM 3255 C C . ALA A 1 414 ? -27.679 3.624 11.397 1.00 93.56 414 ALA A C 1
ATOM 3257 O O . ALA A 1 414 ? -26.854 2.725 11.490 1.00 93.56 414 ALA A O 1
ATOM 3258 N N . THR A 1 415 ? -27.882 4.509 12.377 1.00 93.69 415 THR A N 1
ATOM 3259 C CA . THR A 1 415 ? -27.198 4.458 13.675 1.00 93.69 415 THR A CA 1
ATOM 3260 C C . THR A 1 415 ? -27.565 3.196 14.452 1.00 93.69 415 THR A C 1
ATOM 3262 O O . THR A 1 415 ? -26.691 2.568 15.028 1.00 93.69 415 THR A O 1
ATOM 3265 N N . LEU A 1 416 ? -28.840 2.800 14.447 1.00 93.56 416 LEU A N 1
ATOM 3266 C CA . LEU A 1 416 ? -29.313 1.590 15.124 1.00 93.56 416 LEU A CA 1
ATOM 3267 C C . LEU A 1 416 ? -28.746 0.318 14.481 1.00 93.56 416 LEU A C 1
ATOM 3269 O O . LEU A 1 416 ? -28.317 -0.582 15.192 1.00 93.56 416 LEU A O 1
ATOM 3273 N N . GLU A 1 417 ? -28.696 0.268 13.147 1.00 93.88 417 GLU A N 1
ATOM 3274 C CA . GLU A 1 417 ? -28.059 -0.829 12.403 1.00 93.88 417 GLU A CA 1
ATOM 3275 C C . GLU A 1 417 ? -26.561 -0.933 12.727 1.00 93.88 417 GLU A C 1
ATOM 3277 O O . GLU A 1 417 ? -26.058 -2.030 12.957 1.00 93.88 417 GLU A O 1
ATOM 3282 N N . LEU A 1 418 ? -25.863 0.209 12.811 1.00 94.12 418 LEU A N 1
ATOM 3283 C CA . LEU A 1 418 ? -24.458 0.258 13.221 1.00 94.12 418 LEU A CA 1
ATOM 3284 C C . LEU A 1 418 ? -24.278 -0.225 14.663 1.00 94.12 418 LEU A C 1
ATOM 3286 O O . LEU A 1 418 ? -23.393 -1.031 14.917 1.00 94.12 418 LEU A O 1
ATOM 3290 N N . ILE A 1 419 ? -25.129 0.213 15.596 1.00 94.62 419 ILE A N 1
ATOM 3291 C CA . ILE A 1 419 ? -25.089 -0.262 16.986 1.00 94.62 419 ILE A CA 1
ATOM 3292 C C . ILE A 1 419 ? -25.295 -1.780 17.042 1.00 94.62 419 ILE A C 1
ATOM 3294 O O . ILE A 1 419 ? -24.563 -2.453 17.758 1.00 94.62 419 ILE A O 1
ATOM 3298 N N . ARG A 1 420 ? -26.251 -2.330 16.277 1.00 93.44 420 ARG A N 1
ATOM 3299 C CA . ARG A 1 420 ? -26.479 -3.781 16.219 1.00 93.44 420 ARG A CA 1
ATOM 3300 C C . ARG A 1 420 ? -25.223 -4.521 15.755 1.00 93.44 420 ARG A C 1
ATOM 3302 O O . ARG A 1 420 ? -24.796 -5.442 16.441 1.00 93.44 420 ARG A O 1
ATOM 3309 N N . GLY A 1 421 ? -24.635 -4.104 14.631 1.00 93.44 421 GLY A N 1
ATOM 3310 C CA . GLY A 1 421 ? -23.428 -4.736 14.086 1.00 93.44 421 GLY A CA 1
ATOM 3311 C C . GLY A 1 421 ? -22.239 -4.658 15.046 1.00 93.44 421 GLY A C 1
ATOM 3312 O O . GLY A 1 421 ? -21.579 -5.658 15.298 1.00 93.44 421 GLY A O 1
ATOM 3313 N N . GLU A 1 422 ? -22.025 -3.502 15.670 1.00 94.88 422 GLU A N 1
ATOM 3314 C CA . GLU A 1 422 ? -20.926 -3.300 16.618 1.00 94.88 422 GLU A CA 1
ATOM 3315 C C . GLU A 1 422 ? -21.094 -4.061 17.944 1.00 94.88 422 GLU A C 1
ATOM 3317 O O . GLU A 1 422 ? -20.103 -4.442 18.559 1.00 94.88 422 GLU A O 1
ATOM 3322 N N . LEU A 1 423 ? -22.328 -4.297 18.403 1.00 92.81 423 LEU A N 1
ATOM 3323 C CA . LEU A 1 423 ? -22.586 -5.141 19.577 1.00 92.81 423 LEU A CA 1
ATOM 3324 C C . LEU A 1 423 ? -22.396 -6.639 19.276 1.00 92.81 423 LEU A C 1
ATOM 3326 O O . LEU A 1 423 ? -22.084 -7.410 20.186 1.00 92.81 423 LEU A O 1
ATOM 3330 N N . GLN A 1 424 ? -22.586 -7.049 18.018 1.00 91.94 424 GLN A N 1
ATOM 3331 C CA . GLN A 1 424 ? -22.320 -8.414 17.558 1.00 91.94 424 GLN A CA 1
ATOM 3332 C C . GLN A 1 424 ? -20.820 -8.654 17.395 1.00 91.94 424 GLN A C 1
ATOM 3334 O O . GLN A 1 424 ? -20.274 -9.585 17.980 1.00 91.94 424 GLN A O 1
ATOM 3339 N N . GLN A 1 425 ? -20.151 -7.790 16.632 1.00 90.81 425 GLN A N 1
ATOM 3340 C CA . GLN A 1 425 ? -18.723 -7.885 16.372 1.00 90.81 425 GLN A CA 1
ATOM 3341 C C . GLN A 1 425 ? -18.080 -6.491 16.444 1.00 90.81 425 GLN A C 1
ATOM 3343 O O . GLN A 1 425 ? -18.054 -5.757 15.450 1.00 90.81 425 GLN A O 1
ATOM 3348 N N . PRO A 1 426 ? -17.547 -6.112 17.620 1.00 92.31 426 PRO A N 1
ATOM 3349 C CA . PRO A 1 426 ? -16.919 -4.812 17.811 1.00 92.31 426 PRO A CA 1
ATOM 3350 C C . PRO A 1 426 ? -15.757 -4.601 16.845 1.00 92.31 426 PRO A C 1
ATOM 3352 O O . PRO A 1 426 ? -14.910 -5.484 16.692 1.00 92.31 426 PRO A O 1
ATOM 3355 N N . TYR A 1 427 ? -15.709 -3.429 16.208 1.00 92.06 427 TYR A N 1
ATOM 3356 C CA . TYR A 1 427 ? -14.643 -3.060 15.273 1.00 92.06 427 TYR A CA 1
ATOM 3357 C C . TYR A 1 427 ? -14.334 -4.122 14.203 1.00 92.06 427 TYR A C 1
ATOM 3359 O O . TYR A 1 427 ? -13.176 -4.330 13.840 1.00 92.06 427 TYR A O 1
ATOM 3367 N N . GLU A 1 428 ? -15.365 -4.765 13.640 1.00 92.88 428 GLU A N 1
ATOM 3368 C CA . GLU A 1 428 ? -15.160 -5.720 12.545 1.00 92.88 428 GLU A CA 1
ATOM 3369 C C . GLU A 1 428 ? -14.327 -5.117 11.395 1.00 92.88 428 GLU A C 1
ATOM 3371 O O . GLU A 1 428 ? -14.363 -3.906 11.136 1.00 92.88 428 GLU A O 1
ATOM 3376 N N . GLU A 1 429 ? -13.541 -5.950 10.712 1.00 94.12 429 GLU A N 1
ATOM 3377 C CA . GLU A 1 429 ? -12.703 -5.507 9.599 1.00 94.12 429 GLU A CA 1
ATOM 3378 C C . GLU A 1 429 ? -13.562 -5.252 8.355 1.00 94.12 429 GLU A C 1
ATOM 3380 O O . GLU A 1 429 ? -13.983 -6.179 7.665 1.00 94.12 429 GLU A O 1
ATOM 3385 N N . LEU A 1 430 ? -13.799 -3.970 8.070 1.00 94.00 430 LEU A N 1
ATOM 3386 C CA . LEU A 1 430 ? -14.640 -3.511 6.963 1.00 94.00 430 LEU A CA 1
ATOM 3387 C C . LEU A 1 430 ? -13.877 -3.340 5.641 1.00 94.00 430 LEU A C 1
ATOM 3389 O O . LEU A 1 430 ? -14.505 -3.118 4.602 1.00 94.00 430 LEU A O 1
ATOM 3393 N N . ARG A 1 431 ? -12.538 -3.392 5.658 1.00 96.06 431 ARG A N 1
ATOM 3394 C CA . ARG A 1 431 ? -11.728 -3.268 4.438 1.00 96.06 431 ARG A CA 1
ATOM 3395 C C . ARG A 1 431 ? -11.767 -4.541 3.608 1.00 96.06 431 ARG A C 1
ATOM 3397 O O . ARG A 1 431 ? -12.054 -5.639 4.086 1.00 96.06 431 ARG A O 1
ATOM 3404 N N . ARG A 1 432 ? -11.393 -4.410 2.337 1.00 95.12 432 ARG A N 1
ATOM 3405 C CA . ARG A 1 432 ? -11.210 -5.571 1.455 1.00 95.12 432 ARG A CA 1
ATOM 3406 C C . ARG A 1 432 ? -10.063 -6.447 1.936 1.00 95.12 432 ARG A C 1
ATOM 3408 O O . ARG A 1 432 ? -9.133 -5.989 2.593 1.00 95.12 432 ARG A O 1
ATOM 3415 N N . SER A 1 433 ? -10.096 -7.719 1.551 1.00 95.12 433 SER A N 1
ATOM 3416 C CA . SER A 1 433 ? -8.956 -8.612 1.759 1.00 95.12 433 SER A CA 1
ATOM 3417 C C . SER A 1 433 ? -7.684 -8.047 1.123 1.00 95.12 433 SER A C 1
ATOM 3419 O O . SER A 1 433 ? -7.742 -7.359 0.104 1.00 95.12 433 SER A O 1
ATOM 3421 N N . PHE A 1 434 ? -6.542 -8.372 1.728 1.00 96.38 434 PHE A N 1
ATOM 3422 C CA . PHE A 1 434 ? -5.221 -7.966 1.259 1.00 96.38 434 PHE A CA 1
ATOM 3423 C C . PHE A 1 434 ? -5.038 -8.204 -0.250 1.00 96.38 434 PHE A C 1
ATOM 3425 O O . PHE A 1 434 ? -5.333 -9.291 -0.758 1.00 96.38 434 PHE A O 1
ATOM 3432 N N . TYR A 1 435 ? -4.539 -7.197 -0.970 1.00 95.62 435 TYR A N 1
ATOM 3433 C CA . TYR A 1 435 ? -4.376 -7.263 -2.417 1.00 95.62 435 TYR A CA 1
ATOM 3434 C C . TYR A 1 435 ? -3.115 -8.045 -2.792 1.00 95.62 435 TYR A C 1
ATOM 3436 O O . TYR A 1 435 ? -1.988 -7.654 -2.483 1.00 95.62 435 TYR A O 1
ATOM 3444 N N . LEU A 1 436 ? -3.307 -9.152 -3.507 1.00 95.06 436 LEU A N 1
ATOM 3445 C CA . LEU A 1 436 ? -2.217 -9.931 -4.080 1.00 95.06 436 LEU A CA 1
ATOM 3446 C C . LEU A 1 436 ? -1.890 -9.418 -5.478 1.00 95.06 436 LEU A C 1
ATOM 3448 O O . LEU A 1 436 ? -2.764 -9.360 -6.343 1.00 95.06 436 LEU A O 1
ATOM 3452 N N . LEU A 1 437 ? -0.615 -9.097 -5.702 1.00 95.06 437 LEU A N 1
ATOM 3453 C CA . LEU A 1 437 ? -0.144 -8.609 -6.992 1.00 95.06 437 LEU A CA 1
ATOM 3454 C C . LEU A 1 437 ? -0.425 -9.628 -8.100 1.00 95.06 437 LEU A C 1
ATOM 3456 O O . LEU A 1 437 ? -0.079 -10.812 -8.008 1.00 95.06 437 LEU A O 1
ATOM 3460 N N . SER A 1 438 ? -0.997 -9.141 -9.194 1.00 95.12 438 SER A N 1
ATOM 3461 C CA . SER A 1 438 ? -1.143 -9.898 -10.427 1.00 95.12 438 SER A CA 1
ATOM 3462 C C . SER A 1 438 ? 0.221 -10.195 -11.056 1.00 95.12 438 SER A C 1
ATOM 3464 O O . SER A 1 438 ? 1.243 -9.570 -10.769 1.00 95.12 438 SER A O 1
ATOM 3466 N N . THR A 1 439 ? 0.247 -11.155 -11.979 1.00 93.25 439 THR A N 1
ATOM 3467 C CA . THR A 1 439 ? 1.492 -11.540 -12.660 1.00 93.25 439 THR A CA 1
ATOM 3468 C C . THR A 1 439 ? 2.126 -10.380 -13.439 1.00 93.25 439 THR A C 1
ATOM 3470 O O . THR A 1 439 ? 3.350 -10.265 -13.458 1.00 93.25 439 THR A O 1
ATOM 3473 N N . ASP A 1 440 ? 1.313 -9.502 -14.030 1.00 92.94 440 ASP A N 1
ATOM 3474 C CA . ASP A 1 440 ? 1.791 -8.337 -14.781 1.00 92.94 440 ASP A CA 1
ATOM 3475 C C . ASP A 1 440 ? 2.353 -7.246 -13.854 1.00 92.94 440 ASP A C 1
ATOM 3477 O O . ASP A 1 440 ? 3.349 -6.598 -14.184 1.00 92.94 440 ASP A O 1
ATOM 3481 N N . GLU A 1 441 ? 1.766 -7.061 -12.671 1.00 94.50 441 GLU A N 1
ATOM 3482 C CA . GLU A 1 441 ? 2.278 -6.119 -11.671 1.00 94.50 441 GLU A CA 1
ATOM 3483 C C . GLU A 1 441 ? 3.582 -6.616 -11.057 1.00 94.50 441 GLU A C 1
ATOM 3485 O O . GLU A 1 441 ? 4.532 -5.845 -10.961 1.00 94.50 441 GLU A O 1
ATOM 3490 N N . VAL A 1 442 ? 3.682 -7.907 -10.715 1.00 95.12 442 VAL A N 1
ATOM 3491 C CA . VAL A 1 442 ? 4.945 -8.503 -10.248 1.00 95.12 442 VAL A CA 1
ATOM 3492 C C . VAL A 1 442 ? 6.029 -8.372 -11.320 1.00 95.12 442 VAL A C 1
ATOM 3494 O O . VAL A 1 442 ? 7.179 -8.057 -11.008 1.00 95.12 442 VAL A O 1
ATOM 3497 N N . PHE A 1 443 ? 5.672 -8.578 -12.591 1.00 94.50 443 PHE A N 1
ATOM 3498 C CA . PHE A 1 443 ? 6.583 -8.359 -13.709 1.00 94.50 443 PHE A CA 1
ATOM 3499 C C . PHE A 1 443 ? 7.061 -6.906 -13.763 1.00 94.50 443 PHE A C 1
ATOM 3501 O O . PHE A 1 443 ? 8.268 -6.668 -13.780 1.00 94.50 443 PHE A O 1
ATOM 3508 N N . THR A 1 444 ? 6.139 -5.946 -13.706 1.00 94.38 444 THR A N 1
ATOM 3509 C CA . THR A 1 444 ? 6.449 -4.508 -13.729 1.00 94.38 444 THR A CA 1
ATOM 3510 C C . THR A 1 444 ? 7.308 -4.099 -12.530 1.00 94.38 444 THR A C 1
ATOM 3512 O O . THR A 1 444 ? 8.310 -3.411 -12.694 1.00 94.38 444 THR A O 1
ATOM 3515 N N . MET A 1 445 ? 6.985 -4.581 -11.329 1.00 94.62 445 MET A N 1
ATOM 3516 C CA . MET A 1 445 ? 7.705 -4.280 -10.088 1.00 94.62 445 MET A CA 1
ATOM 3517 C C . MET A 1 445 ? 9.165 -4.761 -10.123 1.00 94.62 445 MET A C 1
ATOM 3519 O O . MET A 1 445 ? 10.063 -4.056 -9.663 1.00 94.62 445 MET A O 1
ATOM 3523 N N . LEU A 1 446 ? 9.420 -5.953 -10.675 1.00 94.00 446 LEU A N 1
ATOM 3524 C CA . LEU A 1 446 ? 10.760 -6.555 -10.690 1.00 94.00 446 LEU A CA 1
ATOM 3525 C C . LEU A 1 446 ? 11.603 -6.179 -11.919 1.00 94.00 446 LEU A C 1
ATOM 3527 O O . LEU A 1 446 ? 12.828 -6.293 -11.857 1.00 94.00 446 LEU A O 1
ATOM 3531 N N . THR A 1 447 ? 10.978 -5.775 -13.029 1.00 93.56 447 THR A N 1
ATOM 3532 C CA . THR A 1 447 ? 11.677 -5.412 -14.281 1.00 93.56 447 THR A CA 1
ATOM 3533 C C . THR A 1 447 ? 11.741 -3.906 -14.521 1.00 93.56 447 THR A C 1
ATOM 3535 O O . THR A 1 447 ? 12.644 -3.444 -15.212 1.00 93.56 447 THR A O 1
ATOM 3538 N N . GLY A 1 448 ? 10.796 -3.142 -13.968 1.00 91.94 448 GLY A N 1
ATOM 3539 C CA . GLY A 1 448 ? 10.562 -1.740 -14.314 1.00 91.94 448 GLY A CA 1
ATOM 3540 C C . GLY A 1 448 ? 9.860 -1.537 -15.662 1.00 91.94 448 GLY A C 1
ATOM 3541 O O . GLY A 1 448 ? 9.646 -0.394 -16.057 1.00 91.94 448 GLY A O 1
ATOM 3542 N N . GLU A 1 449 ? 9.499 -2.614 -16.366 1.00 92.19 449 GLU A N 1
ATOM 3543 C CA . GLU A 1 449 ? 8.894 -2.555 -17.695 1.00 92.19 449 GLU A CA 1
ATOM 3544 C C . GLU A 1 449 ? 7.372 -2.688 -17.626 1.00 92.19 449 GLU A C 1
ATOM 3546 O O . GLU A 1 449 ? 6.828 -3.543 -16.932 1.00 92.19 449 GLU A O 1
ATOM 3551 N N . THR A 1 450 ? 6.678 -1.865 -18.405 1.00 90.31 450 THR A N 1
ATOM 3552 C CA . THR A 1 450 ? 5.225 -1.908 -18.591 1.00 90.31 450 THR A CA 1
ATOM 3553 C C . THR A 1 450 ? 4.887 -2.521 -19.950 1.00 90.31 450 THR A C 1
ATOM 3555 O O . THR A 1 450 ? 5.741 -2.624 -20.832 1.00 90.31 450 THR A O 1
ATOM 3558 N N . LYS A 1 451 ? 3.607 -2.842 -20.183 1.00 86.19 451 LYS A N 1
ATOM 3559 C CA . LYS A 1 451 ? 3.119 -3.276 -21.511 1.00 86.19 451 LYS A CA 1
ATOM 3560 C C . LYS A 1 451 ? 3.390 -2.251 -22.621 1.00 86.19 451 LYS A C 1
ATOM 3562 O O . LYS A 1 451 ? 3.388 -2.608 -23.799 1.00 86.19 451 LYS A O 1
ATOM 3567 N N . GLU A 1 452 ? 3.597 -0.990 -22.243 1.00 84.75 452 GLU A N 1
ATOM 3568 C CA . GLU A 1 452 ? 3.894 0.107 -23.158 1.00 84.75 452 GLU A CA 1
ATOM 3569 C C . GLU A 1 452 ? 5.378 0.240 -23.489 1.00 84.75 452 GLU A C 1
ATOM 3571 O O . GLU A 1 452 ? 5.708 0.632 -24.607 1.00 84.75 452 GLU A O 1
ATOM 3576 N N . SER A 1 453 ? 6.260 -0.049 -22.527 1.00 88.38 453 SER A N 1
ATOM 3577 C CA . SER A 1 453 ? 7.709 0.100 -22.691 1.00 88.38 453 SER A CA 1
ATOM 3578 C C . SER A 1 453 ? 8.360 -1.142 -23.292 1.00 88.38 453 SER A C 1
ATOM 3580 O O . SER A 1 453 ? 9.304 -1.006 -24.066 1.00 88.38 453 SER A O 1
ATOM 3582 N N . LEU A 1 454 ? 7.818 -2.333 -23.010 1.00 90.50 454 LEU A N 1
ATOM 3583 C CA . LEU A 1 454 ? 8.284 -3.595 -23.574 1.00 90.50 454 LEU A CA 1
ATOM 3584 C C . LEU A 1 454 ? 7.107 -4.393 -24.146 1.00 90.50 454 LEU A C 1
ATOM 3586 O O . LEU A 1 454 ? 6.317 -4.991 -23.417 1.00 90.50 454 LEU A O 1
ATOM 3590 N N . THR A 1 455 ? 7.002 -4.416 -25.475 1.00 90.75 455 THR A N 1
ATOM 3591 C CA . THR A 1 455 ? 5.907 -5.076 -26.196 1.00 90.75 455 THR A CA 1
ATOM 3592 C C . THR A 1 455 ? 6.421 -5.889 -27.382 1.00 90.75 455 THR A C 1
ATOM 3594 O O . THR A 1 455 ? 7.466 -5.586 -27.964 1.00 90.75 455 THR A O 1
ATOM 3597 N N . ALA A 1 456 ? 5.683 -6.937 -27.750 1.00 91.69 456 ALA A N 1
ATOM 3598 C CA . ALA A 1 456 ? 6.011 -7.767 -28.904 1.00 91.69 456 ALA A CA 1
ATOM 3599 C C . ALA A 1 456 ? 6.106 -6.928 -30.194 1.00 91.69 456 ALA A C 1
ATOM 3601 O O . ALA A 1 456 ? 5.298 -6.040 -30.455 1.00 91.69 456 ALA A O 1
ATOM 3602 N N . GLY A 1 457 ? 7.117 -7.215 -31.006 1.00 90.94 457 GLY A N 1
ATOM 3603 C CA . GLY A 1 457 ? 7.470 -6.501 -32.228 1.00 90.94 457 GLY A CA 1
ATOM 3604 C C . GLY A 1 457 ? 8.576 -5.459 -32.050 1.00 90.94 457 GLY A C 1
ATOM 3605 O O . GLY A 1 457 ? 9.200 -5.095 -33.047 1.00 90.94 457 GLY A O 1
ATOM 3606 N N . MET A 1 458 ? 8.861 -5.008 -30.822 1.00 91.75 458 MET A N 1
ATOM 3607 C CA . MET A 1 458 ? 9.942 -4.055 -30.545 1.00 91.75 458 MET A CA 1
ATOM 3608 C C . MET A 1 458 ? 11.320 -4.636 -30.868 1.00 91.75 458 MET A C 1
ATOM 3610 O O . MET A 1 458 ? 11.593 -5.804 -30.600 1.00 91.75 458 MET A O 1
ATOM 3614 N N . ILE A 1 459 ? 12.207 -3.804 -31.415 1.00 92.44 459 ILE A N 1
ATOM 3615 C CA . ILE A 1 459 ? 13.622 -4.144 -31.584 1.00 92.44 459 ILE A CA 1
ATOM 3616 C C . ILE A 1 459 ? 14.355 -3.658 -30.340 1.00 92.44 459 ILE A C 1
ATOM 3618 O O . ILE A 1 459 ? 14.368 -2.459 -30.061 1.00 92.44 459 ILE A O 1
ATOM 3622 N N . VAL A 1 460 ? 14.931 -4.594 -29.593 1.00 92.38 460 VAL A N 1
ATOM 3623 C CA . VAL A 1 460 ? 15.582 -4.338 -28.309 1.00 92.38 460 VAL A CA 1
ATOM 3624 C C . VAL A 1 460 ? 17.035 -4.821 -28.330 1.00 92.38 460 VAL A C 1
ATOM 3626 O O . VAL A 1 460 ? 17.337 -5.855 -28.939 1.00 92.38 460 VAL A O 1
ATOM 3629 N N . PRO A 1 461 ? 17.958 -4.104 -27.667 1.00 93.44 461 PRO A N 1
ATOM 3630 C CA . PRO A 1 461 ? 19.298 -4.614 -27.431 1.00 93.44 461 PRO A CA 1
ATOM 3631 C C . PRO A 1 461 ? 19.242 -5.795 -26.454 1.00 93.44 461 PRO A C 1
ATOM 3633 O O . PRO A 1 461 ? 18.584 -5.740 -25.416 1.00 93.44 461 PRO A O 1
ATOM 3636 N N . VAL A 1 462 ? 19.953 -6.871 -26.781 1.00 94.50 462 VAL A N 1
ATOM 3637 C CA . VAL A 1 462 ? 20.103 -8.047 -25.919 1.00 94.50 462 VAL A CA 1
ATOM 3638 C C . VAL A 1 462 ? 21.557 -8.470 -25.827 1.00 94.50 462 VAL A C 1
ATOM 3640 O O . VAL A 1 462 ? 22.313 -8.378 -26.792 1.00 94.50 462 VAL A O 1
ATOM 3643 N N . SER A 1 463 ? 21.953 -8.966 -24.660 1.00 95.25 463 SER A N 1
ATOM 3644 C CA . SER A 1 463 ? 23.287 -9.514 -24.419 1.00 95.25 463 SER A CA 1
ATOM 3645 C C . SER A 1 463 ? 23.293 -11.034 -24.592 1.00 95.25 463 SER A C 1
ATOM 3647 O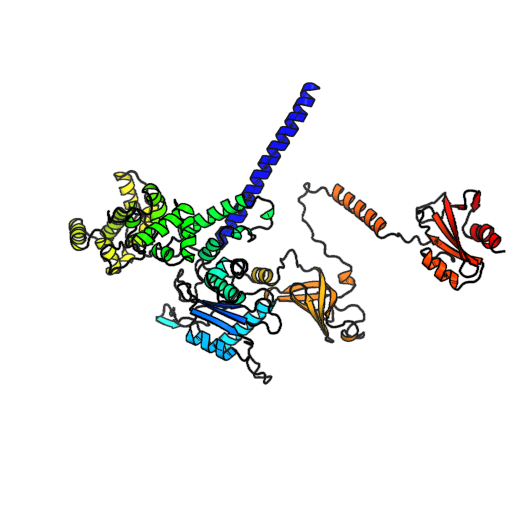 O . SER A 1 463 ? 22.456 -11.738 -24.029 1.00 95.25 463 SER A O 1
ATOM 3649 N N . ILE A 1 464 ? 24.238 -11.568 -25.365 1.00 95.12 464 ILE A N 1
ATOM 3650 C CA . ILE A 1 464 ? 24.380 -13.016 -25.572 1.00 95.12 464 ILE A CA 1
ATOM 3651 C C . ILE A 1 464 ? 24.892 -13.663 -24.278 1.00 95.12 464 ILE A C 1
ATOM 3653 O O . ILE A 1 464 ? 26.000 -13.378 -23.829 1.00 95.12 464 ILE A O 1
ATOM 3657 N N . LYS A 1 465 ? 24.120 -14.563 -23.669 1.00 93.50 465 LYS A N 1
ATOM 3658 C CA . LYS A 1 465 ? 24.490 -15.240 -22.417 1.00 93.50 465 LYS A CA 1
ATOM 3659 C C . LYS A 1 465 ? 25.200 -16.559 -22.689 1.00 93.50 465 LYS A C 1
ATOM 3661 O O . LYS A 1 465 ? 26.245 -16.815 -22.095 1.00 93.50 465 LYS A O 1
ATOM 3666 N N . ARG A 1 466 ? 24.635 -17.405 -23.555 1.00 93.75 466 ARG A N 1
ATOM 3667 C CA . ARG A 1 466 ? 25.214 -18.692 -23.976 1.00 93.75 466 ARG A CA 1
ATOM 3668 C C . ARG A 1 466 ? 24.739 -19.036 -25.377 1.00 93.75 466 ARG A C 1
ATOM 3670 O O . ARG A 1 466 ? 23.613 -18.724 -25.743 1.00 93.75 466 ARG A O 1
ATOM 3677 N N . THR A 1 467 ? 25.585 -19.718 -26.134 1.00 92.19 467 THR A N 1
ATOM 3678 C CA . THR A 1 467 ? 25.267 -20.188 -27.481 1.00 92.19 467 THR A CA 1
ATOM 3679 C C . THR A 1 467 ? 25.225 -21.712 -27.495 1.00 92.19 467 THR A C 1
ATOM 3681 O O . THR A 1 467 ? 26.178 -22.377 -27.083 1.00 92.19 467 THR A O 1
ATOM 3684 N N . PHE A 1 468 ? 24.120 -22.266 -27.981 1.00 91.56 468 PHE A N 1
ATOM 3685 C CA . PHE A 1 468 ? 23.963 -23.685 -28.284 1.00 91.56 468 PHE A CA 1
ATOM 3686 C C . PHE A 1 468 ? 23.741 -23.857 -29.797 1.00 91.56 468 PHE A C 1
ATOM 3688 O O . PHE A 1 468 ? 23.543 -22.865 -30.503 1.00 91.56 468 PHE A O 1
ATOM 3695 N N . PRO A 1 469 ? 23.853 -25.082 -30.341 1.00 87.81 469 PRO A N 1
ATOM 3696 C CA . PRO A 1 469 ? 23.595 -25.318 -31.762 1.00 87.81 469 PRO A CA 1
ATOM 3697 C C . PRO A 1 469 ? 22.140 -25.040 -32.173 1.00 87.81 469 PRO A C 1
ATOM 3699 O O . PRO A 1 469 ? 21.907 -24.559 -33.274 1.00 87.81 469 PRO A O 1
ATOM 3702 N N . ASP A 1 470 ? 21.190 -25.328 -31.285 1.00 89.81 470 ASP A N 1
ATOM 3703 C CA . ASP A 1 470 ? 19.738 -25.304 -31.502 1.00 89.81 470 ASP A CA 1
ATOM 3704 C C . ASP A 1 470 ? 19.050 -24.030 -30.974 1.00 89.81 470 ASP A C 1
ATOM 3706 O O . ASP A 1 470 ? 17.970 -23.658 -31.436 1.00 89.81 470 ASP A O 1
ATOM 3710 N N . HIS A 1 471 ? 19.661 -23.347 -30.005 1.00 93.00 471 HIS A N 1
ATOM 3711 C CA . HIS A 1 471 ? 19.146 -22.096 -29.452 1.00 93.00 471 HIS A CA 1
ATOM 3712 C C . HIS A 1 471 ? 20.262 -21.209 -28.884 1.00 93.00 471 HIS A C 1
ATOM 3714 O O . HIS A 1 471 ? 21.389 -21.640 -28.638 1.00 93.00 471 HIS A O 1
ATOM 3720 N N . ILE A 1 472 ? 19.948 -19.938 -28.659 1.00 94.00 472 ILE A N 1
ATOM 3721 C CA . ILE A 1 472 ? 20.835 -18.975 -28.007 1.00 94.00 472 ILE A CA 1
ATOM 3722 C C . ILE A 1 472 ? 20.106 -18.404 -26.798 1.00 94.00 472 ILE A C 1
ATOM 3724 O O . ILE A 1 472 ? 19.016 -17.847 -26.931 1.00 94.00 472 ILE A O 1
ATOM 3728 N N . ASP A 1 473 ? 20.741 -18.502 -25.633 1.00 95.81 473 ASP A N 1
ATOM 3729 C CA . ASP A 1 473 ? 20.300 -17.807 -24.432 1.00 95.81 473 ASP A CA 1
ATOM 3730 C C . ASP A 1 473 ? 20.806 -16.370 -24.495 1.00 95.81 473 ASP A C 1
ATOM 3732 O O . ASP A 1 473 ? 22.014 -16.120 -24.597 1.00 95.81 473 ASP A O 1
ATOM 3736 N N . VAL A 1 474 ? 19.894 -15.421 -24.366 1.00 95.81 474 VAL A N 1
ATOM 3737 C CA . VAL A 1 474 ? 20.191 -13.992 -24.301 1.00 95.81 474 VAL A CA 1
ATOM 3738 C C . VAL A 1 474 ? 19.622 -13.394 -23.022 1.00 95.81 474 VAL A C 1
ATOM 3740 O O . VAL A 1 474 ? 18.847 -14.027 -22.310 1.00 95.81 474 VAL A O 1
ATOM 3743 N N . LYS A 1 475 ? 20.032 -12.177 -22.684 1.00 94.56 475 LYS A N 1
ATOM 3744 C CA . LYS A 1 475 ? 19.502 -11.433 -21.544 1.00 94.56 475 LYS A CA 1
ATOM 3745 C C . LYS A 1 475 ? 19.204 -10.002 -21.967 1.00 94.56 475 LYS A C 1
ATOM 3747 O O . LYS A 1 475 ? 20.078 -9.340 -22.533 1.00 94.56 475 LYS A O 1
ATOM 3752 N N . LEU A 1 476 ? 17.977 -9.562 -21.707 1.00 93.75 476 LEU A N 1
ATOM 3753 C CA . LEU A 1 476 ? 17.535 -8.188 -21.939 1.00 93.75 476 LEU A CA 1
ATOM 3754 C C . LEU A 1 476 ? 18.108 -7.264 -20.855 1.00 93.75 476 LEU A C 1
ATOM 3756 O O . LEU A 1 476 ? 18.433 -7.713 -19.751 1.00 93.75 476 LEU A O 1
ATOM 3760 N N . ASP A 1 477 ? 18.172 -5.967 -21.148 1.00 90.25 477 ASP A N 1
ATOM 3761 C CA . ASP A 1 477 ? 18.682 -4.953 -20.215 1.00 90.25 477 ASP A CA 1
ATOM 3762 C C . ASP A 1 477 ? 17.847 -4.857 -18.924 1.00 90.25 477 ASP A C 1
ATOM 3764 O O . ASP A 1 477 ? 18.402 -4.684 -17.839 1.00 90.25 477 ASP A O 1
ATOM 3768 N N . CYS A 1 478 ? 16.533 -5.091 -19.008 1.00 89.31 478 CYS A N 1
ATOM 3769 C CA . CYS A 1 478 ? 15.623 -5.183 -17.858 1.00 89.31 478 CYS A CA 1
ATOM 3770 C C . CYS A 1 478 ? 15.812 -6.459 -17.006 1.00 89.31 478 CYS A C 1
ATOM 3772 O O . CYS A 1 478 ? 15.111 -6.683 -16.020 1.00 89.31 478 CYS A O 1
ATOM 3774 N N . GLY A 1 479 ? 16.763 -7.324 -17.372 1.00 89.12 479 GLY A N 1
ATOM 3775 C CA . GLY A 1 479 ? 17.163 -8.500 -16.604 1.00 89.12 479 GLY A CA 1
ATOM 3776 C C . GLY A 1 479 ? 16.487 -9.811 -17.009 1.00 89.12 479 GLY A C 1
ATOM 3777 O O . GLY A 1 479 ? 16.951 -10.865 -16.575 1.00 89.12 479 GLY A O 1
ATOM 3778 N N . ILE A 1 480 ? 15.456 -9.763 -17.854 1.00 92.50 480 ILE A N 1
ATOM 3779 C CA . ILE A 1 480 ? 14.705 -10.926 -18.353 1.00 92.50 480 ILE A CA 1
ATOM 3780 C C . ILE A 1 480 ? 15.616 -11.850 -19.174 1.00 92.50 480 ILE A C 1
ATOM 3782 O O . ILE A 1 480 ? 16.395 -11.387 -20.012 1.00 92.50 480 ILE A O 1
ATOM 3786 N N . ASP A 1 481 ? 15.499 -13.162 -18.952 1.00 93.31 481 ASP A N 1
ATOM 3787 C CA . ASP A 1 481 ? 16.182 -14.167 -19.769 1.00 93.31 481 ASP A CA 1
ATOM 3788 C C . ASP A 1 481 ? 15.395 -14.377 -21.079 1.00 93.31 481 ASP A C 1
ATOM 3790 O O . ASP A 1 481 ? 14.182 -14.577 -21.077 1.00 93.31 481 ASP A O 1
ATOM 3794 N N . GLY A 1 482 ? 16.082 -14.320 -22.214 1.00 95.12 482 GLY A N 1
ATOM 3795 C CA . GLY A 1 482 ? 15.501 -14.521 -23.535 1.00 95.12 482 GLY A CA 1
ATOM 3796 C C . GLY A 1 482 ? 16.065 -15.752 -24.235 1.00 95.12 482 GLY A C 1
ATOM 3797 O O . GLY A 1 482 ? 17.196 -16.160 -23.970 1.00 95.12 482 GLY A O 1
ATOM 3798 N N . THR A 1 483 ? 15.306 -16.308 -25.173 1.00 96.44 483 THR A N 1
ATOM 3799 C CA . THR A 1 483 ? 15.757 -17.411 -26.028 1.00 96.44 483 THR A CA 1
ATOM 3800 C C . THR A 1 483 ? 15.512 -17.073 -27.494 1.00 96.44 483 THR A C 1
ATOM 3802 O O . THR A 1 483 ? 14.433 -16.609 -27.869 1.00 96.44 483 THR A O 1
ATOM 3805 N N . VAL A 1 484 ? 16.524 -17.315 -28.323 1.00 95.62 484 VAL A N 1
ATOM 3806 C CA . VAL A 1 484 ? 16.427 -17.281 -29.786 1.00 95.62 484 VAL A CA 1
ATOM 3807 C C . VAL A 1 484 ? 16.535 -18.717 -30.276 1.00 95.62 484 VAL A C 1
ATOM 3809 O O . VAL A 1 484 ? 17.556 -19.365 -30.049 1.00 95.62 484 VAL A O 1
ATOM 3812 N N . ASN A 1 485 ? 15.487 -19.223 -30.916 1.00 94.69 485 ASN A N 1
ATOM 3813 C CA . ASN A 1 485 ? 15.480 -20.576 -31.470 1.00 94.69 485 ASN A CA 1
ATOM 3814 C C . ASN A 1 485 ? 16.181 -20.602 -32.833 1.00 94.69 485 ASN A C 1
ATOM 3816 O O . ASN A 1 485 ? 16.258 -19.580 -33.509 1.00 94.69 485 ASN A O 1
ATOM 3820 N N . GLU A 1 486 ? 16.617 -21.781 -33.278 1.00 91.25 486 GLU A N 1
ATOM 3821 C CA . GLU A 1 486 ? 17.309 -21.949 -34.564 1.00 91.25 486 GLU A CA 1
ATOM 3822 C C . GLU A 1 486 ? 16.554 -21.367 -35.773 1.00 91.25 486 GLU A C 1
ATOM 3824 O O . GLU A 1 486 ? 17.149 -20.739 -36.645 1.00 91.25 486 GLU A O 1
ATOM 3829 N N . GLN A 1 487 ? 15.228 -21.508 -35.807 1.00 91.06 487 GLN A N 1
ATOM 3830 C CA . GLN A 1 487 ? 14.365 -20.945 -36.858 1.00 91.06 487 GLN A CA 1
ATOM 3831 C C . GLN A 1 487 ? 14.412 -19.404 -36.954 1.00 91.06 487 GLN A C 1
ATOM 3833 O O . GLN A 1 487 ? 14.038 -18.831 -37.977 1.00 91.06 487 GLN A O 1
ATOM 3838 N N . ASP A 1 488 ? 14.852 -18.746 -35.881 1.00 92.56 488 ASP A N 1
ATOM 3839 C CA . ASP A 1 488 ? 14.884 -17.297 -35.711 1.00 92.56 488 ASP A CA 1
ATOM 3840 C C . ASP A 1 488 ? 16.331 -16.749 -35.829 1.00 92.56 488 ASP A C 1
ATOM 3842 O O . ASP A 1 488 ? 16.612 -15.596 -35.484 1.00 92.56 488 ASP A O 1
ATOM 3846 N N . PHE A 1 489 ? 17.267 -17.567 -36.335 1.00 91.81 489 PHE A N 1
ATOM 3847 C CA . PHE A 1 489 ? 18.641 -17.165 -36.647 1.00 91.81 489 PHE A CA 1
ATOM 3848 C C . PHE A 1 489 ? 18.741 -16.402 -37.983 1.00 91.81 489 PHE A C 1
ATOM 3850 O O . PHE A 1 489 ? 17.938 -16.616 -38.895 1.00 91.81 489 PHE A O 1
ATOM 3857 N N . PRO A 1 490 ? 19.750 -15.524 -38.151 1.00 88.38 490 PRO A N 1
ATOM 3858 C CA . PRO A 1 490 ? 20.070 -14.929 -39.443 1.00 88.38 490 PRO A CA 1
ATOM 3859 C C . PRO A 1 490 ? 20.433 -15.995 -40.486 1.00 88.38 490 PRO A C 1
ATOM 3861 O O . PRO A 1 490 ? 20.929 -17.076 -40.162 1.00 88.38 490 PRO A O 1
ATOM 3864 N N . ALA A 1 491 ? 20.250 -15.660 -41.765 1.00 84.12 491 ALA A N 1
ATOM 3865 C CA . ALA A 1 491 ? 20.590 -16.557 -42.863 1.00 84.12 491 ALA A CA 1
ATOM 3866 C C . ALA A 1 491 ? 22.081 -16.951 -42.830 1.00 84.12 491 ALA A C 1
ATOM 3868 O O . ALA A 1 491 ? 22.962 -16.099 -42.731 1.00 84.12 491 ALA A O 1
ATOM 3869 N N . GLY A 1 492 ? 22.366 -18.252 -42.944 1.00 79.69 492 GLY A N 1
ATOM 3870 C CA . GLY A 1 492 ? 23.733 -18.785 -42.921 1.00 79.69 492 GLY A CA 1
ATOM 3871 C C . GLY A 1 492 ? 24.283 -19.106 -41.527 1.00 79.69 492 GLY A C 1
ATOM 3872 O O . GLY A 1 492 ? 25.447 -19.496 -41.425 1.00 79.69 492 GLY A O 1
ATOM 3873 N N . VAL A 1 493 ? 23.469 -18.994 -40.474 1.00 82.69 493 VAL A N 1
ATOM 3874 C CA . VAL A 1 493 ? 23.799 -19.411 -39.104 1.00 82.69 493 VAL A CA 1
ATOM 3875 C C . VAL A 1 493 ? 22.848 -20.532 -38.667 1.00 82.69 493 VAL A C 1
ATOM 3877 O O . VAL A 1 493 ? 21.647 -20.420 -38.886 1.00 82.69 493 VAL A O 1
ATOM 3880 N N . GLY A 1 494 ? 23.368 -21.608 -38.064 1.00 81.44 494 GLY A N 1
ATOM 3881 C CA . GLY A 1 494 ? 22.585 -22.810 -37.709 1.00 81.44 494 GLY A CA 1
ATOM 3882 C C . GLY A 1 494 ? 22.760 -23.966 -38.704 1.00 81.44 494 GLY A C 1
ATOM 3883 O O . GLY A 1 494 ? 23.836 -24.118 -39.290 1.00 81.44 494 GLY A O 1
ATOM 3884 N N . ASN A 1 495 ? 21.736 -24.808 -38.887 1.00 71.00 495 ASN A N 1
ATOM 3885 C CA . ASN A 1 495 ? 21.816 -26.014 -39.718 1.00 71.00 495 ASN A CA 1
ATOM 3886 C C . ASN A 1 495 ? 22.262 -25.719 -41.165 1.00 71.00 495 ASN A C 1
ATOM 3888 O O . ASN A 1 495 ? 21.573 -25.048 -41.933 1.00 71.00 495 ASN A O 1
ATOM 3892 N N . GLY A 1 496 ? 23.431 -26.247 -41.543 1.00 71.31 496 GLY A N 1
ATOM 3893 C CA . GLY A 1 496 ? 24.045 -26.042 -42.860 1.00 71.31 496 GLY A CA 1
ATOM 3894 C C . GLY A 1 496 ? 24.870 -24.753 -43.010 1.00 71.31 496 GLY A C 1
ATOM 3895 O O . GLY A 1 496 ? 25.357 -24.488 -44.109 1.00 71.31 496 GLY A O 1
ATOM 3896 N N . GLY A 1 497 ? 25.046 -23.974 -41.936 1.00 83.69 497 GLY A N 1
ATOM 3897 C CA . GLY A 1 497 ? 25.796 -22.715 -41.902 1.00 83.69 497 GLY A CA 1
ATOM 3898 C C . GLY A 1 497 ? 26.895 -22.668 -40.831 1.00 83.69 497 GLY A C 1
ATOM 3899 O O . GLY A 1 497 ? 27.428 -23.693 -40.407 1.00 83.69 497 GLY A O 1
ATOM 3900 N N . ALA A 1 498 ? 27.264 -21.458 -40.400 1.00 85.06 498 ALA A N 1
ATOM 3901 C CA . ALA A 1 498 ? 28.195 -21.255 -39.293 1.00 85.06 498 ALA A CA 1
ATOM 3902 C C . ALA A 1 498 ? 27.515 -21.557 -37.948 1.00 85.06 498 ALA A C 1
ATOM 3904 O O . ALA A 1 498 ? 26.378 -21.150 -37.709 1.00 85.06 498 ALA A O 1
ATOM 3905 N N . GLU A 1 499 ? 28.214 -22.241 -37.039 1.00 86.12 499 GLU A N 1
ATOM 3906 C CA . GLU A 1 499 ? 27.684 -22.460 -35.690 1.00 86.12 499 GLU A CA 1
ATOM 3907 C C . GLU A 1 499 ? 27.577 -21.133 -34.913 1.00 86.12 499 GLU A C 1
ATOM 3909 O O . GLU A 1 499 ? 28.528 -20.342 -34.945 1.00 86.12 499 GLU A O 1
ATOM 3914 N N . PRO A 1 500 ? 26.505 -20.914 -34.123 1.00 87.12 500 PRO A N 1
ATOM 3915 C CA . PRO A 1 500 ? 26.306 -19.684 -33.347 1.00 87.12 500 PRO A CA 1
ATOM 3916 C C . PRO A 1 500 ? 27.504 -19.269 -32.481 1.00 87.12 500 PRO A C 1
ATOM 3918 O O . PRO A 1 500 ? 27.802 -18.083 -32.357 1.00 87.12 500 PRO A O 1
ATOM 3921 N N . ARG A 1 501 ? 28.245 -20.240 -31.931 1.00 88.12 501 ARG A N 1
ATOM 3922 C CA . ARG A 1 501 ? 29.454 -20.012 -31.115 1.00 88.12 501 ARG A CA 1
ATOM 3923 C C . ARG A 1 501 ? 30.602 -19.316 -31.852 1.00 88.12 501 ARG A C 1
ATOM 3925 O O . ARG A 1 501 ? 31.472 -18.742 -31.208 1.00 88.12 501 ARG A O 1
ATOM 3932 N N . HIS A 1 502 ? 30.643 -19.423 -33.181 1.00 87.25 502 HIS A N 1
ATOM 3933 C CA . HIS A 1 502 ? 31.660 -18.784 -34.017 1.00 87.25 502 HIS A CA 1
ATOM 3934 C C . HIS A 1 502 ? 31.210 -17.408 -34.517 1.00 87.25 502 HIS A C 1
ATOM 3936 O O . HIS A 1 502 ? 32.048 -16.611 -34.931 1.00 87.25 502 HIS A O 1
ATOM 3942 N N . VAL A 1 503 ? 29.903 -17.137 -34.484 1.00 87.12 503 VAL A N 1
ATOM 3943 C CA . VAL A 1 503 ? 29.302 -15.882 -34.949 1.00 87.12 503 VAL A CA 1
ATOM 3944 C C . VAL A 1 503 ? 29.233 -14.863 -33.817 1.00 87.12 503 VAL A C 1
ATOM 3946 O O . VAL A 1 503 ? 29.589 -13.703 -34.018 1.00 87.12 503 VAL A O 1
ATOM 3949 N N . TRP A 1 504 ? 28.820 -15.299 -32.624 1.00 90.12 504 TRP A N 1
ATOM 3950 C CA . TRP A 1 504 ? 28.655 -14.422 -31.469 1.00 90.12 504 TRP A CA 1
ATOM 3951 C C . TRP A 1 504 ? 29.519 -14.830 -30.290 1.00 90.12 504 TRP A C 1
ATOM 3953 O O . TRP A 1 504 ? 29.711 -16.011 -29.995 1.00 90.12 504 TRP A O 1
ATOM 3963 N N . GLN A 1 505 ? 29.983 -13.814 -29.570 1.00 90.06 505 GLN A N 1
ATOM 3964 C CA . GLN A 1 505 ? 30.710 -13.980 -28.321 1.00 90.06 505 GLN A CA 1
ATOM 3965 C C . GLN A 1 505 ? 29.780 -13.790 -27.125 1.00 90.06 505 GLN A C 1
ATOM 3967 O O . GLN A 1 505 ? 28.845 -12.990 -27.147 1.00 90.06 505 GLN A O 1
ATOM 3972 N N . THR A 1 506 ? 30.068 -14.500 -26.039 1.00 91.62 506 THR A N 1
ATOM 3973 C CA . THR A 1 506 ? 29.397 -14.296 -24.755 1.00 91.62 506 THR A CA 1
ATOM 3974 C C . THR A 1 506 ? 29.552 -12.834 -24.316 1.00 91.62 506 THR A C 1
ATOM 3976 O O . THR A 1 506 ? 30.651 -12.291 -24.356 1.00 91.62 506 THR A O 1
ATOM 3979 N N . HIS A 1 507 ? 28.471 -12.226 -23.832 1.00 89.31 507 HIS A N 1
ATOM 3980 C CA . HIS A 1 507 ? 28.327 -10.823 -23.415 1.00 89.31 507 HIS A CA 1
ATOM 3981 C C . HIS A 1 507 ? 28.327 -9.796 -24.560 1.00 89.31 507 HIS A C 1
ATOM 3983 O O . HIS A 1 507 ? 28.248 -8.599 -24.296 1.00 89.31 507 HIS A O 1
ATOM 3989 N N . GLN A 1 508 ? 28.362 -10.230 -25.823 1.00 91.44 508 GLN A N 1
ATOM 3990 C CA . GLN A 1 508 ? 28.151 -9.331 -26.955 1.00 91.44 508 GLN A CA 1
ATOM 3991 C C . GLN A 1 508 ? 26.708 -8.812 -26.958 1.00 91.44 508 GLN A C 1
ATOM 3993 O O . GLN A 1 508 ? 25.769 -9.599 -26.841 1.00 91.44 508 GLN A O 1
ATOM 3998 N N . THR A 1 509 ? 26.530 -7.502 -27.130 1.00 92.50 509 THR A N 1
ATOM 3999 C CA . THR A 1 509 ? 25.208 -6.894 -27.325 1.00 92.50 509 THR A CA 1
ATOM 4000 C C . THR A 1 509 ? 24.828 -6.925 -28.802 1.00 92.50 509 THR A C 1
ATOM 4002 O O . THR A 1 509 ? 25.599 -6.487 -29.657 1.00 92.50 509 THR A O 1
ATOM 4005 N N . VAL A 1 510 ? 23.634 -7.427 -29.104 1.00 92.81 510 VAL A N 1
ATOM 4006 C CA . VAL A 1 510 ? 23.057 -7.505 -30.452 1.00 92.81 510 VAL A CA 1
ATOM 4007 C C . VAL A 1 510 ? 21.631 -6.961 -30.444 1.00 92.81 510 VAL A C 1
ATOM 4009 O O . VAL A 1 510 ? 20.976 -6.952 -29.407 1.00 92.81 510 VAL A O 1
ATOM 4012 N N . GLN A 1 511 ? 21.149 -6.484 -31.589 1.00 92.88 511 GLN A N 1
ATOM 4013 C CA . GLN A 1 511 ? 19.752 -6.073 -31.740 1.00 92.88 511 GLN A CA 1
ATOM 4014 C C . GLN A 1 511 ? 18.907 -7.296 -32.081 1.00 92.88 511 GLN A C 1
ATOM 4016 O O . GLN A 1 511 ? 19.260 -8.045 -32.992 1.00 92.88 511 GLN A O 1
ATOM 4021 N N . ALA A 1 512 ? 17.806 -7.485 -31.363 1.00 93.38 512 ALA A N 1
ATOM 4022 C CA . ALA A 1 512 ? 16.879 -8.584 -31.583 1.00 93.38 512 ALA A CA 1
ATOM 4023 C C . ALA A 1 512 ? 15.441 -8.064 -31.599 1.00 93.38 512 ALA A C 1
ATOM 4025 O O . ALA A 1 512 ? 15.089 -7.164 -30.836 1.00 93.38 512 ALA A O 1
ATOM 4026 N N . LYS A 1 513 ? 14.594 -8.638 -32.455 1.00 94.88 513 LYS A N 1
ATOM 4027 C CA . LYS A 1 513 ? 13.158 -8.356 -32.437 1.00 94.88 513 LYS A CA 1
ATOM 4028 C C . LYS A 1 513 ? 12.500 -9.224 -31.379 1.00 94.88 513 LYS A C 1
ATOM 4030 O O . LYS A 1 513 ? 12.633 -10.446 -31.400 1.00 94.88 513 LYS A O 1
ATOM 4035 N N . LEU A 1 514 ? 11.784 -8.600 -30.458 1.00 94.88 514 LEU A N 1
ATOM 4036 C CA . LEU A 1 514 ? 10.988 -9.292 -29.461 1.00 94.88 514 LEU A CA 1
ATOM 4037 C C . LEU A 1 514 ? 9.770 -9.912 -30.145 1.00 94.88 514 LEU A C 1
ATOM 4039 O O . LEU A 1 514 ? 8.967 -9.192 -30.725 1.00 94.88 514 LEU A O 1
ATOM 4043 N N . LEU A 1 515 ? 9.628 -11.232 -30.108 1.00 94.25 515 LEU A N 1
ATOM 4044 C CA . LEU A 1 515 ? 8.479 -11.915 -30.707 1.00 94.25 515 LEU A CA 1
ATOM 4045 C C . LEU A 1 515 ? 7.355 -12.088 -29.691 1.00 94.25 515 LEU A C 1
ATOM 4047 O O . LEU A 1 515 ? 6.192 -11.857 -30.000 1.00 94.25 515 LEU A O 1
ATOM 4051 N N . GLU A 1 516 ? 7.712 -12.506 -28.480 1.00 94.81 516 GLU A N 1
ATOM 4052 C CA . GLU A 1 516 ? 6.760 -12.876 -27.438 1.00 94.81 516 GLU A CA 1
ATOM 4053 C C . GLU A 1 516 ? 7.388 -12.690 -26.055 1.00 94.81 516 GLU A C 1
ATOM 4055 O O . GLU A 1 516 ? 8.592 -12.892 -25.876 1.00 94.81 516 GLU A O 1
ATOM 4060 N N . ILE A 1 517 ? 6.566 -12.318 -25.076 1.00 93.50 517 ILE A N 1
ATOM 4061 C CA . ILE A 1 517 ? 6.949 -12.190 -23.668 1.00 93.50 517 ILE A CA 1
ATOM 4062 C C . ILE A 1 517 ? 6.047 -13.123 -22.861 1.00 93.50 517 ILE A C 1
ATOM 4064 O O . ILE A 1 517 ? 4.831 -13.104 -23.037 1.00 93.50 517 ILE A O 1
ATOM 4068 N N . GLU A 1 518 ? 6.630 -13.894 -21.945 1.00 92.69 518 GLU A N 1
ATOM 4069 C CA . GLU A 1 518 ? 5.920 -14.718 -20.964 1.00 92.69 518 GLU A CA 1
ATOM 4070 C C . GLU A 1 518 ? 6.101 -14.122 -19.548 1.00 92.69 518 GLU A C 1
ATOM 4072 O O . GLU A 1 518 ? 7.037 -14.505 -18.828 1.00 92.69 518 GLU A O 1
ATOM 4077 N N . PRO A 1 519 ? 5.210 -13.217 -19.084 1.00 90.81 519 PRO A N 1
ATOM 4078 C CA . PRO A 1 519 ? 5.391 -12.506 -17.813 1.00 90.81 519 PRO A CA 1
ATOM 4079 C C . PRO A 1 519 ? 5.491 -13.439 -16.596 1.00 90.81 519 PRO A C 1
ATOM 4081 O O . PRO A 1 519 ? 6.317 -13.236 -15.711 1.00 90.81 519 PRO A O 1
ATOM 4084 N N . LYS A 1 520 ? 4.733 -14.546 -16.582 1.00 90.00 520 LYS A N 1
ATOM 4085 C CA . LYS A 1 520 ? 4.725 -15.530 -15.477 1.00 90.00 520 LYS A CA 1
ATOM 4086 C C . LYS A 1 520 ? 6.079 -16.205 -15.245 1.00 90.00 520 LYS A C 1
ATOM 4088 O O . LYS A 1 520 ? 6.414 -16.572 -14.109 1.00 90.00 520 LYS A O 1
ATOM 4093 N N . ARG A 1 521 ? 6.830 -16.427 -16.327 1.00 89.44 521 ARG A N 1
ATOM 4094 C CA . ARG A 1 521 ? 8.125 -17.119 -16.313 1.00 89.44 521 ARG A CA 1
ATOM 4095 C C . ARG A 1 521 ? 9.307 -16.162 -16.348 1.00 89.44 521 ARG A C 1
ATOM 4097 O O . ARG A 1 521 ? 10.412 -16.630 -16.091 1.00 89.44 521 ARG A O 1
ATOM 4104 N N . PHE A 1 522 ? 9.069 -14.867 -16.575 1.00 91.75 522 PHE A N 1
ATOM 4105 C CA . PHE A 1 522 ? 10.117 -13.872 -16.801 1.00 91.75 522 PHE A CA 1
ATOM 4106 C C . PHE A 1 522 ? 11.033 -14.298 -17.954 1.00 91.75 522 PHE A C 1
ATOM 4108 O O . PHE A 1 522 ? 12.259 -14.241 -17.842 1.00 91.75 522 PHE A O 1
ATOM 4115 N N . THR A 1 523 ? 10.421 -14.765 -19.048 1.00 93.06 523 THR A N 1
ATOM 4116 C CA . THR A 1 523 ? 11.127 -15.191 -20.260 1.00 93.06 523 THR A CA 1
ATOM 4117 C C . THR A 1 523 ? 10.600 -14.486 -21.499 1.00 93.06 523 THR A C 1
ATOM 4119 O O . THR A 1 523 ? 9.431 -14.106 -21.557 1.00 93.06 523 THR A O 1
ATOM 4122 N N . ALA A 1 524 ? 11.461 -14.318 -22.498 1.00 95.25 524 ALA A N 1
ATOM 4123 C CA . ALA A 1 524 ? 11.109 -13.720 -23.781 1.00 95.25 524 ALA A CA 1
ATOM 4124 C C . ALA A 1 524 ? 11.618 -14.568 -24.953 1.00 95.25 524 ALA A C 1
ATOM 4126 O O . ALA A 1 524 ? 12.710 -15.131 -24.894 1.00 95.25 524 ALA A O 1
ATOM 4127 N N . ARG A 1 525 ? 10.856 -14.625 -26.046 1.00 96.44 525 ARG A N 1
ATOM 4128 C CA . ARG A 1 525 ? 11.301 -15.224 -27.309 1.00 96.44 525 ARG A CA 1
ATOM 4129 C C . ARG A 1 525 ? 11.683 -14.117 -28.275 1.00 96.44 525 ARG A C 1
ATOM 4131 O O . ARG A 1 525 ? 10.901 -13.189 -28.486 1.00 96.44 525 ARG A O 1
ATOM 4138 N N . LEU A 1 526 ? 12.877 -14.204 -28.852 1.00 96.06 526 LEU A N 1
ATOM 4139 C CA . LEU A 1 526 ? 13.414 -13.162 -29.727 1.00 96.06 526 LEU A CA 1
ATOM 4140 C C . LEU A 1 526 ? 13.870 -13.726 -31.072 1.00 96.06 526 LEU A C 1
ATOM 4142 O O . LEU A 1 526 ? 14.154 -14.915 -31.189 1.00 96.06 526 LEU A O 1
ATOM 4146 N N . SER A 1 527 ? 13.965 -12.844 -32.066 1.00 95.00 527 SER A N 1
ATOM 4147 C CA . SER A 1 527 ? 14.497 -13.127 -33.397 1.00 95.00 527 SER A CA 1
ATOM 4148 C C . SER A 1 527 ? 15.708 -12.262 -33.714 1.00 95.00 527 SER A C 1
ATOM 4150 O O . SER A 1 527 ? 15.725 -11.060 -33.439 1.00 95.00 527 SER A O 1
ATOM 4152 N N . LEU A 1 528 ? 16.715 -12.888 -34.322 1.00 92.75 528 LEU A N 1
ATOM 4153 C CA . LEU A 1 528 ? 17.904 -12.233 -34.866 1.00 92.75 528 LEU A CA 1
ATOM 4154 C C . LEU A 1 528 ? 17.871 -12.176 -36.402 1.00 92.75 528 LEU A C 1
ATOM 4156 O O . LEU A 1 528 ? 18.865 -11.799 -37.021 1.00 92.75 528 LEU A O 1
ATOM 4160 N N . ARG A 1 529 ? 16.754 -12.553 -37.041 1.00 90.06 529 ARG A N 1
ATOM 4161 C CA . ARG A 1 529 ? 16.626 -12.538 -38.504 1.00 90.06 529 ARG A CA 1
ATOM 4162 C C . ARG A 1 529 ? 16.759 -11.120 -39.050 1.00 90.06 529 ARG A C 1
ATOM 4164 O O . ARG A 1 529 ? 16.133 -10.186 -38.558 1.00 90.06 529 ARG A O 1
ATOM 4171 N N . GLU A 1 530 ? 17.517 -10.973 -40.136 1.00 87.69 530 GLU A N 1
ATOM 4172 C CA . GLU A 1 530 ? 17.696 -9.669 -40.783 1.00 87.69 530 GLU A CA 1
ATOM 4173 C C . GLU A 1 530 ? 16.375 -9.073 -41.280 1.00 87.69 530 GLU A C 1
ATOM 4175 O O . GLU A 1 530 ? 16.176 -7.867 -41.166 1.00 87.69 530 GLU A O 1
ATOM 4180 N N . ASP A 1 531 ? 15.471 -9.904 -41.807 1.00 87.00 531 ASP A N 1
ATOM 4181 C CA . ASP A 1 531 ? 14.165 -9.453 -42.303 1.00 87.00 531 ASP A CA 1
ATOM 4182 C C . ASP A 1 531 ? 13.305 -8.867 -41.175 1.00 87.00 531 ASP A C 1
ATOM 4184 O O . ASP A 1 531 ? 12.709 -7.806 -41.339 1.00 87.00 531 ASP A O 1
ATOM 4188 N N . ASP A 1 532 ? 13.325 -9.498 -40.000 1.00 86.31 532 ASP A N 1
ATOM 4189 C CA . ASP A 1 532 ? 12.579 -9.040 -38.829 1.00 86.31 532 ASP A CA 1
ATOM 4190 C C . ASP A 1 532 ? 13.110 -7.695 -38.316 1.00 86.31 532 ASP A C 1
ATOM 4192 O O . ASP A 1 532 ? 12.326 -6.810 -37.965 1.00 86.31 532 ASP A O 1
ATOM 4196 N N . LEU A 1 533 ? 14.436 -7.525 -38.316 1.00 87.06 533 LEU A N 1
ATOM 4197 C CA . LEU A 1 533 ? 15.118 -6.308 -37.867 1.00 87.06 533 LEU A CA 1
ATOM 4198 C C . LEU A 1 533 ? 14.984 -5.131 -38.846 1.00 87.06 533 LEU A C 1
ATOM 4200 O O . LEU A 1 533 ? 15.195 -3.982 -38.452 1.00 87.06 533 LEU A O 1
ATOM 4204 N N . ARG A 1 534 ? 14.648 -5.384 -40.118 1.00 84.25 534 ARG A N 1
ATOM 4205 C CA . ARG A 1 534 ? 14.412 -4.321 -41.112 1.00 84.25 534 ARG A CA 1
ATOM 4206 C C . ARG A 1 534 ? 13.111 -3.571 -40.871 1.00 84.25 534 ARG A C 1
ATOM 4208 O O . ARG A 1 534 ? 13.013 -2.410 -41.266 1.00 84.25 534 ARG A O 1
ATOM 4215 N N . GLU A 1 535 ? 12.129 -4.214 -40.251 1.00 79.62 535 GLU A N 1
ATOM 4216 C CA . GLU A 1 535 ? 10.834 -3.615 -39.951 1.00 79.62 535 GLU A CA 1
ATOM 4217 C C . GLU A 1 535 ? 10.839 -3.005 -38.544 1.00 79.62 535 GLU A C 1
ATOM 4219 O O . GLU A 1 535 ? 10.710 -3.738 -37.558 1.00 79.62 535 GLU A O 1
ATOM 4224 N N . PRO A 1 536 ? 10.977 -1.671 -38.410 1.00 77.88 536 PRO A N 1
ATOM 4225 C CA . PRO A 1 536 ? 10.922 -1.039 -37.105 1.00 77.88 536 PRO A CA 1
ATOM 4226 C C . PRO A 1 536 ? 9.514 -1.152 -36.525 1.00 77.88 536 PRO A C 1
ATOM 4228 O O . PRO A 1 536 ? 8.520 -0.949 -37.228 1.00 77.88 536 PRO A O 1
ATOM 4231 N N . PHE A 1 537 ? 9.440 -1.397 -35.220 1.00 82.00 537 PHE A N 1
ATOM 4232 C CA . PHE A 1 537 ? 8.184 -1.331 -34.487 1.00 82.00 537 PHE A CA 1
ATOM 4233 C C . PHE A 1 537 ? 7.553 0.057 -34.618 1.00 82.00 537 PHE A C 1
ATOM 4235 O O . PHE A 1 537 ? 8.216 1.078 -34.411 1.00 82.00 537 PHE A O 1
ATOM 4242 N N . ARG A 1 538 ? 6.262 0.092 -34.950 1.00 79.12 538 ARG A N 1
ATOM 4243 C CA . ARG A 1 538 ? 5.453 1.309 -34.965 1.00 79.12 538 ARG A CA 1
ATOM 4244 C C . ARG A 1 538 ? 4.255 1.087 -34.067 1.00 79.12 538 ARG A C 1
ATOM 4246 O O . ARG A 1 538 ? 3.516 0.126 -34.251 1.00 79.12 538 ARG A O 1
ATOM 4253 N N . ARG A 1 539 ? 4.077 1.986 -33.105 1.00 76.56 539 ARG A N 1
ATOM 4254 C CA . ARG A 1 539 ? 2.876 2.010 -32.280 1.00 76.56 539 ARG A CA 1
ATOM 4255 C C . ARG A 1 539 ? 1.772 2.667 -33.103 1.00 76.56 539 ARG A C 1
ATOM 4257 O O . ARG A 1 539 ? 1.950 3.793 -33.563 1.00 76.56 539 ARG A O 1
ATOM 4264 N N . GLU A 1 540 ? 0.687 1.945 -33.337 1.00 72.38 540 GLU A N 1
ATOM 4265 C CA . GLU A 1 540 ? -0.502 2.508 -33.973 1.00 72.38 540 GLU A CA 1
ATOM 4266 C C . GLU A 1 540 ? -1.287 3.292 -32.920 1.00 72.38 540 GLU A C 1
ATOM 4268 O O . GLU A 1 540 ? -1.569 2.780 -31.835 1.00 72.38 540 GLU A O 1
ATOM 4273 N N . PHE A 1 541 ? -1.588 4.552 -33.224 1.00 76.62 541 PHE A N 1
ATOM 4274 C CA . PHE A 1 541 ? -2.505 5.366 -32.440 1.00 76.62 541 PHE A CA 1
ATOM 4275 C C . PHE A 1 541 ? -3.832 5.402 -33.190 1.00 76.62 541 PHE A C 1
ATOM 4277 O O . PHE A 1 541 ? -3.865 5.776 -34.362 1.00 76.62 541 PHE A O 1
ATOM 4284 N N . ASP A 1 542 ? -4.909 4.983 -32.529 1.00 75.56 542 ASP A N 1
ATOM 4285 C CA . ASP A 1 542 ? -6.252 5.121 -33.082 1.00 75.56 542 ASP A CA 1
ATOM 4286 C C . ASP A 1 542 ? -6.707 6.568 -32.873 1.00 75.56 542 ASP A C 1
ATOM 4288 O O . ASP A 1 542 ? -6.874 7.031 -31.741 1.00 75.56 542 ASP A O 1
ATOM 4292 N N . HIS A 1 543 ? -6.807 7.314 -33.968 1.00 80.44 543 HIS A N 1
ATOM 4293 C CA . HIS A 1 543 ? -7.236 8.702 -33.948 1.00 80.44 543 HIS A CA 1
ATOM 4294 C C . HIS A 1 543 ? -8.725 8.771 -34.278 1.00 80.44 543 HIS A C 1
ATOM 4296 O O . HIS A 1 543 ? -9.155 8.308 -35.335 1.00 80.44 543 HIS A O 1
ATOM 4302 N N . GLU A 1 544 ? -9.520 9.401 -33.410 1.00 79.81 544 GLU A N 1
ATOM 4303 C CA . GLU A 1 544 ? -10.930 9.630 -33.720 1.00 79.81 544 GLU A CA 1
ATOM 4304 C C . GLU A 1 544 ? -11.081 10.483 -34.999 1.00 79.81 544 GLU A C 1
ATOM 4306 O O . GLU A 1 544 ? -10.374 11.492 -35.161 1.00 79.81 544 GLU A O 1
ATOM 4311 N N . PRO A 1 545 ? -12.022 10.138 -35.905 1.00 78.81 545 PRO A N 1
ATOM 4312 C CA . PRO A 1 545 ? -12.211 10.869 -37.152 1.00 78.81 545 PRO A CA 1
ATOM 4313 C C . PRO A 1 545 ? -12.440 12.371 -36.928 1.00 78.81 545 PRO A C 1
ATOM 4315 O O . PRO A 1 545 ? -13.379 12.780 -36.245 1.00 78.81 545 PRO A O 1
ATOM 4318 N N . GLY A 1 546 ? -11.598 13.204 -37.545 1.00 81.62 546 GLY A N 1
ATOM 4319 C CA . GLY A 1 546 ? -11.705 14.667 -37.500 1.00 81.62 546 GLY A CA 1
ATOM 4320 C C . GLY A 1 546 ? -11.048 15.351 -36.294 1.00 81.62 546 GLY A C 1
ATOM 4321 O O . GLY A 1 546 ? -11.093 16.577 -36.221 1.00 81.62 546 GLY A O 1
ATOM 4322 N N . GLN A 1 547 ? -10.428 14.605 -35.373 1.00 84.38 547 GLN A N 1
ATOM 4323 C CA . GLN A 1 547 ? -9.653 15.177 -34.258 1.00 84.38 547 GLN A CA 1
ATOM 4324 C C . GLN A 1 547 ? -8.146 15.251 -34.530 1.00 84.38 547 GLN A C 1
ATOM 4326 O O . GLN A 1 547 ? -7.427 15.943 -33.808 1.00 84.38 547 GLN A O 1
ATOM 4331 N N . TRP A 1 548 ? -7.671 14.557 -35.564 1.00 87.69 548 TRP A N 1
ATOM 4332 C CA . TRP A 1 548 ? -6.269 14.529 -35.958 1.00 87.69 548 TRP A CA 1
ATOM 4333 C C . TRP A 1 548 ? -6.062 15.198 -37.313 1.00 87.69 548 TRP A C 1
ATOM 4335 O O . TRP A 1 548 ? -6.821 14.971 -38.257 1.00 87.69 548 TRP A O 1
ATOM 4345 N N . ASP A 1 549 ? -5.027 16.026 -37.406 1.00 89.88 549 ASP A N 1
ATOM 4346 C CA . ASP A 1 549 ? -4.658 16.690 -38.650 1.00 89.88 549 ASP A CA 1
ATOM 4347 C C . ASP A 1 549 ? -3.683 15.809 -39.444 1.00 89.88 549 ASP A C 1
ATOM 4349 O O . ASP A 1 549 ? -2.462 15.961 -39.383 1.00 89.88 549 ASP A O 1
ATOM 4353 N N . GLU A 1 550 ? -4.242 14.856 -40.193 1.00 87.00 550 GLU A N 1
ATOM 4354 C CA . GLU A 1 550 ? -3.474 13.953 -41.061 1.00 87.00 550 GLU A CA 1
ATOM 4355 C C . GLU A 1 550 ? -2.664 14.710 -42.125 1.00 87.00 550 GLU A C 1
ATOM 4357 O O . GLU A 1 550 ? -1.605 14.244 -42.554 1.00 87.00 550 GLU A O 1
ATOM 4362 N N . GLN A 1 551 ? -3.148 15.881 -42.564 1.00 87.88 551 GLN A N 1
ATOM 4363 C CA . GLN A 1 551 ? -2.456 16.693 -43.564 1.00 87.88 551 GLN A CA 1
ATOM 4364 C C . GLN A 1 551 ? -1.198 17.313 -42.968 1.00 87.88 551 GLN A C 1
ATOM 4366 O O . GLN A 1 551 ? -0.127 17.211 -43.574 1.00 87.88 551 GLN A O 1
ATOM 4371 N N . GLN A 1 552 ? -1.318 17.895 -41.773 1.00 89.44 552 GLN A N 1
ATOM 4372 C CA . GLN A 1 552 ? -0.177 18.425 -41.038 1.00 89.44 552 GLN A CA 1
ATOM 4373 C C . GLN A 1 552 ? 0.827 17.313 -40.716 1.00 89.44 552 GLN A C 1
ATOM 4375 O O . GLN A 1 552 ? 2.013 17.475 -40.983 1.00 89.44 552 GLN A O 1
ATOM 4380 N N . GLU A 1 553 ? 0.375 16.147 -40.248 1.00 87.62 553 GLU A N 1
ATOM 4381 C CA . GLU A 1 553 ? 1.273 15.025 -39.949 1.00 87.62 553 GLU A CA 1
ATOM 4382 C C . GLU A 1 553 ? 2.021 14.528 -41.201 1.00 87.62 553 GLU A C 1
ATOM 4384 O O . GLU A 1 553 ? 3.223 14.251 -41.158 1.00 87.62 553 GLU A O 1
ATOM 4389 N N . ALA A 1 554 ? 1.331 14.411 -42.340 1.00 87.44 554 ALA A N 1
ATOM 4390 C CA . ALA A 1 554 ? 1.955 14.015 -43.599 1.00 87.44 554 ALA A CA 1
ATOM 4391 C C . ALA A 1 554 ? 2.996 15.042 -44.068 1.00 87.44 554 ALA A C 1
ATOM 4393 O O . ALA A 1 554 ? 4.053 14.661 -44.589 1.00 87.44 554 ALA A O 1
ATOM 4394 N N . GLN A 1 555 ? 2.717 16.332 -43.866 1.00 91.75 555 GLN A N 1
ATOM 4395 C CA . GLN A 1 555 ? 3.662 17.402 -44.150 1.00 91.75 555 GLN A CA 1
ATOM 4396 C C . GLN A 1 555 ? 4.886 17.322 -43.228 1.00 91.75 555 GLN A C 1
ATOM 4398 O O . GLN A 1 555 ? 6.008 17.266 -43.735 1.00 91.75 555 GLN A O 1
ATOM 4403 N N . ASP A 1 556 ? 4.684 17.201 -41.917 1.00 89.25 556 ASP A N 1
ATOM 4404 C CA . ASP A 1 556 ? 5.756 17.090 -40.922 1.00 89.25 556 ASP A CA 1
ATOM 4405 C C . ASP A 1 556 ? 6.646 15.863 -41.196 1.00 89.25 556 ASP A C 1
ATOM 4407 O O . ASP A 1 556 ? 7.876 15.946 -41.157 1.00 89.25 556 ASP A O 1
ATOM 4411 N N . LYS A 1 557 ? 6.051 14.719 -41.571 1.00 86.19 557 LYS A N 1
ATOM 4412 C CA . LYS A 1 557 ? 6.789 13.506 -41.979 1.00 86.19 557 LYS A CA 1
ATOM 4413 C C . LYS A 1 557 ? 7.656 13.749 -43.209 1.00 86.19 557 LYS A C 1
ATOM 4415 O O . LYS A 1 557 ? 8.795 13.281 -43.263 1.00 86.19 557 LYS A O 1
ATOM 4420 N N . LYS A 1 558 ? 7.128 14.452 -44.211 1.00 87.88 558 LYS A N 1
ATOM 4421 C CA . LYS A 1 558 ? 7.872 14.780 -45.431 1.00 87.88 558 LYS A CA 1
ATOM 4422 C C . LYS A 1 558 ? 9.040 15.714 -45.122 1.00 87.88 558 LYS A C 1
ATOM 4424 O O . LYS A 1 558 ? 10.141 15.479 -45.613 1.00 87.88 558 LYS A O 1
ATOM 4429 N N . GLU A 1 559 ? 8.817 16.733 -44.299 1.00 86.50 559 GLU A N 1
ATOM 4430 C CA . GLU A 1 559 ? 9.860 17.665 -43.862 1.00 86.50 559 GLU A CA 1
ATOM 4431 C C . GLU A 1 559 ? 10.956 16.943 -43.062 1.00 86.50 559 GLU A C 1
ATOM 4433 O O . GLU A 1 559 ? 12.140 17.102 -43.363 1.00 86.50 559 GLU A O 1
ATOM 4438 N N . ALA A 1 560 ? 10.583 16.048 -42.144 1.00 81.31 560 ALA A N 1
ATOM 4439 C CA . ALA A 1 560 ? 11.530 15.238 -41.378 1.00 81.31 560 ALA A CA 1
ATOM 4440 C C . ALA A 1 560 ? 12.359 14.279 -42.255 1.00 81.31 560 ALA A C 1
ATOM 4442 O O . ALA A 1 560 ? 13.551 14.081 -42.004 1.00 81.31 560 ALA A O 1
ATOM 4443 N N . LEU A 1 561 ? 11.760 13.686 -43.295 1.00 77.56 561 LEU A N 1
ATOM 4444 C CA . LEU A 1 561 ? 12.481 12.852 -44.265 1.00 77.56 561 LEU A CA 1
ATOM 4445 C C . LEU A 1 561 ? 13.510 13.671 -45.048 1.00 77.56 561 LEU A C 1
ATOM 4447 O O . LEU A 1 561 ? 14.667 13.267 -45.132 1.00 77.56 561 LEU A O 1
ATOM 4451 N N . LEU A 1 562 ? 13.118 14.847 -45.543 1.00 77.62 562 LEU A N 1
ATOM 4452 C CA . LEU A 1 562 ? 14.027 15.762 -46.237 1.00 77.62 562 LEU A CA 1
ATOM 4453 C C . LEU A 1 562 ? 15.187 16.200 -45.330 1.00 77.62 562 LEU A C 1
ATOM 4455 O O . LEU A 1 562 ? 16.336 16.251 -45.769 1.00 77.62 562 LEU A O 1
ATOM 4459 N N . GLU A 1 563 ? 14.917 16.463 -44.049 1.00 73.94 563 GLU A N 1
ATOM 4460 C CA . GLU A 1 563 ? 15.951 16.807 -43.071 1.00 73.94 563 GLU A CA 1
ATOM 4461 C C . GLU A 1 563 ? 16.890 15.624 -42.779 1.00 73.94 563 GLU A C 1
ATOM 4463 O O . GLU A 1 563 ? 18.104 15.804 -42.646 1.00 73.94 563 GLU A O 1
ATOM 4468 N N . LYS A 1 564 ? 16.362 14.395 -42.716 1.00 65.00 564 LYS A N 1
ATOM 4469 C CA . LYS A 1 564 ? 17.165 13.176 -42.541 1.00 65.00 564 LYS A CA 1
ATOM 4470 C C . LYS A 1 564 ? 18.054 12.912 -43.757 1.00 65.00 564 LYS A C 1
ATOM 4472 O O . LYS A 1 564 ? 19.225 12.567 -43.583 1.00 65.00 564 LYS A O 1
ATOM 4477 N N . ASP A 1 565 ? 17.545 13.130 -44.963 1.00 62.31 565 ASP A N 1
ATOM 4478 C CA . ASP A 1 565 ? 18.306 13.009 -46.211 1.00 62.31 565 ASP A CA 1
ATOM 4479 C C . ASP A 1 565 ? 19.399 14.091 -46.308 1.00 62.31 565 ASP A C 1
ATOM 4481 O O . ASP A 1 565 ? 20.509 13.831 -46.785 1.00 62.31 565 ASP A O 1
ATOM 4485 N N . ALA A 1 566 ? 19.143 15.282 -45.754 1.00 59.34 566 ALA A N 1
ATOM 4486 C CA . ALA A 1 566 ? 20.131 16.351 -45.633 1.00 59.34 566 ALA A CA 1
ATOM 4487 C C . ALA A 1 566 ? 21.214 16.047 -44.576 1.00 59.34 566 ALA A C 1
ATOM 4489 O O . ALA A 1 566 ? 22.397 16.291 -44.820 1.00 59.34 566 ALA A O 1
ATOM 4490 N N . LYS A 1 567 ? 20.839 15.474 -43.420 1.00 55.94 567 LYS A N 1
ATOM 4491 C CA . LYS A 1 567 ? 21.753 15.113 -42.313 1.00 55.94 567 LYS A CA 1
ATOM 4492 C C . LYS A 1 567 ? 22.588 13.860 -42.583 1.00 55.94 567 LYS A C 1
ATOM 4494 O O . LYS A 1 567 ? 23.734 13.795 -42.147 1.00 55.94 567 LYS A O 1
ATOM 4499 N N . THR A 1 568 ? 22.045 12.871 -43.293 1.00 54.19 568 THR A N 1
ATOM 4500 C CA . THR A 1 568 ? 22.793 11.661 -43.693 1.00 54.19 568 THR A CA 1
ATOM 4501 C C . THR A 1 568 ? 23.782 11.931 -44.823 1.00 54.19 568 THR A C 1
ATOM 4503 O O . THR A 1 568 ? 24.652 11.101 -45.080 1.00 54.19 568 THR A O 1
ATOM 4506 N N . GLY A 1 569 ? 23.701 13.109 -45.453 1.00 50.66 569 GLY A N 1
ATOM 4507 C CA . GLY A 1 569 ? 24.731 13.632 -46.334 1.00 50.66 569 GLY A CA 1
ATOM 4508 C C . GLY A 1 569 ? 25.106 12.660 -47.444 1.00 50.66 569 GLY A C 1
ATOM 4509 O O . GLY A 1 569 ? 26.261 12.248 -47.502 1.00 50.66 569 GLY A O 1
ATOM 4510 N N . ARG A 1 570 ? 24.143 12.304 -48.307 1.00 47.16 570 ARG A N 1
ATOM 4511 C CA . ARG A 1 570 ? 24.306 11.988 -49.745 1.00 47.16 570 ARG A CA 1
ATOM 4512 C C . ARG A 1 570 ? 23.110 11.170 -50.228 1.00 47.16 570 ARG A C 1
ATOM 4514 O O . ARG A 1 570 ? 23.089 9.951 -50.076 1.00 47.16 570 ARG A O 1
ATOM 4521 N N . ALA A 1 571 ? 22.243 11.788 -51.022 1.00 50.81 571 ALA A N 1
ATOM 4522 C CA . ALA A 1 571 ? 21.785 11.067 -52.199 1.00 50.81 571 ALA A CA 1
ATOM 4523 C C . ALA A 1 571 ? 23.043 10.795 -53.050 1.00 50.81 571 ALA A C 1
ATOM 4525 O O . ALA A 1 571 ? 23.632 11.722 -53.613 1.00 50.81 571 ALA A O 1
ATOM 4526 N N . GLN A 1 572 ? 23.554 9.558 -53.059 1.00 54.97 572 GLN A N 1
ATOM 4527 C CA . GLN A 1 572 ? 24.660 9.185 -53.944 1.00 54.97 572 GLN A CA 1
ATOM 4528 C C . GLN A 1 572 ? 24.170 9.310 -55.388 1.00 54.97 572 GLN A C 1
ATOM 4530 O O . GLN A 1 572 ? 23.529 8.414 -55.929 1.00 54.97 572 GLN A O 1
ATOM 4535 N N . ARG A 1 573 ? 24.463 10.444 -56.023 1.00 62.06 573 ARG A N 1
ATOM 4536 C CA . ARG A 1 573 ? 24.223 10.633 -57.451 1.00 62.06 573 ARG A CA 1
ATOM 4537 C C . ARG A 1 573 ? 25.123 9.663 -58.216 1.00 62.06 573 ARG A C 1
ATOM 4539 O O . ARG A 1 573 ? 26.342 9.788 -58.163 1.00 62.06 573 ARG A O 1
ATOM 4546 N N . VAL A 1 574 ? 24.535 8.681 -58.898 1.00 62.69 574 VAL A N 1
ATOM 4547 C CA . VAL A 1 574 ? 25.266 7.722 -59.740 1.00 62.69 574 VAL A CA 1
ATOM 4548 C C . VAL A 1 574 ? 25.253 8.233 -61.175 1.00 62.69 574 VAL A C 1
ATOM 4550 O O . VAL A 1 574 ? 24.252 8.118 -61.879 1.00 62.69 574 VAL A O 1
ATOM 4553 N N . ILE A 1 575 ? 26.372 8.805 -61.617 1.00 75.44 575 ILE A N 1
ATOM 4554 C CA . ILE A 1 575 ? 26.551 9.222 -63.009 1.00 75.44 575 ILE A CA 1
ATOM 4555 C C . ILE A 1 575 ? 27.062 8.028 -63.814 1.00 75.44 575 ILE A C 1
ATOM 4557 O O . ILE A 1 575 ? 28.057 7.401 -63.449 1.00 75.44 575 ILE A O 1
ATOM 4561 N N . LYS A 1 576 ? 26.399 7.725 -64.935 1.00 73.62 576 LYS A N 1
ATOM 4562 C CA . LYS A 1 576 ? 26.823 6.683 -65.881 1.00 73.62 576 LYS A CA 1
ATOM 4563 C C . LYS A 1 576 ? 28.032 7.156 -66.695 1.00 73.62 576 LYS A C 1
ATOM 4565 O O . LYS A 1 576 ? 27.898 7.495 -67.863 1.00 73.62 576 LYS A O 1
ATOM 4570 N N . HIS A 1 577 ? 29.205 7.189 -66.068 1.00 82.00 577 HIS A N 1
ATOM 4571 C CA . HIS A 1 577 ? 30.466 7.525 -66.724 1.00 82.00 577 HIS A CA 1
ATOM 4572 C C . HIS A 1 577 ? 31.595 6.607 -66.221 1.00 82.00 577 HIS A C 1
ATOM 4574 O O . HIS A 1 577 ? 31.717 6.422 -65.008 1.00 82.00 577 HIS A O 1
ATOM 4580 N N . PRO A 1 578 ? 32.458 6.050 -67.096 1.00 84.00 578 PRO A N 1
ATOM 4581 C CA . PRO A 1 578 ? 33.495 5.089 -66.696 1.00 84.00 578 PRO A CA 1
ATOM 4582 C C . PRO A 1 578 ? 34.447 5.605 -65.606 1.00 84.00 578 PRO A C 1
ATOM 4584 O O . PRO A 1 578 ? 34.846 4.851 -64.714 1.00 84.00 578 PRO A O 1
ATOM 4587 N N . LEU A 1 579 ? 34.764 6.903 -65.654 1.00 88.31 579 LEU A N 1
ATOM 4588 C CA . LEU A 1 579 ? 35.649 7.594 -64.706 1.00 88.31 579 LEU A CA 1
ATOM 4589 C C . LEU A 1 579 ? 34.924 8.164 -63.475 1.00 88.31 579 LEU A C 1
ATOM 4591 O O . LEU A 1 579 ? 35.564 8.797 -62.638 1.00 88.31 579 LEU A O 1
ATOM 4595 N N . PHE A 1 580 ? 33.607 7.971 -63.345 1.00 88.50 580 PHE A N 1
ATOM 4596 C CA . PHE A 1 580 ? 32.867 8.438 -62.175 1.00 88.50 580 PHE A CA 1
ATOM 4597 C C . PHE A 1 580 ? 32.988 7.459 -61.005 1.00 88.50 580 PHE A C 1
ATOM 4599 O O . PHE A 1 580 ? 32.785 6.250 -61.157 1.00 88.50 580 PHE A O 1
ATOM 4606 N N . ARG A 1 581 ? 33.301 7.980 -59.818 1.00 85.50 581 ARG A N 1
ATOM 4607 C CA . ARG A 1 581 ? 33.313 7.240 -58.552 1.00 85.50 581 ARG A CA 1
ATOM 4608 C C . ARG A 1 581 ? 32.704 8.112 -57.446 1.00 85.50 581 ARG A C 1
ATOM 4610 O O . ARG A 1 581 ? 33.016 9.301 -57.381 1.00 85.50 581 ARG A O 1
ATOM 4617 N N . PRO A 1 582 ? 31.879 7.560 -56.538 1.00 81.44 582 PRO A N 1
ATOM 4618 C CA . PRO A 1 582 ? 31.241 8.315 -55.452 1.00 81.44 582 PRO A CA 1
ATOM 4619 C C . PRO A 1 582 ? 32.210 8.614 -54.286 1.00 81.44 582 PRO A C 1
ATOM 4621 O O . PRO A 1 582 ? 31.876 8.443 -53.114 1.00 81.44 582 PRO A O 1
ATOM 4624 N N . PHE A 1 583 ? 33.429 9.054 -54.598 1.00 84.31 583 PHE A N 1
ATOM 4625 C CA . PHE A 1 583 ? 34.482 9.334 -53.623 1.00 84.31 583 PHE A CA 1
ATOM 4626 C C . PHE A 1 583 ? 34.334 10.724 -52.990 1.00 84.31 583 PHE A C 1
ATOM 4628 O O . PHE A 1 583 ? 33.835 11.667 -53.606 1.00 84.31 583 PHE A O 1
ATOM 4635 N N . ASN A 1 584 ? 34.774 10.876 -51.737 1.00 83.81 584 ASN A N 1
ATOM 4636 C CA . ASN A 1 584 ? 35.136 12.194 -51.197 1.00 83.81 584 ASN A CA 1
ATOM 4637 C C . ASN A 1 584 ? 36.530 12.628 -51.721 1.00 83.81 584 ASN A C 1
ATOM 4639 O O . ASN A 1 584 ? 37.150 11.903 -52.497 1.00 83.81 584 ASN A O 1
ATOM 4643 N N . SER A 1 585 ? 37.010 13.828 -51.368 1.00 83.25 585 SER A N 1
ATOM 4644 C CA . SER A 1 585 ? 38.317 14.316 -51.848 1.00 83.25 585 SER A CA 1
ATOM 4645 C C . SER A 1 585 ? 39.471 13.397 -51.439 1.00 83.25 585 SER A C 1
ATOM 4647 O O . SER A 1 585 ? 40.236 12.992 -52.305 1.00 83.25 585 SER A O 1
ATOM 4649 N N . ALA A 1 586 ? 39.522 12.986 -50.169 1.00 86.19 586 ALA A N 1
ATOM 4650 C CA . ALA A 1 586 ? 40.576 12.121 -49.639 1.00 86.19 586 ALA A CA 1
ATOM 4651 C C . ALA A 1 586 ? 40.604 10.738 -50.317 1.00 86.19 586 ALA A C 1
ATOM 4653 O O . ALA A 1 586 ? 41.654 10.275 -50.745 1.00 86.19 586 ALA A O 1
ATOM 4654 N N . GLN A 1 587 ? 39.438 10.113 -50.501 1.00 86.06 587 GLN A N 1
ATOM 4655 C CA . GLN A 1 587 ? 39.299 8.834 -51.206 1.00 86.06 587 GLN A CA 1
ATOM 4656 C C . GLN A 1 587 ? 39.724 8.935 -52.678 1.00 86.06 587 GLN A C 1
ATOM 4658 O O . GLN A 1 587 ? 40.267 7.985 -53.234 1.00 86.06 587 GLN A O 1
ATOM 4663 N N . ALA A 1 588 ? 39.479 10.079 -53.325 1.00 87.62 588 ALA A N 1
ATOM 4664 C CA . ALA A 1 588 ? 39.913 10.309 -54.699 1.00 87.62 588 ALA A CA 1
ATOM 4665 C C . ALA A 1 588 ? 41.435 10.480 -54.809 1.00 87.62 588 ALA A C 1
ATOM 4667 O O . ALA A 1 588 ? 42.026 9.977 -55.761 1.00 87.62 588 ALA A O 1
ATOM 4668 N N . GLU A 1 589 ? 42.064 11.155 -53.845 1.00 90.75 589 GLU A N 1
ATOM 4669 C CA . GLU A 1 589 ? 43.524 11.288 -53.759 1.00 90.75 589 GLU A CA 1
ATOM 4670 C C . GLU A 1 589 ? 44.194 9.938 -53.488 1.00 90.75 589 GLU A C 1
ATOM 4672 O O . GLU A 1 589 ? 45.146 9.582 -54.176 1.00 90.75 589 GLU A O 1
ATOM 4677 N N . GLU A 1 590 ? 43.657 9.143 -52.560 1.00 90.31 590 GLU A N 1
ATOM 4678 C CA . GLU A 1 590 ? 44.147 7.792 -52.267 1.00 90.31 590 GLU A CA 1
ATOM 4679 C C . GLU A 1 590 ? 44.048 6.878 -53.498 1.00 90.31 590 GLU A C 1
ATOM 4681 O O . GLU A 1 590 ? 45.023 6.227 -53.883 1.00 90.31 590 GLU A O 1
ATOM 4686 N N . TYR A 1 591 ? 42.898 6.896 -54.179 1.00 90.25 591 TYR A N 1
ATOM 4687 C CA . TYR A 1 591 ? 42.680 6.136 -55.409 1.00 90.25 591 TYR A CA 1
ATOM 4688 C C . TYR A 1 591 ? 43.673 6.529 -56.513 1.00 90.25 591 TYR A C 1
ATOM 4690 O O . TYR A 1 591 ? 44.311 5.659 -57.112 1.00 90.25 591 TYR A O 1
ATOM 4698 N N . LEU A 1 592 ? 43.846 7.833 -56.757 1.00 90.88 592 LEU A N 1
ATOM 4699 C CA . LEU A 1 592 ? 44.785 8.345 -57.758 1.00 90.88 592 LEU A CA 1
ATOM 4700 C C . LEU A 1 592 ? 46.251 8.199 -57.331 1.00 90.88 592 LEU A C 1
ATOM 4702 O O . LEU A 1 592 ? 47.130 8.184 -58.189 1.00 90.88 592 LEU A O 1
ATOM 4706 N N . GLY A 1 593 ? 46.550 8.052 -56.040 1.00 88.00 593 GLY A N 1
ATOM 4707 C CA . GLY A 1 593 ? 47.908 7.856 -55.531 1.00 88.00 593 GLY A CA 1
ATOM 4708 C C . GLY A 1 593 ? 48.625 6.701 -56.227 1.00 88.00 593 GLY A C 1
ATOM 4709 O O . GLY A 1 593 ? 49.762 6.866 -56.673 1.00 88.00 593 GLY A O 1
ATOM 4710 N N . SER A 1 594 ? 47.912 5.594 -56.444 1.00 86.19 594 SER A N 1
ATOM 4711 C CA . SER A 1 594 ? 48.404 4.398 -57.146 1.00 86.19 594 SER A CA 1
ATOM 4712 C C . SER A 1 594 ? 48.449 4.501 -58.683 1.00 86.19 594 SER A C 1
ATOM 4714 O O . SER A 1 594 ? 48.965 3.597 -59.336 1.00 86.19 594 SER A O 1
ATOM 4716 N N . GLN A 1 595 ? 47.925 5.582 -59.270 1.00 89.88 595 GLN A N 1
ATOM 4717 C CA . GLN A 1 595 ? 47.728 5.732 -60.719 1.00 89.88 595 GLN A CA 1
ATOM 4718 C C . GLN A 1 595 ? 48.816 6.568 -61.406 1.00 89.88 595 GLN A C 1
ATOM 4720 O O . GLN A 1 595 ? 49.675 7.165 -60.746 1.00 89.88 595 GLN A O 1
ATOM 4725 N N . ALA A 1 596 ? 48.815 6.592 -62.741 1.00 88.75 596 ALA A N 1
ATOM 4726 C CA . ALA A 1 596 ? 49.798 7.338 -63.516 1.00 88.75 596 ALA A CA 1
ATOM 4727 C C . ALA A 1 596 ? 49.519 8.850 -63.469 1.00 88.75 596 ALA A C 1
ATOM 4729 O O . ALA A 1 596 ? 48.409 9.310 -63.191 1.00 88.75 596 ALA A O 1
ATOM 4730 N N . GLN A 1 597 ? 50.553 9.652 -63.727 1.00 88.12 597 GLN A N 1
ATOM 4731 C CA . GLN A 1 597 ? 50.393 11.095 -63.894 1.00 88.12 597 GLN A CA 1
ATOM 4732 C C . GLN A 1 597 ? 49.445 11.373 -65.072 1.00 88.12 597 GLN A C 1
ATOM 4734 O O . GLN A 1 597 ? 49.594 10.782 -66.140 1.00 88.12 597 GLN A O 1
ATOM 4739 N N . GLY A 1 598 ? 48.473 12.265 -64.874 1.00 84.81 598 GLY A N 1
ATOM 4740 C CA . GLY A 1 598 ? 47.433 12.558 -65.862 1.00 84.81 598 GLY A CA 1
ATOM 4741 C C . GLY A 1 598 ? 46.147 11.734 -65.724 1.00 84.81 598 GLY A C 1
ATOM 4742 O O . GLY A 1 598 ? 45.168 12.064 -66.396 1.00 84.81 598 GLY A O 1
ATOM 4743 N N . ASP A 1 599 ? 46.105 10.720 -64.851 1.00 90.56 599 ASP A N 1
ATOM 4744 C CA . ASP A 1 599 ? 44.876 9.963 -64.589 1.00 90.56 599 ASP A CA 1
ATOM 4745 C C . ASP A 1 599 ? 43.843 10.795 -63.811 1.00 90.56 599 ASP A C 1
ATOM 4747 O O . ASP A 1 599 ? 44.177 11.686 -63.019 1.00 90.56 599 ASP A O 1
ATOM 4751 N N . VAL A 1 600 ? 42.563 10.513 -64.077 1.00 92.69 600 VAL A N 1
ATOM 4752 C CA . VAL A 1 600 ? 41.407 11.334 -63.689 1.00 92.69 600 VAL A CA 1
ATOM 4753 C C . VAL A 1 600 ? 40.332 10.493 -63.018 1.00 92.69 600 VAL A C 1
ATOM 4755 O O . VAL A 1 600 ? 39.977 9.416 -63.495 1.00 92.69 600 VAL A O 1
ATOM 4758 N N . VAL A 1 601 ? 39.716 11.056 -61.979 1.00 92.38 601 VAL A N 1
ATOM 4759 C CA . VAL A 1 601 ? 38.460 10.568 -61.409 1.00 92.38 601 VAL A CA 1
ATOM 4760 C C . VAL A 1 601 ? 37.442 11.703 -61.293 1.00 92.38 601 VAL A C 1
ATOM 4762 O O . VAL A 1 601 ? 37.753 12.811 -60.849 1.00 92.38 601 VAL A O 1
ATOM 4765 N N . ILE A 1 602 ? 36.203 11.425 -61.690 1.00 91.56 602 ILE A N 1
ATOM 4766 C CA . ILE A 1 602 ? 35.062 12.330 -61.527 1.00 91.56 602 ILE A CA 1
ATOM 4767 C C . ILE A 1 602 ? 34.326 11.920 -60.257 1.00 91.56 602 ILE A C 1
ATOM 4769 O O . ILE A 1 602 ? 34.032 10.741 -60.062 1.00 91.56 602 ILE A O 1
ATOM 4773 N N . ARG A 1 603 ? 34.001 12.885 -59.403 1.00 88.62 603 ARG A N 1
ATOM 4774 C CA . ARG A 1 603 ? 33.279 12.649 -58.152 1.00 88.62 603 ARG A CA 1
ATOM 4775 C C . ARG A 1 603 ? 32.238 13.741 -57.893 1.00 88.62 603 ARG A C 1
ATOM 4777 O O . ARG A 1 603 ? 32.360 14.839 -58.446 1.00 88.62 603 ARG A O 1
ATOM 4784 N N . PRO A 1 604 ? 31.243 13.490 -57.025 1.00 85.75 604 PRO A N 1
ATOM 4785 C CA . PRO A 1 604 ? 30.365 14.545 -56.533 1.00 85.75 604 PRO A CA 1
ATOM 4786 C C . PRO A 1 604 ? 31.174 15.694 -55.911 1.00 85.75 604 PRO A C 1
ATOM 4788 O O . PRO A 1 604 ? 32.151 15.464 -55.183 1.00 85.75 604 PRO A O 1
ATOM 4791 N N . SER A 1 605 ? 30.779 16.934 -56.200 1.00 83.19 605 SER A N 1
ATOM 4792 C CA . SER A 1 605 ? 31.364 18.107 -55.550 1.00 83.19 605 SER A CA 1
ATOM 4793 C C . SER A 1 605 ? 30.721 18.334 -54.184 1.00 83.19 605 SER A C 1
ATOM 4795 O O . SER A 1 605 ? 29.533 18.096 -53.991 1.00 83.19 605 SER A O 1
ATOM 4797 N N . SER A 1 606 ? 31.499 18.836 -53.227 1.00 78.50 606 SER A N 1
ATOM 4798 C CA . SER A 1 606 ? 30.973 19.299 -51.937 1.00 78.50 606 SER A CA 1
ATOM 4799 C C . SER A 1 606 ? 30.263 20.654 -52.038 1.00 78.50 606 SER A C 1
ATOM 4801 O O . SER A 1 606 ? 29.647 21.081 -51.068 1.00 78.50 606 SER A O 1
ATOM 4803 N N . LYS A 1 607 ? 30.347 21.338 -53.189 1.00 77.56 607 LYS A N 1
ATOM 4804 C CA . LYS A 1 607 ? 29.772 22.676 -53.392 1.00 77.56 607 LYS A CA 1
ATOM 4805 C C . LYS A 1 607 ? 28.274 22.691 -53.708 1.00 77.56 607 LYS A C 1
ATOM 4807 O O . LYS A 1 607 ? 27.690 23.766 -53.743 1.00 77.56 607 LYS A O 1
ATOM 4812 N N . GLY A 1 608 ? 27.655 21.531 -53.919 1.00 71.56 608 GLY A N 1
ATOM 4813 C CA . GLY A 1 608 ? 26.218 21.413 -54.165 1.00 71.56 608 GLY A CA 1
ATOM 4814 C C . GLY A 1 608 ? 25.890 20.465 -55.312 1.00 71.56 608 GLY A C 1
ATOM 4815 O O . GLY A 1 608 ? 26.783 19.959 -55.993 1.00 71.56 608 GLY A O 1
ATOM 4816 N N . LEU A 1 609 ? 24.594 20.229 -55.526 1.00 72.38 609 LEU A N 1
ATOM 4817 C CA . LEU A 1 609 ? 24.103 19.291 -56.540 1.00 72.38 609 LEU A CA 1
ATOM 4818 C C . LEU A 1 609 ? 24.438 19.736 -57.970 1.00 72.38 609 LEU A C 1
ATOM 4820 O O . LEU A 1 609 ? 24.609 18.879 -58.833 1.00 72.38 609 LEU A O 1
ATOM 4824 N N . ASP A 1 610 ? 24.607 21.041 -58.205 1.00 82.44 610 ASP A N 1
ATOM 4825 C CA . ASP A 1 610 ? 24.976 21.657 -59.494 1.00 82.44 610 ASP A CA 1
ATOM 4826 C C . ASP A 1 610 ? 26.471 21.674 -59.795 1.00 82.44 610 ASP A C 1
ATOM 4828 O O . ASP A 1 610 ? 26.906 22.287 -60.767 1.00 82.44 610 ASP A O 1
ATOM 4832 N N . HIS A 1 611 ? 27.260 20.965 -58.991 1.00 84.88 611 HIS A N 1
ATOM 4833 C CA . HIS A 1 611 ? 28.698 20.893 -59.162 1.00 84.88 611 HIS A CA 1
ATOM 4834 C C . HIS A 1 611 ? 29.209 19.449 -59.227 1.00 84.88 611 HIS A C 1
ATOM 4836 O O . HIS A 1 611 ? 28.861 18.586 -58.415 1.00 84.88 611 HIS A O 1
ATOM 4842 N N . LEU A 1 612 ? 30.159 19.222 -60.130 1.00 88.50 612 LEU A N 1
ATOM 4843 C CA . LEU A 1 612 ? 31.022 18.045 -60.154 1.00 88.50 612 LEU A CA 1
ATOM 4844 C C . LEU A 1 612 ? 32.460 18.443 -59.861 1.00 88.50 612 LEU A C 1
ATOM 4846 O O . LEU A 1 612 ? 32.894 19.551 -60.162 1.00 88.50 612 LEU A O 1
ATOM 4850 N N . ALA A 1 613 ? 33.209 17.525 -59.260 1.00 91.06 613 ALA A N 1
ATOM 4851 C CA . ALA A 1 613 ? 34.634 17.702 -59.060 1.00 91.06 613 ALA A CA 1
ATOM 4852 C C . ALA A 1 613 ? 35.393 16.688 -59.914 1.00 91.06 613 ALA A C 1
ATOM 4854 O O . ALA A 1 613 ? 35.234 15.476 -59.758 1.00 91.06 613 ALA A O 1
ATOM 4855 N N . VAL A 1 614 ? 36.247 17.193 -60.797 1.00 92.69 614 VAL A N 1
ATOM 4856 C CA . VAL A 1 614 ? 37.170 16.388 -61.598 1.00 92.69 614 VAL A CA 1
ATOM 4857 C C . VAL A 1 614 ? 38.530 16.465 -60.922 1.00 92.69 614 VAL A C 1
ATOM 4859 O O . VAL A 1 614 ? 39.152 17.522 -60.880 1.00 92.69 614 VAL A O 1
ATOM 4862 N N . THR A 1 615 ? 38.961 15.362 -60.317 1.00 92.81 615 THR A N 1
ATOM 4863 C CA . THR A 1 615 ? 40.262 15.282 -59.642 1.00 92.81 615 THR A CA 1
ATOM 4864 C C . THR A 1 615 ? 41.247 14.556 -60.541 1.00 92.81 615 THR A C 1
ATOM 4866 O O . THR A 1 615 ? 40.910 13.501 -61.073 1.00 92.81 615 THR A O 1
ATOM 4869 N N . TRP A 1 616 ? 42.447 15.107 -60.707 1.00 93.81 616 TRP A N 1
ATOM 4870 C CA . TRP A 1 616 ? 43.488 14.493 -61.528 1.00 93.81 616 TRP A CA 1
ATOM 4871 C C . TRP A 1 616 ? 44.865 14.575 -60.876 1.00 93.81 616 TRP A C 1
ATOM 4873 O O . TRP A 1 616 ? 45.127 15.462 -60.055 1.00 93.81 616 TRP A O 1
ATOM 4883 N N . LYS A 1 617 ? 45.733 13.618 -61.216 1.00 92.94 617 LYS A N 1
ATOM 4884 C CA . LYS A 1 617 ? 47.087 13.517 -60.660 1.00 92.94 617 LYS A CA 1
ATOM 4885 C C . LYS A 1 617 ? 48.072 14.376 -61.450 1.00 92.94 617 LYS A C 1
ATOM 4887 O O . LYS A 1 617 ? 48.435 14.024 -62.572 1.00 92.94 617 LYS A O 1
ATOM 4892 N N . VAL A 1 618 ? 48.534 15.465 -60.836 1.00 91.00 618 VAL A N 1
ATOM 4893 C CA . VAL A 1 618 ? 49.491 16.411 -61.433 1.00 91.00 618 VAL A CA 1
ATOM 4894 C C . VAL A 1 618 ? 50.919 15.898 -61.315 1.00 91.00 618 VAL A C 1
ATOM 4896 O O . VAL A 1 618 ? 51.682 16.018 -62.263 1.00 91.00 618 VAL A O 1
ATOM 4899 N N . SER A 1 619 ? 51.292 15.348 -60.158 1.00 86.00 619 SER A N 1
ATOM 4900 C CA . SER A 1 619 ? 52.614 14.770 -59.878 1.00 86.00 619 SER A CA 1
ATOM 4901 C C . SER A 1 619 ? 52.513 13.787 -58.702 1.00 86.00 619 SER A C 1
ATOM 4903 O O . SER A 1 619 ? 51.424 13.555 -58.170 1.00 86.00 619 SER A O 1
ATOM 4905 N N . GLU A 1 620 ? 53.623 13.181 -58.287 1.00 86.25 620 GLU A N 1
ATOM 4906 C CA . GLU A 1 620 ? 53.668 12.316 -57.106 1.00 86.25 620 GLU A CA 1
ATOM 4907 C C . GLU A 1 620 ? 53.192 13.084 -55.859 1.00 86.25 620 GLU A C 1
ATOM 4909 O O . GLU A 1 620 ? 53.742 14.128 -55.516 1.00 86.25 620 GLU A O 1
ATOM 4914 N N . ASN A 1 621 ? 52.123 12.593 -55.220 1.00 83.12 621 ASN A N 1
ATOM 4915 C CA . ASN A 1 621 ? 51.428 13.233 -54.093 1.00 83.12 621 ASN A CA 1
ATOM 4916 C C . ASN A 1 621 ? 50.911 14.665 -54.350 1.00 83.12 621 ASN A C 1
ATOM 4918 O O . ASN A 1 621 ? 50.655 15.404 -53.401 1.00 83.12 621 ASN A O 1
ATOM 4922 N N . VAL A 1 622 ? 50.723 15.062 -55.615 1.00 88.81 622 VAL A N 1
ATOM 4923 C CA . VAL A 1 622 ? 50.126 16.355 -55.981 1.00 88.81 622 VAL A CA 1
ATOM 4924 C C . VAL A 1 622 ? 48.896 16.124 -56.851 1.00 88.81 622 VAL A C 1
ATOM 4926 O O . VAL A 1 622 ? 48.997 15.663 -57.992 1.00 88.81 622 VAL A O 1
ATOM 4929 N N . PHE A 1 623 ? 47.732 16.496 -56.324 1.00 91.75 623 PHE A N 1
ATOM 4930 C CA . PHE A 1 623 ? 46.437 16.351 -56.985 1.00 91.75 623 PHE A CA 1
ATOM 4931 C C . PHE A 1 623 ? 45.782 17.715 -57.180 1.00 91.75 623 PHE A C 1
ATOM 4933 O O . PHE A 1 623 ? 45.889 18.599 -56.330 1.00 91.75 623 PHE A O 1
ATOM 4940 N N . GLN A 1 624 ? 45.081 17.885 -58.297 1.00 92.06 624 GLN A N 1
ATOM 4941 C CA . GLN A 1 624 ? 44.288 19.082 -58.551 1.00 92.06 624 GLN A CA 1
ATOM 4942 C C . GLN A 1 624 ? 42.810 18.711 -58.633 1.00 92.06 624 GLN A C 1
ATOM 4944 O O . GLN A 1 624 ? 42.425 17.805 -59.372 1.00 92.06 624 GLN A O 1
ATOM 4949 N N . HIS A 1 625 ? 41.978 19.449 -57.897 1.00 92.19 625 HIS A N 1
ATOM 4950 C CA . HIS A 1 625 ? 40.524 19.312 -57.928 1.00 92.19 625 HIS A CA 1
ATOM 4951 C C . HIS A 1 625 ? 39.919 20.462 -58.723 1.00 92.19 625 HIS A C 1
ATOM 4953 O O . HIS A 1 625 ? 39.939 21.616 -58.295 1.00 92.19 625 HIS A O 1
ATOM 4959 N N . ILE A 1 626 ? 39.374 20.136 -59.883 1.00 91.12 626 ILE A N 1
ATOM 4960 C CA . ILE A 1 626 ? 38.728 21.086 -60.773 1.00 91.12 626 ILE A CA 1
ATOM 4961 C C . ILE A 1 626 ? 37.237 21.075 -60.464 1.00 91.12 626 ILE A C 1
ATOM 4963 O O . ILE A 1 626 ? 36.592 20.029 -60.498 1.00 91.12 626 ILE A O 1
ATOM 4967 N N . ASP A 1 627 ? 36.705 22.248 -60.146 1.00 91.06 627 ASP A N 1
ATOM 4968 C CA . ASP A 1 627 ? 35.279 22.453 -59.930 1.00 91.06 627 ASP A CA 1
ATOM 4969 C C . ASP A 1 627 ? 34.579 22.704 -61.269 1.00 91.06 627 ASP A C 1
ATOM 4971 O O . ASP A 1 627 ? 34.967 23.600 -62.027 1.00 91.06 627 ASP A O 1
ATOM 4975 N N . VAL A 1 628 ? 33.562 21.897 -61.549 1.00 90.19 628 VAL A N 1
ATOM 4976 C CA . VAL A 1 628 ? 32.779 21.915 -62.782 1.00 90.19 628 VAL A CA 1
ATOM 4977 C C . VAL A 1 628 ? 31.349 22.287 -62.422 1.00 90.19 628 VAL A C 1
ATOM 4979 O O . VAL A 1 628 ? 30.659 21.516 -61.762 1.00 90.19 628 VAL A O 1
ATOM 4982 N N . LEU A 1 629 ? 30.912 23.465 -62.857 1.00 89.12 629 LEU A N 1
ATOM 4983 C CA . LEU A 1 629 ? 29.529 23.912 -62.722 1.00 89.12 629 LEU A CA 1
ATOM 4984 C C . LEU A 1 629 ? 28.692 23.310 -63.853 1.00 89.12 629 LEU A C 1
ATOM 4986 O O . LEU A 1 629 ? 29.018 23.487 -65.027 1.00 89.12 629 LEU A O 1
ATOM 4990 N N . GLU A 1 630 ? 27.607 22.638 -63.506 1.00 87.25 630 GLU A N 1
ATOM 4991 C CA . GLU A 1 630 ? 26.666 22.042 -64.448 1.00 87.25 630 GLU A CA 1
ATOM 4992 C C . GLU A 1 630 ? 25.461 22.963 -64.655 1.00 87.25 630 GLU A C 1
ATOM 4994 O O . GLU A 1 630 ? 24.819 23.386 -63.697 1.00 87.25 630 GLU A O 1
ATOM 4999 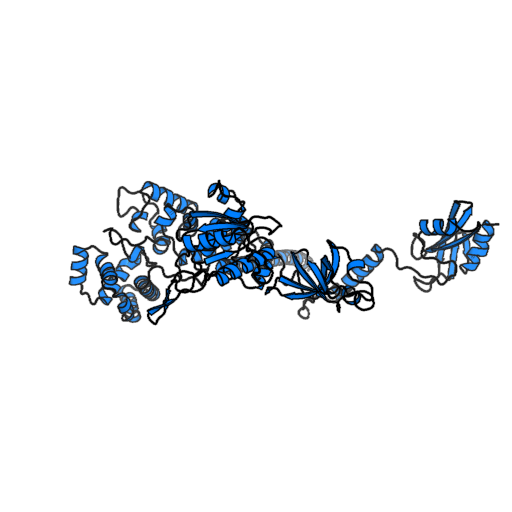N N . LEU A 1 631 ? 25.127 23.247 -65.911 1.00 83.25 631 LEU A N 1
ATOM 5000 C CA . LEU A 1 631 ? 23.967 24.039 -66.313 1.00 83.25 631 LEU A CA 1
ATOM 5001 C C . LEU A 1 631 ? 23.066 23.210 -67.242 1.00 83.25 631 LEU A C 1
ATOM 5003 O O . LEU A 1 631 ? 23.508 22.223 -67.836 1.00 83.25 631 LEU A O 1
ATOM 5007 N N . ASP A 1 632 ? 21.803 23.620 -67.368 1.00 81.62 632 ASP A N 1
ATOM 5008 C CA . ASP A 1 632 ? 20.807 23.004 -68.260 1.00 81.62 632 ASP A CA 1
ATOM 5009 C C . ASP A 1 632 ? 20.561 21.508 -67.976 1.00 81.62 632 ASP A C 1
ATOM 5011 O O . ASP A 1 632 ? 20.672 20.652 -68.858 1.00 81.62 632 ASP A O 1
ATOM 5015 N N . LYS A 1 633 ? 20.256 21.183 -66.714 1.00 77.00 633 LYS A N 1
ATOM 5016 C CA . LYS A 1 633 ? 19.933 19.819 -66.270 1.00 77.00 633 LYS A CA 1
ATOM 5017 C C . LYS A 1 633 ? 18.481 19.445 -66.562 1.00 77.00 633 LYS A C 1
ATOM 5019 O O . LYS A 1 633 ? 17.580 20.258 -66.380 1.00 77.00 633 LYS A O 1
ATOM 5024 N N . GLU A 1 634 ? 18.250 18.187 -66.933 1.00 70.12 634 GLU A N 1
ATOM 5025 C CA . GLU A 1 634 ? 16.894 17.637 -67.098 1.00 70.12 634 GLU A CA 1
ATOM 5026 C C . GLU A 1 634 ? 16.244 17.290 -65.749 1.00 70.12 634 GLU A C 1
ATOM 5028 O O . GLU A 1 634 ? 15.042 17.463 -65.569 1.00 70.12 634 GLU A O 1
ATOM 5033 N N . ASN A 1 635 ? 17.043 16.810 -64.791 1.00 68.50 635 ASN A N 1
ATOM 5034 C CA . ASN A 1 635 ? 16.676 16.591 -63.390 1.00 68.50 635 ASN A CA 1
ATOM 5035 C C . ASN A 1 635 ? 17.916 16.696 -62.473 1.00 68.50 635 ASN A C 1
ATOM 5037 O O . ASN A 1 635 ? 19.052 16.673 -62.955 1.00 68.50 635 ASN A O 1
ATOM 5041 N N . GLU A 1 636 ? 17.719 16.761 -61.152 1.00 62.81 636 GLU A N 1
ATOM 5042 C CA . GLU A 1 636 ? 18.799 16.941 -60.157 1.00 62.81 636 GLU A CA 1
ATOM 5043 C C . GLU A 1 636 ? 19.866 15.823 -60.159 1.00 62.81 636 GLU A C 1
ATOM 5045 O O . GLU A 1 636 ? 20.979 16.020 -59.666 1.00 62.81 636 GLU A O 1
ATOM 5050 N N . PHE A 1 637 ? 19.570 14.667 -60.767 1.00 66.50 637 PHE A N 1
ATOM 5051 C CA . PHE A 1 637 ? 20.460 13.503 -60.838 1.00 66.50 637 PHE A CA 1
ATOM 5052 C C . PHE A 1 637 ? 21.187 13.356 -62.189 1.00 66.50 637 PHE A C 1
ATOM 5054 O O . PHE A 1 637 ? 22.229 12.701 -62.255 1.00 66.50 637 PHE A O 1
ATOM 5061 N N . SER A 1 638 ? 20.690 13.989 -63.253 1.00 75.06 638 SER A N 1
ATOM 5062 C CA . SER A 1 638 ? 21.249 13.985 -64.613 1.00 75.06 638 SER A CA 1
ATOM 5063 C C . SER A 1 638 ? 22.453 14.915 -64.740 1.00 75.06 638 SER A C 1
ATOM 5065 O O . SER A 1 638 ? 22.532 15.919 -64.034 1.00 75.06 638 SER A O 1
ATOM 5067 N N . VAL A 1 639 ? 23.414 14.582 -65.608 1.00 78.88 639 VAL A N 1
ATOM 5068 C CA . VAL A 1 639 ? 24.534 15.483 -65.937 1.00 78.88 639 VAL A CA 1
ATOM 5069 C C . VAL A 1 639 ? 24.006 16.668 -66.742 1.00 78.88 639 VAL A C 1
ATOM 5071 O O . VAL A 1 639 ? 23.171 16.478 -67.626 1.00 78.88 639 VAL A O 1
ATOM 5074 N N . GLY A 1 640 ? 24.457 17.880 -66.416 1.00 80.00 640 GLY A N 1
ATOM 5075 C CA . GLY A 1 640 ? 24.064 19.085 -67.154 1.00 80.00 640 GLY A CA 1
ATOM 5076 C C . GLY A 1 640 ? 24.530 19.039 -68.610 1.00 80.00 640 GLY A C 1
ATOM 5077 O O . GLY A 1 640 ? 25.617 18.540 -68.894 1.00 80.00 640 GLY A O 1
ATOM 5078 N N . ARG A 1 641 ? 23.725 19.580 -69.534 1.00 83.88 641 ARG A N 1
ATOM 5079 C CA . ARG A 1 641 ? 24.092 19.664 -70.964 1.00 83.88 641 ARG A CA 1
ATOM 5080 C C . ARG A 1 641 ? 25.221 20.663 -71.233 1.00 83.88 641 ARG A C 1
ATOM 5082 O O . ARG A 1 641 ? 25.836 20.620 -72.293 1.00 83.88 641 ARG A O 1
ATOM 5089 N N . THR A 1 642 ? 25.478 21.559 -70.282 1.00 85.38 642 THR A N 1
ATOM 5090 C CA . THR A 1 642 ? 26.518 22.582 -70.377 1.00 85.38 642 THR A CA 1
ATOM 5091 C C . THR A 1 642 ? 27.402 22.522 -69.130 1.00 85.38 642 THR A C 1
ATOM 5093 O O . THR A 1 642 ? 26.935 22.768 -68.019 1.00 85.38 642 THR A O 1
ATOM 5096 N N . LEU A 1 643 ? 28.694 22.237 -69.294 1.00 89.31 643 LEU A N 1
ATOM 5097 C CA . LEU A 1 643 ? 29.672 22.124 -68.207 1.00 89.31 643 LEU A CA 1
ATOM 5098 C C . LEU A 1 643 ? 30.642 23.306 -68.235 1.00 89.31 643 LEU A C 1
ATOM 5100 O O . LEU A 1 643 ? 31.330 23.523 -69.231 1.00 89.31 643 LEU A O 1
ATOM 5104 N N . LYS A 1 644 ? 30.740 24.071 -67.146 1.00 89.00 644 LYS A N 1
ATOM 5105 C CA . LYS A 1 644 ? 31.624 25.240 -67.048 1.00 89.00 644 LYS A CA 1
ATOM 5106 C C . LYS A 1 644 ? 32.747 25.047 -66.043 1.00 89.00 644 LYS A C 1
ATOM 5108 O O . LYS A 1 644 ? 32.505 24.720 -64.885 1.00 89.00 644 LYS A O 1
ATOM 5113 N N . VAL A 1 645 ? 33.970 25.370 -66.460 1.00 87.88 645 VAL A N 1
ATOM 5114 C CA . VAL A 1 645 ? 35.164 25.355 -65.604 1.00 87.88 645 VAL A CA 1
ATOM 5115 C C . VAL A 1 645 ? 35.726 26.768 -65.463 1.00 87.88 645 VAL A C 1
ATOM 5117 O O . VAL A 1 645 ? 35.999 27.454 -66.453 1.00 87.88 645 VAL A O 1
ATOM 5120 N N . GLY A 1 646 ? 35.873 27.234 -64.217 1.00 80.56 646 GLY A N 1
ATOM 5121 C CA . GLY A 1 646 ? 36.461 28.544 -63.896 1.00 80.56 646 GLY A CA 1
ATOM 5122 C C . GLY A 1 646 ? 35.738 29.754 -64.511 1.00 80.56 646 GLY A C 1
ATOM 5123 O O . GLY A 1 646 ? 36.353 30.803 -64.689 1.00 80.56 646 GLY A O 1
ATOM 5124 N N . GLY A 1 647 ? 34.468 29.598 -64.908 1.00 75.50 647 GLY A N 1
ATOM 5125 C CA . GLY A 1 647 ? 33.643 30.639 -65.538 1.00 75.50 647 GLY A CA 1
ATOM 5126 C C . GLY A 1 647 ? 34.056 31.050 -66.959 1.00 75.50 647 GLY A C 1
ATOM 5127 O O . GLY A 1 647 ? 33.407 31.913 -67.543 1.00 75.50 647 GLY A O 1
ATOM 5128 N N . LYS A 1 648 ? 35.115 30.450 -67.517 1.00 78.62 648 LYS A N 1
ATOM 5129 C CA . LYS A 1 648 ? 35.704 30.834 -68.813 1.00 78.62 648 LYS A CA 1
ATOM 5130 C C . LYS A 1 648 ? 35.617 29.735 -69.864 1.00 78.62 648 LYS A C 1
ATOM 5132 O O . LYS A 1 648 ? 35.455 30.041 -71.040 1.00 78.62 648 LYS A O 1
ATOM 5137 N N . TYR A 1 649 ? 35.713 28.477 -69.448 1.00 86.12 649 TYR A N 1
ATOM 5138 C CA . TYR A 1 649 ? 35.685 27.329 -70.349 1.00 86.12 649 TYR A CA 1
ATOM 5139 C C . TYR A 1 649 ? 34.328 26.645 -70.267 1.00 86.12 649 TYR A C 1
ATOM 5141 O O . TYR A 1 649 ? 33.806 26.466 -69.167 1.00 86.12 649 TYR A O 1
ATOM 5149 N N . THR A 1 650 ? 33.759 26.300 -71.421 1.00 88.94 650 THR A N 1
ATOM 5150 C CA . THR A 1 650 ? 32.453 25.641 -71.536 1.00 88.94 650 THR A CA 1
ATOM 5151 C C . THR A 1 650 ? 32.605 24.388 -72.388 1.00 88.94 650 THR A C 1
ATOM 5153 O O . THR A 1 650 ? 33.239 24.455 -73.437 1.00 88.94 650 THR A O 1
ATOM 5156 N N . TYR A 1 651 ? 32.028 23.283 -71.928 1.00 89.31 651 TYR A N 1
ATOM 5157 C CA . TYR A 1 651 ? 32.076 21.962 -72.551 1.00 89.31 651 TYR A CA 1
ATOM 5158 C C . TYR A 1 651 ? 30.659 21.396 -72.663 1.00 89.31 651 TYR A C 1
ATOM 5160 O O . TYR A 1 651 ? 29.799 21.720 -71.840 1.00 89.31 651 TYR A O 1
ATOM 5168 N N . SER A 1 652 ? 30.419 20.577 -73.682 1.00 85.06 652 SER A N 1
ATOM 5169 C CA . SER A 1 652 ? 29.115 19.960 -73.948 1.00 85.06 652 SER A CA 1
ATOM 5170 C C . SER A 1 652 ? 28.940 18.600 -73.266 1.00 85.06 652 SER A C 1
ATOM 5172 O O . SER A 1 652 ? 27.818 18.214 -72.945 1.00 85.06 652 SER A O 1
ATOM 5174 N N . ASP A 1 653 ? 30.039 17.901 -72.969 1.00 86.38 653 ASP A N 1
ATOM 5175 C CA . ASP A 1 653 ? 30.029 16.649 -72.214 1.00 86.38 653 ASP A CA 1
ATOM 5176 C C . ASP A 1 653 ? 31.313 16.445 -71.378 1.00 86.38 653 ASP A C 1
ATOM 5178 O O . ASP A 1 653 ? 32.270 17.228 -71.433 1.00 86.38 653 ASP A O 1
ATOM 5182 N N . LEU A 1 654 ? 31.306 15.409 -70.527 1.00 86.69 654 LEU A N 1
ATOM 5183 C CA . LEU A 1 654 ? 32.407 15.104 -69.605 1.00 86.69 654 LEU A CA 1
ATOM 5184 C C . LEU A 1 654 ? 33.664 14.594 -70.323 1.00 86.69 654 LEU A C 1
ATOM 5186 O O . LEU A 1 654 ? 34.770 14.867 -69.853 1.00 86.69 654 LEU A O 1
ATOM 5190 N N . ASP A 1 655 ? 33.523 13.885 -71.443 1.00 86.31 655 ASP A N 1
ATOM 5191 C CA . ASP A 1 655 ? 34.658 13.352 -72.199 1.00 86.31 655 ASP A CA 1
ATOM 5192 C C . ASP A 1 655 ? 35.417 14.489 -72.898 1.00 86.31 655 ASP A C 1
ATOM 5194 O O . ASP A 1 655 ? 36.650 14.559 -72.835 1.00 86.31 655 ASP A O 1
ATOM 5198 N N . GLU A 1 656 ? 34.682 15.436 -73.483 1.00 86.88 656 GLU A N 1
ATOM 5199 C CA . GLU A 1 656 ? 35.201 16.668 -74.069 1.00 86.88 656 GLU A CA 1
ATOM 5200 C C . GLU A 1 656 ? 35.973 17.487 -73.026 1.00 86.88 656 GLU A C 1
ATOM 5202 O O . GLU A 1 656 ? 37.116 17.886 -73.272 1.00 86.88 656 GLU A O 1
ATOM 5207 N N . LEU A 1 657 ? 35.401 17.675 -71.830 1.00 88.00 657 LEU A N 1
ATOM 5208 C CA . LEU A 1 657 ? 36.059 18.368 -70.719 1.00 88.00 657 LEU A CA 1
ATOM 5209 C C . LEU A 1 657 ? 37.372 17.679 -70.328 1.00 88.00 657 LEU A C 1
ATOM 5211 O O . LEU A 1 657 ? 38.401 18.338 -70.165 1.00 88.00 657 LEU A O 1
ATOM 5215 N N . ILE A 1 658 ? 37.376 16.352 -70.191 1.00 88.25 658 ILE A N 1
ATOM 5216 C CA . ILE A 1 658 ? 38.574 15.607 -69.783 1.00 88.25 658 ILE A CA 1
ATOM 5217 C C . ILE A 1 658 ? 39.668 15.702 -70.845 1.00 88.25 658 ILE A C 1
ATOM 5219 O O . ILE A 1 658 ? 40.836 15.891 -70.504 1.00 88.25 658 ILE A O 1
ATOM 5223 N N . VAL A 1 659 ? 39.321 15.597 -72.127 1.00 85.25 659 VAL A N 1
ATOM 5224 C CA . VAL A 1 659 ? 40.302 15.641 -73.217 1.00 85.25 659 VAL A CA 1
ATOM 5225 C C . VAL A 1 659 ? 40.849 17.053 -73.426 1.00 85.25 659 VAL A C 1
ATOM 5227 O O . VAL A 1 659 ? 42.066 17.230 -73.494 1.00 85.25 659 VAL A O 1
ATOM 5230 N N . LEU A 1 660 ? 39.976 18.055 -73.523 1.00 83.88 660 LEU A N 1
ATOM 5231 C CA . LEU A 1 660 ? 40.366 19.419 -73.888 1.00 83.88 660 LEU A CA 1
ATOM 5232 C C . LEU A 1 660 ? 40.888 20.238 -72.710 1.00 83.88 660 LEU A C 1
ATOM 5234 O O . LEU A 1 660 ? 41.657 21.172 -72.924 1.00 83.88 660 LEU A O 1
ATOM 5238 N N . HIS A 1 661 ? 40.474 19.920 -71.484 1.00 83.62 661 HIS A N 1
ATOM 5239 C CA . HIS A 1 661 ? 40.911 20.643 -70.294 1.00 83.62 661 HIS A CA 1
ATOM 5240 C C . HIS A 1 661 ? 41.998 19.869 -69.551 1.00 83.62 661 HIS A C 1
ATOM 5242 O O . HIS A 1 661 ? 43.107 20.364 -69.380 1.00 83.62 661 HIS A O 1
ATOM 5248 N N . VAL A 1 662 ? 41.714 18.634 -69.136 1.00 83.31 662 VAL A N 1
ATOM 5249 C CA . VAL A 1 662 ? 42.602 17.915 -68.211 1.00 83.31 662 VAL A CA 1
ATOM 5250 C C . VAL A 1 662 ? 43.793 17.289 -68.928 1.00 83.31 662 VAL A C 1
ATOM 5252 O O . VAL A 1 662 ? 44.935 17.555 -68.566 1.00 83.31 662 VAL A O 1
ATOM 5255 N N . LYS A 1 663 ? 43.565 16.525 -70.002 1.00 82.56 663 LYS A N 1
ATOM 5256 C CA . LYS A 1 663 ? 44.657 15.926 -70.789 1.00 82.56 663 LYS A CA 1
ATOM 5257 C C . LYS A 1 663 ? 45.505 16.970 -71.517 1.00 82.56 663 LYS A C 1
ATOM 5259 O O . LYS A 1 663 ? 46.666 16.700 -71.801 1.00 82.56 663 LYS A O 1
ATOM 5264 N N . ALA A 1 664 ? 44.948 18.145 -71.813 1.00 81.38 664 ALA A N 1
ATOM 5265 C CA . ALA A 1 664 ? 45.705 19.269 -72.358 1.00 81.38 664 ALA A CA 1
ATOM 5266 C C . ALA A 1 664 ? 46.645 19.908 -71.322 1.00 81.38 664 ALA A C 1
ATOM 5268 O O . ALA A 1 664 ? 47.715 20.361 -71.703 1.00 81.38 664 ALA A O 1
ATOM 5269 N N . MET A 1 665 ? 46.268 19.920 -70.036 1.00 80.06 665 MET A N 1
ATOM 5270 C CA . MET A 1 665 ? 47.128 20.378 -68.933 1.00 80.06 665 MET A CA 1
ATOM 5271 C C . MET A 1 665 ? 48.129 19.317 -68.454 1.00 80.06 665 MET A C 1
ATOM 5273 O O . MET A 1 665 ? 49.128 19.666 -67.833 1.00 80.06 665 MET A O 1
ATOM 5277 N N . ALA A 1 666 ? 47.847 18.034 -68.698 1.00 75.81 666 ALA A N 1
ATOM 5278 C CA . ALA A 1 666 ? 48.720 16.917 -68.331 1.00 75.81 666 ALA A CA 1
ATOM 5279 C C . ALA A 1 666 ? 49.834 16.627 -69.359 1.00 75.81 666 ALA A C 1
ATOM 5281 O O . ALA A 1 666 ? 50.754 15.872 -69.050 1.00 75.81 666 ALA A O 1
ATOM 5282 N N . LYS A 1 667 ? 49.729 17.181 -70.575 1.00 68.12 667 LYS A N 1
ATOM 5283 C CA . LYS A 1 667 ? 50.800 17.205 -71.584 1.00 68.12 667 LYS A CA 1
ATOM 5284 C C . LYS A 1 667 ? 51.739 18.371 -71.323 1.00 68.12 667 LYS A C 1
ATOM 5286 O O . LYS A 1 667 ? 52.949 18.177 -71.571 1.00 68.12 667 LYS A O 1
#

Radius of gyration: 39.55 Å; chains: 1; bounding box: 96×88×116 Å

Sequence (667 aa):
REVLDMALEKLTRTIVKGVKENLKTECEAQIARACREEYANKLDQAPYKPRGMVLGTTPRVLALSNGAGKRNDAICWAYVDENGRVLENGKFVDIRMGNKEKFLPDGADVGAFVDLVERRKPDVVAVSGFSVETRRLYKDLQEIIESHDLRGTPYEEEDGSEQSDKLDIVITNDEVARLYYTSDRATAEHPTVPPLTRYCIALARYMQSPLKEYAALGRDITSISFTPNQTLIPQEKVLKHLEMAMIETVNLVGVDVNEAVSDSYTANLLQYVSGLGPRKAAHLLKVVNSNGGDLNTRYELIGVSDRSRRAAVGPKIFENCASFLYINYDDSEPDSDYLDNTRVHPEDYETARKIVADTLDMDEEDVKAEIDEAGPNAVVRKLIKDDAQDKLNDLVLDDYAEEILRKIGLKKKATLELIRGELQQPYEELRRSFYLLSTDEVFTMLTGETKESLTAGMIVPVSIKRTFPDHIDVKLDCGIDGTVNEQDFPAGVGNGGAEPRHVWQTHQTVQAKLLEIEPKRFTARLSLREDDLREPFRREFDHEPGQWDEQQEAQDKKEALLEKDAKTGRAQRVIKHPLFRPFNSAQAEEYLGSQAQGDVVIRPSSKGLDHLAVTWKVSENVFQHIDVLELDKENEFSVGRTLKVGGKYTYSDLDELIVLHVKAMAK

pLDDT: mean 89.59, std 7.56, range [47.16, 98.12]